Protein AF-A0AAW1R6T2-F1 (afdb_monomer_lite)

Structure (mmCIF, N/CA/C/O backbone):
data_AF-A0AAW1R6T2-F1
#
_entry.id   AF-A0AAW1R6T2-F1
#
loop_
_atom_site.group_PDB
_atom_site.id
_atom_site.type_symbol
_atom_site.label_atom_id
_atom_site.label_alt_id
_atom_site.label_comp_id
_atom_site.label_asym_id
_atom_site.label_entity_id
_atom_site.label_seq_id
_atom_site.pdbx_PDB_ins_code
_atom_site.Cartn_x
_atom_site.Cartn_y
_atom_site.Cartn_z
_atom_site.occupancy
_atom_site.B_iso_or_equiv
_atom_site.auth_seq_id
_atom_site.auth_comp_id
_atom_site.auth_asym_id
_atom_site.auth_atom_id
_atom_site.pdbx_PDB_model_num
ATOM 1 N N . MET A 1 1 ? -51.375 -33.526 69.564 1.00 37.16 1 MET A N 1
ATOM 2 C CA . MET A 1 1 ? -50.031 -33.000 69.878 1.00 37.16 1 MET A CA 1
ATOM 3 C C . MET A 1 1 ? -49.880 -31.680 69.123 1.00 37.16 1 MET A C 1
ATOM 5 O O . MET A 1 1 ? -50.010 -31.717 67.910 1.00 37.16 1 MET A O 1
ATOM 9 N N . SER A 1 2 ? -49.767 -30.570 69.881 1.00 35.22 2 SER A N 1
ATOM 10 C CA . SER A 1 2 ? -49.459 -29.150 69.531 1.00 35.22 2 SER A CA 1
ATOM 11 C C . SER A 1 2 ? -50.187 -28.513 68.318 1.00 35.22 2 SER A C 1
ATOM 13 O O . SER A 1 2 ? -49.888 -28.912 67.202 1.00 35.22 2 SER A O 1
ATOM 15 N N . SER A 1 3 ? -51.143 -27.557 68.358 1.00 33.91 3 SER A N 1
ATOM 16 C CA . SER A 1 3 ? -51.391 -26.316 69.157 1.00 33.91 3 SER A CA 1
ATOM 17 C C . SER A 1 3 ? -50.189 -25.355 69.128 1.00 33.91 3 SER A C 1
ATOM 19 O O . SER A 1 3 ? -49.105 -25.826 69.442 1.00 33.91 3 SER A O 1
ATOM 21 N N . PHE A 1 4 ? -50.196 -24.063 68.771 1.00 32.19 4 PHE A N 1
ATOM 22 C CA . PHE A 1 4 ? -51.042 -22.855 68.953 1.00 32.19 4 PHE A CA 1
ATOM 23 C C . PHE A 1 4 ? -50.556 -21.850 67.853 1.00 32.19 4 PHE A C 1
ATOM 25 O O . PHE A 1 4 ? -49.397 -21.944 67.467 1.00 32.19 4 PHE A O 1
ATOM 32 N N . ALA A 1 5 ? -51.310 -20.976 67.173 1.00 32.22 5 ALA A N 1
ATOM 33 C CA . ALA A 1 5 ? -52.194 -19.855 67.538 1.00 32.22 5 ALA A CA 1
ATOM 34 C C . ALA A 1 5 ? -51.654 -18.504 67.007 1.00 32.22 5 ALA A C 1
ATOM 36 O O . ALA A 1 5 ? -50.451 -18.274 66.918 1.00 32.22 5 ALA A O 1
ATOM 37 N N . SER A 1 6 ? -52.612 -17.648 66.646 1.00 34.19 6 SER A N 1
ATOM 38 C CA . SER A 1 6 ? -52.533 -16.258 66.192 1.00 34.19 6 SER A CA 1
ATOM 39 C C . SER A 1 6 ? -51.621 -15.332 67.000 1.00 34.19 6 SER A C 1
ATOM 41 O O . SER A 1 6 ? -51.530 -15.474 68.214 1.00 34.19 6 SER A O 1
ATOM 43 N N . SER A 1 7 ? -51.158 -14.246 66.364 1.00 28.98 7 SER A N 1
ATOM 44 C CA . SER A 1 7 ? -51.433 -12.908 66.913 1.00 28.98 7 SER A CA 1
ATOM 45 C C . SER A 1 7 ? -51.280 -11.781 65.885 1.00 28.98 7 SER A C 1
ATOM 47 O O . SER A 1 7 ? -50.205 -11.526 65.349 1.00 28.98 7 SER A O 1
ATOM 49 N N . THR A 1 8 ? -52.391 -11.093 65.645 1.00 32.88 8 THR A N 1
ATOM 50 C CA . THR A 1 8 ? -52.500 -9.683 65.253 1.00 32.88 8 THR A CA 1
ATOM 51 C C . THR A 1 8 ? -52.192 -8.797 66.458 1.00 32.88 8 THR A C 1
ATOM 53 O O . THR A 1 8 ? -52.799 -9.003 67.504 1.00 32.88 8 THR A O 1
ATOM 56 N N . VAL A 1 9 ? -51.370 -7.755 66.293 1.00 30.81 9 VAL A N 1
ATOM 57 C CA . VAL A 1 9 ? -51.390 -6.567 67.167 1.00 30.81 9 VAL A CA 1
ATOM 58 C C . VAL A 1 9 ? -51.159 -5.313 66.325 1.00 30.81 9 VAL A C 1
ATOM 60 O O . VAL A 1 9 ? -50.155 -5.190 65.627 1.00 30.81 9 VAL A O 1
ATOM 63 N N . ALA A 1 10 ? -52.113 -4.391 66.422 1.00 32.41 10 ALA A N 1
ATOM 64 C CA . ALA A 1 10 ? -51.977 -2.977 66.111 1.00 32.41 10 ALA A CA 1
ATOM 65 C C . ALA A 1 10 ? -51.727 -2.204 67.419 1.00 32.41 10 ALA A C 1
ATOM 67 O O . ALA A 1 10 ? -52.307 -2.563 68.440 1.00 32.41 10 ALA A O 1
ATOM 68 N N . MET A 1 11 ? -50.900 -1.158 67.369 1.00 26.48 11 MET A N 1
ATOM 69 C CA . MET A 1 11 ? -50.875 0.015 68.267 1.00 26.48 11 MET A CA 1
ATOM 70 C C . MET A 1 11 ? -49.841 0.988 67.671 1.00 26.48 11 MET A C 1
ATOM 72 O O . MET A 1 11 ? -48.691 0.616 67.465 1.00 26.48 11 MET A O 1
ATOM 76 N N . GLU A 1 12 ? -50.243 2.090 67.042 1.00 28.17 12 GLU A N 1
ATOM 77 C CA . GLU A 1 12 ? -50.565 3.399 67.637 1.00 28.17 12 GLU A CA 1
ATOM 78 C C . GLU A 1 12 ? -49.485 3.999 68.558 1.00 28.17 12 GLU A C 1
ATOM 80 O O . GLU A 1 12 ? -49.232 3.526 69.658 1.00 28.17 12 GLU A O 1
ATOM 85 N N . THR A 1 13 ? -48.941 5.121 68.060 1.00 30.44 13 THR A N 1
ATOM 86 C CA . THR A 1 13 ? -48.463 6.330 68.758 1.00 30.44 13 THR A CA 1
ATOM 87 C C . THR A 1 13 ? -47.363 6.203 69.813 1.00 30.44 13 THR A C 1
ATOM 89 O O . THR A 1 13 ? -47.582 5.643 70.872 1.00 30.44 13 THR A O 1
ATOM 92 N N . PHE A 1 14 ? -46.234 6.885 69.585 1.00 27.84 14 PHE A N 1
ATOM 93 C CA . PHE A 1 14 ? -45.749 7.964 70.463 1.00 27.84 14 PHE A CA 1
ATOM 94 C C . PHE A 1 14 ? -44.608 8.730 69.765 1.00 27.84 14 PHE A C 1
ATOM 96 O O . PHE A 1 14 ? -43.572 8.168 69.416 1.00 27.84 14 PHE A O 1
ATOM 103 N N . LEU A 1 15 ? -44.817 10.032 69.547 1.00 31.17 15 LEU A N 1
ATOM 104 C CA . LEU A 1 15 ? -43.749 11.011 69.315 1.00 31.17 15 LEU A CA 1
ATOM 105 C C . LEU A 1 15 ? -42.914 11.149 70.601 1.00 31.17 15 LEU A C 1
ATOM 107 O O . LEU A 1 15 ? -43.456 11.002 71.697 1.00 31.17 15 LEU A O 1
ATOM 111 N N . PRO A 1 16 ? -41.638 11.549 70.496 1.00 32.31 16 PRO A N 1
ATOM 112 C CA . PRO A 1 16 ? -41.346 12.895 70.981 1.00 32.31 16 PRO A CA 1
ATOM 113 C C . PRO A 1 16 ? -40.576 13.739 69.967 1.00 32.31 16 PRO A C 1
ATOM 115 O O . PRO A 1 16 ? -39.445 13.468 69.575 1.00 32.31 16 PRO A O 1
ATOM 118 N N . SER A 1 17 ? -41.219 14.851 69.646 1.00 30.66 17 SER A N 1
ATOM 119 C CA . SER A 1 17 ? -40.651 16.129 69.250 1.00 30.66 17 SER A CA 1
ATOM 120 C C . SER A 1 17 ? -39.642 16.665 70.275 1.00 30.66 17 SER A C 1
ATOM 122 O O . SER A 1 17 ? -40.003 16.896 71.426 1.00 30.66 17 SER A O 1
ATOM 124 N N . HIS A 1 18 ? -38.402 16.870 69.837 1.00 31.98 18 HIS A N 1
ATOM 125 C CA . HIS A 1 18 ? -37.423 17.909 70.213 1.00 31.98 18 HIS A CA 1
ATOM 126 C C . HIS A 1 18 ? -36.137 17.484 69.479 1.00 31.98 18 HIS A C 1
ATOM 128 O O . HIS A 1 18 ? -35.641 16.392 69.699 1.00 31.98 18 HIS A O 1
ATOM 134 N N . TRP A 1 19 ? -35.721 18.123 68.390 1.00 30.75 19 TRP A N 1
ATOM 135 C CA . TRP A 1 19 ? -34.925 19.345 68.368 1.00 30.75 19 TRP A CA 1
ATOM 136 C C . TRP A 1 19 ? -35.186 20.110 67.051 1.00 30.75 19 TRP A C 1
ATOM 138 O O . TRP A 1 19 ? -34.824 19.665 65.965 1.00 30.75 19 TRP A O 1
ATOM 148 N N . LEU A 1 20 ? -35.798 21.293 67.172 1.00 32.47 20 LEU A N 1
ATOM 149 C CA . LEU A 1 20 ? -35.432 22.483 66.386 1.00 32.47 20 LEU A CA 1
ATOM 150 C C . LEU A 1 20 ? -33.949 22.799 66.722 1.00 32.47 20 LEU A C 1
ATOM 152 O O . LEU A 1 20 ? -33.541 22.542 67.847 1.00 32.47 20 LEU A O 1
ATOM 156 N N . ARG A 1 21 ? -33.065 23.368 65.894 1.00 31.47 21 ARG A N 1
ATOM 157 C CA . ARG A 1 21 ? -33.190 24.565 65.050 1.00 31.47 21 ARG A CA 1
ATOM 158 C C . ARG A 1 21 ? -31.822 24.808 64.373 1.00 31.47 21 ARG A C 1
ATOM 160 O O . ARG A 1 21 ? -30.821 24.781 65.078 1.00 31.47 21 ARG A O 1
ATOM 167 N N . ALA A 1 22 ? -31.812 25.086 63.067 1.00 30.72 22 ALA A N 1
ATOM 168 C CA . ALA A 1 22 ? -30.852 25.895 62.279 1.00 30.72 22 ALA A CA 1
ATOM 169 C C . ALA A 1 22 ? -31.043 25.460 60.810 1.00 30.72 22 ALA A C 1
ATOM 171 O O . ALA A 1 22 ? -30.686 24.345 60.455 1.00 30.72 22 ALA A O 1
ATOM 172 N N . GLY A 1 23 ? -31.855 26.144 59.997 1.00 28.33 23 GLY A N 1
ATOM 173 C CA . GLY A 1 23 ? -31.477 27.369 59.273 1.00 28.33 23 GLY A CA 1
ATOM 174 C C . GLY A 1 23 ? -30.669 26.978 58.022 1.00 28.33 23 GLY A C 1
ATOM 175 O O . GLY A 1 23 ? -29.644 26.334 58.159 1.00 28.33 23 GLY A O 1
ATOM 176 N N . GLY A 1 24 ? -31.039 27.258 56.775 1.00 28.97 24 GLY A N 1
ATOM 177 C CA . GLY A 1 24 ? -32.119 28.045 56.196 1.00 28.97 24 GLY A CA 1
ATOM 178 C C . GLY A 1 24 ? -32.033 27.951 54.659 1.00 28.97 24 GLY A C 1
ATOM 179 O O . GLY A 1 24 ? -30.989 27.627 54.101 1.00 28.97 24 GLY A O 1
ATOM 180 N N . GLU A 1 25 ? -33.176 28.171 54.010 1.00 38.28 25 GLU A N 1
ATOM 181 C CA . GLU A 1 25 ? -33.349 28.878 52.729 1.00 38.28 25 GLU A CA 1
ATOM 182 C C . GLU A 1 25 ? -32.350 28.616 51.581 1.00 38.28 25 GLU A C 1
ATOM 184 O O . GLU A 1 25 ? -31.379 29.351 51.422 1.00 38.28 25 GLU A O 1
ATOM 189 N N . ARG A 1 26 ? -32.659 27.641 50.700 1.00 35.81 26 ARG A N 1
ATOM 190 C CA . ARG A 1 26 ? -32.323 27.692 49.248 1.00 35.81 26 ARG A CA 1
ATOM 191 C C . ARG A 1 26 ? -32.938 26.586 48.365 1.00 35.81 26 ARG A C 1
ATOM 193 O O . ARG A 1 26 ? -32.349 26.204 47.361 1.00 35.81 26 ARG A O 1
ATOM 200 N N . ALA A 1 27 ? -34.119 26.058 48.700 1.00 34.09 27 ALA A N 1
ATOM 201 C CA . ALA A 1 27 ? -34.673 24.888 47.995 1.00 34.09 27 ALA A CA 1
ATOM 202 C C . ALA A 1 27 ? -36.086 25.052 47.400 1.00 34.09 27 ALA A C 1
ATOM 204 O O . ALA A 1 27 ? -36.684 24.055 47.013 1.00 34.09 27 ALA A O 1
ATOM 205 N N . VAL A 1 28 ? -36.632 26.271 47.291 1.00 35.62 28 VAL A N 1
ATOM 206 C CA . VAL A 1 28 ? -38.028 26.467 46.825 1.00 35.62 28 VAL A CA 1
ATOM 207 C C . VAL A 1 28 ? -38.144 27.099 45.426 1.00 35.62 28 VAL A C 1
ATOM 209 O O . VAL A 1 28 ? -39.228 27.136 44.860 1.00 35.62 28 VAL A O 1
ATOM 212 N N . GLU A 1 29 ? -37.047 27.485 44.768 1.00 32.09 29 GLU A N 1
ATOM 213 C CA . GLU A 1 29 ? -37.135 28.221 43.489 1.00 32.09 29 GLU A CA 1
ATOM 214 C C . GLU A 1 29 ? -36.939 27.386 42.205 1.00 32.09 29 GLU A C 1
ATOM 216 O O . GLU A 1 29 ? -36.944 27.934 41.108 1.00 32.09 29 GLU A O 1
ATOM 221 N N . LEU A 1 30 ? -36.824 26.054 42.293 1.00 33.50 30 LEU A N 1
ATOM 222 C CA . LEU A 1 30 ? -36.574 25.196 41.115 1.00 33.50 30 LEU A CA 1
ATOM 223 C C . LEU A 1 30 ? -37.673 24.175 40.780 1.00 33.50 30 LEU A C 1
ATOM 225 O O . LEU A 1 30 ? -37.530 23.437 39.809 1.00 33.50 30 LEU A O 1
ATOM 229 N N . GLN A 1 31 ? -38.802 24.166 41.497 1.00 32.16 31 GLN A N 1
ATOM 230 C CA . GLN A 1 31 ? -39.957 23.312 41.155 1.00 32.16 31 GLN A CA 1
ATOM 231 C C . GLN A 1 31 ? -41.109 24.040 40.434 1.00 32.16 31 GLN A C 1
ATOM 233 O O . GLN A 1 31 ? -42.008 23.378 39.924 1.00 32.16 31 GLN A O 1
ATOM 238 N N . SER A 1 32 ? -41.057 25.370 40.274 1.00 32.22 32 SER A N 1
ATOM 239 C CA . SER A 1 32 ? -42.121 26.145 39.598 1.00 32.22 32 SER A CA 1
ATOM 240 C C . SER A 1 32 ? -41.961 26.322 38.078 1.00 32.22 32 SER A C 1
ATOM 242 O O . SER A 1 32 ? -42.848 26.883 37.442 1.00 32.22 32 SER A O 1
ATOM 244 N N . ALA A 1 33 ? -40.881 25.838 37.451 1.00 30.64 33 ALA A N 1
ATOM 245 C CA . ALA A 1 33 ? -40.644 26.044 36.010 1.00 30.64 33 ALA A CA 1
ATOM 246 C C . ALA A 1 33 ? -41.120 24.894 35.095 1.00 30.64 33 ALA A C 1
ATOM 248 O O . ALA A 1 33 ? -40.993 24.988 33.875 1.00 30.64 33 ALA A O 1
ATOM 249 N N . MET A 1 34 ? -41.681 23.811 35.643 1.00 31.67 34 MET A N 1
ATOM 250 C CA . MET A 1 34 ? -42.158 22.666 34.852 1.00 31.67 34 MET A CA 1
ATOM 251 C C . MET A 1 34 ? -43.575 22.255 35.251 1.00 31.67 34 MET A C 1
ATOM 253 O O . MET A 1 34 ? -43.820 21.147 35.715 1.00 31.67 34 MET A O 1
ATOM 257 N N . ALA A 1 35 ? -44.530 23.154 35.033 1.00 32.84 35 ALA A N 1
ATOM 258 C CA . ALA A 1 35 ? -45.945 22.810 35.010 1.00 32.84 35 ALA A CA 1
ATOM 259 C C . ALA A 1 35 ? -46.649 23.613 33.908 1.00 32.84 35 ALA A C 1
ATOM 261 O O . ALA A 1 35 ? -47.186 24.690 34.148 1.00 32.84 35 ALA A O 1
ATOM 262 N N . ILE A 1 36 ? -46.647 23.088 32.677 1.00 32.75 36 ILE A N 1
ATOM 263 C CA . ILE A 1 36 ? -47.590 23.520 31.638 1.00 32.75 36 ILE A CA 1
ATOM 264 C C . ILE A 1 36 ? -48.447 22.317 31.236 1.00 32.75 36 ILE A C 1
ATOM 266 O O . ILE A 1 36 ? -47.957 21.252 30.870 1.00 32.75 36 ILE A O 1
ATOM 270 N N . SER A 1 37 ? -49.750 22.540 31.377 1.00 29.66 37 SER A N 1
ATOM 271 C CA . SER A 1 37 ? -50.884 21.622 31.279 1.00 29.66 37 SER A CA 1
ATOM 272 C C . SER A 1 37 ? -51.057 20.937 29.904 1.00 29.66 37 SER A C 1
ATOM 274 O O . SER A 1 37 ? -50.966 21.607 28.872 1.00 29.66 37 SER A O 1
ATOM 276 N N . PRO A 1 38 ? -51.420 19.637 29.848 1.00 31.62 38 PRO A N 1
ATOM 277 C CA . PRO A 1 38 ? -51.595 18.876 28.605 1.00 31.62 38 PRO A CA 1
ATOM 278 C C . PRO A 1 38 ? -52.990 19.014 27.948 1.00 31.62 38 PRO A C 1
ATOM 280 O O . PRO A 1 38 ? -53.469 18.073 27.316 1.00 31.62 38 PRO A O 1
ATOM 283 N N . ARG A 1 39 ? -53.679 20.162 28.063 1.00 33.03 39 ARG A N 1
ATOM 284 C CA . ARG A 1 39 ? -55.073 20.319 27.569 1.00 33.03 39 ARG A CA 1
ATOM 285 C C . ARG A 1 39 ? -55.343 21.411 26.523 1.00 33.03 39 ARG A C 1
ATOM 287 O O . ARG A 1 39 ? -56.497 21.588 26.152 1.00 33.03 39 ARG A O 1
ATOM 294 N N . ALA A 1 40 ? -54.328 22.080 25.972 1.00 33.84 40 ALA A N 1
ATOM 295 C CA . ALA A 1 40 ? -54.535 23.249 25.099 1.00 33.84 40 ALA A CA 1
ATOM 296 C C . ALA A 1 40 ? -54.176 23.081 23.602 1.00 33.84 40 ALA A C 1
ATOM 298 O O . ALA A 1 40 ? -53.987 24.080 22.917 1.00 33.84 40 ALA A O 1
ATOM 299 N N . LYS A 1 41 ? -54.095 21.860 23.049 1.00 33.09 41 LYS A N 1
ATOM 300 C CA . LYS A 1 41 ? -53.900 21.663 21.590 1.00 33.09 41 LYS A CA 1
ATOM 301 C C . LYS A 1 41 ? -54.719 20.507 21.011 1.00 33.09 41 LYS A C 1
ATOM 303 O O . LYS A 1 41 ? -54.175 19.582 20.419 1.00 33.09 41 LYS A O 1
ATOM 308 N N . LYS A 1 42 ? -56.044 20.551 21.183 1.00 30.23 42 LYS A N 1
ATOM 309 C CA . LYS A 1 42 ? -56.971 19.591 20.548 1.00 30.23 42 LYS A CA 1
ATOM 310 C C . LYS A 1 42 ? -58.125 20.258 19.782 1.00 30.23 42 LYS A C 1
ATOM 312 O O . LYS A 1 42 ? -59.180 19.656 19.645 1.00 30.23 42 LYS A O 1
ATOM 317 N N . ALA A 1 43 ? -57.932 21.483 19.284 1.00 32.91 43 ALA A N 1
ATOM 318 C CA . ALA A 1 43 ? -58.981 22.230 18.577 1.00 32.91 43 ALA A CA 1
ATOM 319 C C . ALA A 1 43 ? -58.518 22.962 17.299 1.00 32.91 43 ALA A C 1
ATOM 321 O O . ALA A 1 43 ? -59.212 23.852 16.833 1.00 32.91 43 ALA A O 1
ATOM 322 N N . GLU A 1 44 ? -57.385 22.585 16.699 1.00 31.81 44 GLU A N 1
ATOM 323 C CA . GLU A 1 44 ? -56.902 23.229 15.460 1.00 31.81 44 GLU A CA 1
ATOM 324 C C . GLU A 1 44 ? -56.427 22.208 14.412 1.00 31.81 44 GLU A C 1
ATOM 326 O O . GLU A 1 44 ? -55.475 22.430 13.675 1.00 31.81 44 GLU A O 1
ATOM 331 N N . ILE A 1 45 ? -57.069 21.035 14.378 1.00 33.69 45 ILE A N 1
ATOM 332 C CA . ILE A 1 45 ? -56.916 20.045 13.298 1.00 33.69 45 ILE A CA 1
ATOM 333 C C . ILE A 1 45 ? -58.287 19.411 13.029 1.00 33.69 45 ILE A C 1
ATOM 335 O O . ILE A 1 45 ? -58.464 18.208 13.163 1.00 33.69 45 ILE A O 1
ATOM 339 N N . VAL A 1 46 ? -59.292 20.230 12.715 1.00 34.94 46 VAL A N 1
ATOM 340 C CA . VAL A 1 46 ? -60.507 19.796 12.007 1.00 34.94 46 VAL A CA 1
ATOM 341 C C . VAL A 1 46 ? -60.995 20.985 11.185 1.00 34.94 46 VAL A C 1
ATOM 343 O O . VAL A 1 46 ? -61.530 21.940 11.735 1.00 34.94 46 VAL A O 1
ATOM 346 N N . GLY A 1 47 ? -60.793 20.927 9.871 1.00 30.25 47 GLY A N 1
ATOM 347 C CA . GLY A 1 47 ? -61.361 21.893 8.933 1.00 30.25 47 GLY A CA 1
ATOM 348 C C . GLY A 1 47 ? -60.400 22.258 7.814 1.00 30.25 47 GLY A C 1
ATOM 349 O O . GLY A 1 47 ? -59.652 23.213 7.959 1.00 30.25 47 GLY A O 1
ATOM 350 N N . LEU A 1 48 ? -60.437 21.475 6.729 1.00 28.00 48 LEU A N 1
ATOM 351 C CA . LEU A 1 48 ? -60.303 21.881 5.316 1.00 28.00 48 LEU A CA 1
ATOM 352 C C . LEU A 1 48 ? -59.835 20.685 4.471 1.00 28.00 48 LEU A C 1
ATOM 354 O O . LEU A 1 48 ? -58.690 20.583 4.045 1.00 28.00 48 LEU A O 1
ATOM 358 N N . VAL A 1 49 ? -60.773 19.773 4.215 1.00 31.44 49 VAL A N 1
ATOM 359 C CA . VAL A 1 49 ? -60.777 18.953 3.001 1.00 31.44 49 VAL A CA 1
ATOM 360 C C . VAL A 1 49 ? -62.006 19.399 2.228 1.00 31.44 49 VAL A C 1
ATOM 362 O O . VAL A 1 49 ? -63.118 19.149 2.683 1.00 31.44 49 VAL A O 1
ATOM 365 N N . SER A 1 50 ? -61.814 20.104 1.114 1.00 30.81 50 SER A N 1
ATOM 366 C CA . SER A 1 50 ? -62.783 20.246 0.016 1.00 30.81 50 SER A CA 1
ATOM 367 C C . SER A 1 50 ? -62.132 20.956 -1.175 1.00 30.81 50 SER A C 1
ATOM 369 O O . SER A 1 50 ? -61.383 21.909 -0.999 1.00 30.81 50 SER A O 1
ATOM 371 N N . SER A 1 51 ? -62.487 20.479 -2.369 1.00 28.92 51 SER A N 1
ATOM 372 C CA . SER A 1 51 ? -62.181 20.951 -3.729 1.00 28.92 51 SER A CA 1
ATOM 373 C C . SER A 1 51 ? -60.771 20.693 -4.265 1.00 28.9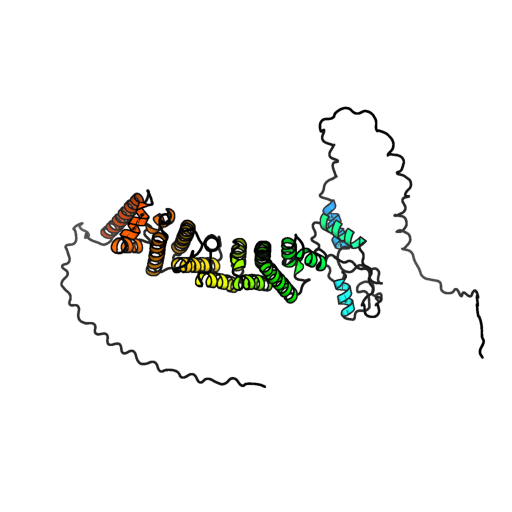2 51 SER A C 1
ATOM 375 O O . SER A 1 51 ? -59.820 21.431 -4.025 1.00 28.92 51 SER A O 1
ATOM 377 N N . GLY A 1 52 ? -60.682 19.620 -5.052 1.00 38.56 52 GLY A N 1
ATOM 378 C CA . GLY A 1 52 ? -59.567 19.338 -5.933 1.00 38.56 52 GLY A CA 1
ATOM 379 C C . GLY A 1 52 ? -59.613 20.199 -7.188 1.00 38.56 52 GLY A C 1
ATOM 380 O O . GLY A 1 52 ? -60.663 20.353 -7.796 1.00 38.56 52 GLY A O 1
ATOM 381 N N . THR A 1 53 ? -58.438 20.670 -7.589 1.00 31.80 53 THR A N 1
ATOM 382 C CA . THR A 1 53 ? -58.034 20.873 -8.983 1.00 31.80 53 THR A CA 1
ATOM 383 C C . THR A 1 53 ? -56.508 20.963 -9.015 1.00 31.80 53 THR A C 1
ATOM 385 O O . THR A 1 53 ? -55.916 21.745 -8.280 1.00 31.80 53 THR A O 1
ATOM 388 N N . SER A 1 54 ? -55.910 20.103 -9.842 1.00 44.97 54 SER A N 1
ATOM 389 C CA . SER A 1 54 ? -54.588 20.167 -10.488 1.00 44.97 54 SER A CA 1
ATOM 390 C C . SER A 1 54 ? -53.601 21.258 -10.027 1.00 44.97 54 SER A C 1
ATOM 392 O O . SER A 1 54 ? -53.823 22.442 -10.277 1.00 44.97 54 SER A O 1
ATOM 394 N N . LEU A 1 55 ? -52.447 20.862 -9.465 1.00 31.05 55 LEU A N 1
ATOM 395 C CA . LEU A 1 55 ? -51.322 21.770 -9.209 1.00 31.05 55 LEU A CA 1
ATOM 396 C C . LEU A 1 55 ? -49.968 21.175 -9.624 1.00 31.05 55 LEU A C 1
ATOM 398 O O . LEU A 1 55 ? -49.526 20.136 -9.138 1.00 31.05 55 LEU A O 1
ATOM 402 N N . LYS A 1 56 ? -49.299 21.924 -10.509 1.00 35.88 56 LYS A N 1
ATOM 403 C CA . LYS A 1 56 ? -47.856 21.898 -10.765 1.00 35.88 56 LYS A CA 1
ATOM 404 C C . LYS A 1 56 ? -47.094 22.159 -9.462 1.00 35.88 56 LYS A C 1
ATOM 406 O O . LYS A 1 56 ? -47.529 22.955 -8.635 1.00 35.88 56 LYS A O 1
ATOM 411 N N . ALA A 1 57 ? -45.927 21.533 -9.331 1.00 33.75 57 ALA A N 1
ATOM 412 C CA . ALA A 1 57 ? -45.017 21.677 -8.202 1.00 33.75 57 ALA A CA 1
ATOM 413 C C . ALA A 1 57 ? -44.584 23.140 -7.975 1.00 33.75 57 ALA A C 1
ATOM 415 O O . ALA A 1 57 ? -43.654 23.640 -8.610 1.00 33.75 57 ALA A O 1
ATOM 416 N N . THR A 1 58 ? -45.232 23.821 -7.033 1.00 33.69 58 THR A N 1
ATOM 417 C CA . THR A 1 58 ? -44.750 25.064 -6.430 1.00 33.69 58 THR A CA 1
ATOM 418 C C . THR A 1 58 ? -43.977 24.746 -5.154 1.00 33.69 58 THR A C 1
ATOM 420 O O . THR A 1 58 ? -44.439 24.065 -4.241 1.00 33.69 58 THR A O 1
ATOM 423 N N . ARG A 1 59 ? -42.738 25.238 -5.125 1.00 34.25 59 ARG A N 1
ATOM 424 C CA . ARG A 1 59 ? -41.785 25.162 -4.014 1.00 34.25 59 ARG A CA 1
ATOM 425 C C . ARG A 1 59 ? -42.413 25.728 -2.733 1.00 34.25 59 ARG A C 1
ATOM 427 O O . ARG A 1 59 ? -42.809 26.891 -2.708 1.00 34.25 59 ARG A O 1
ATOM 434 N N . ALA A 1 60 ? -42.435 24.932 -1.666 1.00 32.25 60 ALA A N 1
ATOM 435 C CA . ALA A 1 60 ? -42.822 25.387 -0.333 1.00 32.25 60 ALA A CA 1
ATOM 436 C C . ALA A 1 60 ? -41.905 26.533 0.159 1.00 32.25 60 ALA A C 1
ATOM 438 O O . ALA A 1 60 ? -40.696 26.511 -0.112 1.00 32.25 60 ALA A O 1
ATOM 439 N N . PRO A 1 61 ? -42.434 27.524 0.902 1.00 30.47 61 PRO A N 1
ATOM 440 C CA . PRO A 1 61 ? -41.627 28.591 1.472 1.00 30.47 61 PRO A CA 1
ATOM 441 C C . PRO A 1 61 ? -40.676 28.009 2.521 1.00 30.47 61 PRO A C 1
ATOM 443 O O . PRO A 1 61 ? -41.070 27.407 3.518 1.00 30.47 61 PRO A O 1
ATOM 446 N N . ARG A 1 62 ? -39.380 28.191 2.270 1.00 35.56 62 ARG A N 1
ATOM 447 C CA . ARG A 1 62 ? -38.290 27.799 3.160 1.00 35.56 62 ARG A CA 1
ATOM 448 C C . ARG A 1 62 ? -38.398 28.628 4.445 1.00 35.56 62 ARG A C 1
ATOM 450 O O . ARG A 1 62 ? -38.050 29.808 4.440 1.00 35.56 62 ARG A O 1
ATOM 457 N N . LEU A 1 63 ? -38.863 28.014 5.537 1.00 30.28 63 LEU A N 1
ATOM 458 C CA . LEU A 1 63 ? -38.750 28.570 6.888 1.00 30.28 63 LEU A CA 1
ATOM 459 C C . LEU A 1 63 ? -37.275 28.916 7.139 1.00 30.28 63 LEU A C 1
ATOM 461 O O . LEU A 1 63 ? -36.415 28.036 7.234 1.00 30.28 63 LEU A O 1
ATOM 465 N N . LYS A 1 64 ? -36.965 30.215 7.178 1.00 32.53 64 LYS A N 1
ATOM 466 C CA . LYS A 1 64 ? -35.635 30.716 7.527 1.00 32.53 64 LYS A CA 1
ATOM 467 C C . LYS A 1 64 ? -35.401 30.426 9.009 1.00 32.53 64 LYS A C 1
ATOM 469 O O . LYS A 1 64 ? -35.854 31.175 9.867 1.00 32.53 64 LYS A O 1
ATOM 474 N N . LEU A 1 65 ? -34.689 29.338 9.303 1.00 37.84 65 LEU A N 1
ATOM 475 C CA . LEU A 1 65 ? -34.123 29.116 10.630 1.00 37.84 65 LEU A CA 1
ATOM 476 C C . LEU A 1 65 ? -33.094 30.228 10.917 1.00 37.84 65 LEU A C 1
ATOM 478 O O . LEU A 1 65 ? -32.219 30.465 10.074 1.00 37.84 65 LEU A O 1
ATOM 482 N N . PRO A 1 66 ? -33.177 30.924 12.064 1.00 35.88 66 PRO A N 1
ATOM 483 C CA . PRO A 1 66 ? -32.207 31.947 12.439 1.00 35.88 66 PRO A CA 1
ATOM 484 C C . PRO A 1 66 ? -30.789 31.354 12.560 1.00 35.88 66 PRO A C 1
ATOM 486 O O . PRO A 1 66 ? -30.603 30.180 12.872 1.00 35.88 66 PRO A O 1
ATOM 489 N N . GLY A 1 67 ? -29.780 32.169 12.241 1.00 41.56 67 GLY A N 1
ATOM 490 C CA . GLY A 1 67 ? -28.406 31.774 11.896 1.00 41.56 67 GLY A CA 1
ATOM 491 C C . GLY A 1 67 ? -27.728 30.678 12.741 1.00 41.56 67 GLY A C 1
ATOM 492 O O . GLY A 1 67 ? -27.579 30.785 13.956 1.00 41.56 67 GLY A O 1
ATOM 493 N N . LYS A 1 68 ? -27.176 29.675 12.039 1.00 54.66 68 LYS A N 1
ATOM 494 C CA . LYS A 1 68 ? -26.487 28.467 12.547 1.00 54.66 68 LYS A CA 1
ATOM 495 C C . LYS A 1 68 ? -25.248 28.689 13.439 1.00 54.66 68 LYS A C 1
ATOM 497 O O . LYS A 1 68 ? -24.720 27.720 13.971 1.00 54.66 68 LYS A O 1
ATOM 502 N N . LYS A 1 69 ? -24.759 29.919 13.630 1.00 55.16 69 LYS A N 1
ATOM 503 C CA . LYS A 1 69 ? -23.503 30.164 14.371 1.00 55.16 69 LYS A CA 1
ATOM 504 C C . LYS A 1 69 ? -23.661 30.189 15.901 1.00 55.16 69 LYS A C 1
ATOM 506 O O . LYS A 1 69 ? -22.696 29.906 16.596 1.00 55.16 69 LYS A O 1
ATOM 511 N N . LYS A 1 70 ? -24.854 30.476 16.445 1.00 59.09 70 LYS A N 1
ATOM 512 C CA . LYS A 1 70 ? -25.053 30.578 17.911 1.00 59.09 70 LYS A CA 1
ATOM 513 C C . LYS A 1 70 ? -25.339 29.240 18.610 1.00 59.09 70 LYS A C 1
ATOM 515 O O . LYS A 1 70 ? -25.067 29.121 19.798 1.00 59.09 70 LYS A O 1
ATOM 520 N N . GLY A 1 71 ? -25.846 28.236 17.889 1.00 71.62 71 GLY A N 1
ATOM 521 C CA . GLY A 1 71 ? -26.200 26.932 18.471 1.00 71.62 71 GLY A CA 1
ATOM 522 C C . GLY A 1 71 ? -24.990 26.082 18.868 1.00 71.62 71 GLY A C 1
ATOM 523 O O . GLY A 1 71 ? -25.005 25.455 19.920 1.00 71.62 71 GLY A O 1
ATOM 524 N N . SER A 1 72 ? -23.919 26.120 18.070 1.00 78.06 72 SER A N 1
ATOM 525 C CA . SER A 1 72 ? -22.725 25.292 18.292 1.00 78.06 72 SER A CA 1
ATOM 526 C C . SER A 1 72 ? -21.956 25.677 19.562 1.00 78.06 72 SER A C 1
ATOM 528 O O . SER A 1 72 ? -21.516 24.794 20.291 1.00 78.06 72 SER A O 1
ATOM 530 N N . LYS A 1 73 ? -21.866 26.977 19.889 1.00 83.06 73 LYS A N 1
ATOM 531 C CA . LYS A 1 73 ? -21.170 27.441 21.101 1.00 83.06 73 LYS A CA 1
ATOM 532 C C . LYS A 1 73 ? -21.864 26.956 22.379 1.00 83.06 73 LYS A C 1
ATOM 534 O O . LYS A 1 73 ? -21.216 26.368 23.232 1.00 83.06 73 LYS A O 1
ATOM 539 N N . ARG A 1 74 ? -23.188 27.125 22.463 1.00 85.12 74 ARG A N 1
ATOM 540 C CA . ARG A 1 74 ? -23.978 26.682 23.622 1.00 85.12 74 ARG A CA 1
ATOM 541 C C . ARG A 1 74 ? -23.993 25.159 23.768 1.00 85.12 74 ARG A C 1
ATOM 543 O O . ARG A 1 74 ? -23.945 24.657 24.882 1.00 85.12 74 ARG A O 1
ATOM 550 N N . ALA A 1 75 ? -24.054 24.423 22.657 1.00 82.19 75 ALA A N 1
ATOM 551 C CA . ALA A 1 75 ? -23.962 22.964 22.686 1.00 82.19 75 ALA A CA 1
ATOM 552 C C . ALA A 1 75 ? -22.603 22.496 23.221 1.00 82.19 75 ALA A C 1
ATOM 554 O O . ALA A 1 75 ? -22.551 21.611 24.070 1.00 82.19 75 ALA A O 1
ATOM 555 N N . ARG A 1 76 ? -21.515 23.141 22.783 1.00 84.50 76 ARG A N 1
ATOM 556 C CA . ARG A 1 76 ? -20.164 22.864 23.279 1.00 84.50 76 ARG A CA 1
ATOM 557 C C . ARG A 1 76 ? -20.048 23.134 24.778 1.00 84.50 76 ARG A C 1
ATOM 559 O O . ARG A 1 76 ? -19.597 22.251 25.491 1.00 84.50 76 ARG A O 1
ATOM 566 N N . GLU A 1 77 ? -20.543 24.276 25.252 1.00 87.81 77 GLU A N 1
ATOM 567 C CA . GLU A 1 77 ? -20.577 24.617 26.684 1.00 87.81 77 GLU A CA 1
ATOM 568 C C . GLU A 1 77 ? -21.365 23.582 27.509 1.00 87.81 77 GLU A C 1
ATOM 570 O O . GLU A 1 77 ? -20.938 23.206 28.595 1.00 87.81 77 GLU A O 1
ATOM 575 N N . LEU A 1 78 ? -22.484 23.060 26.990 1.00 84.06 78 LEU A N 1
ATOM 576 C CA . LEU A 1 78 ? -23.269 22.027 27.678 1.00 84.06 78 LEU A CA 1
ATOM 577 C C . LEU A 1 78 ? -22.543 20.677 27.757 1.00 84.06 78 LEU A C 1
ATOM 579 O O . LEU A 1 78 ? -22.591 20.023 28.801 1.00 84.06 78 LEU A O 1
ATOM 583 N N . VAL A 1 79 ? -21.877 20.256 26.676 1.00 85.56 79 VAL A N 1
ATOM 584 C CA . VAL A 1 79 ? -21.041 19.043 26.689 1.00 85.56 79 VAL A CA 1
ATOM 585 C C . VAL A 1 79 ? -19.871 19.233 27.650 1.00 85.56 79 VAL A C 1
ATOM 587 O O . VAL A 1 79 ? -19.586 18.347 28.445 1.00 85.56 79 VAL A O 1
ATOM 590 N N . GLU A 1 80 ? -19.236 20.400 27.638 1.00 86.56 80 GLU A N 1
ATOM 591 C CA . GLU A 1 80 ? -18.120 20.739 28.522 1.00 86.56 80 GLU A CA 1
ATOM 592 C C . GLU A 1 80 ? -18.534 20.722 29.999 1.00 86.56 80 GLU A C 1
ATOM 594 O O . GLU A 1 80 ? -17.879 20.078 30.812 1.00 86.56 80 GLU A O 1
ATOM 599 N N . GLN A 1 81 ? -19.684 21.312 30.328 1.00 87.44 81 GLN A N 1
ATOM 600 C CA . GLN A 1 81 ? -20.146 21.446 31.707 1.00 87.44 81 GLN A CA 1
ATOM 601 C C . GLN A 1 81 ? -20.749 20.162 32.299 1.00 87.44 81 GLN A C 1
ATOM 603 O O . GLN A 1 81 ? -20.555 19.885 33.481 1.00 87.44 81 GLN A O 1
ATOM 608 N N . TYR A 1 82 ? -21.505 19.394 31.512 1.00 88.25 82 TYR A N 1
ATOM 609 C CA . TYR A 1 82 ? -22.299 18.264 32.026 1.00 88.25 82 TYR A CA 1
ATOM 610 C C . TYR A 1 82 ? -22.038 16.947 31.306 1.00 88.25 82 TYR A C 1
ATOM 612 O O . TYR A 1 82 ? -22.487 15.892 31.751 1.00 88.25 82 TYR A O 1
ATOM 620 N N . GLY A 1 83 ? -21.348 17.001 30.171 1.00 90.44 83 GLY A N 1
ATOM 621 C CA . GLY A 1 83 ? -21.060 15.834 29.361 1.00 90.44 83 GLY A CA 1
ATOM 622 C C . GLY A 1 83 ? -19.830 15.067 29.812 1.00 90.44 83 GLY A C 1
ATOM 623 O O . GLY A 1 83 ? -19.692 13.937 29.375 1.00 90.44 83 GLY A O 1
ATOM 624 N N . HIS A 1 84 ? -18.965 15.613 30.671 1.00 94.44 84 HIS A N 1
ATOM 625 C CA . HIS A 1 84 ? -17.704 14.967 31.044 1.00 94.44 84 HIS A CA 1
ATOM 626 C C . HIS A 1 84 ? -17.811 14.148 32.331 1.00 94.44 84 HIS A C 1
ATOM 628 O O . HIS A 1 84 ? -18.471 14.536 33.295 1.00 94.44 84 HIS A O 1
ATOM 634 N N . CYS A 1 85 ? -17.139 12.999 32.350 1.00 95.75 85 CYS A N 1
ATOM 635 C CA . CYS A 1 85 ? -17.032 12.163 33.530 1.00 95.75 85 CYS A CA 1
ATOM 636 C C . CYS A 1 85 ? -16.135 12.861 34.556 1.00 95.75 85 CYS A C 1
ATOM 638 O O . CYS A 1 85 ? -14.980 13.128 34.245 1.00 95.75 85 CYS A O 1
ATOM 640 N N . PRO A 1 86 ? -16.578 13.048 35.805 1.00 95.69 86 PRO A N 1
ATOM 641 C CA . PRO A 1 86 ? -15.765 13.735 36.812 1.00 95.69 86 PRO A CA 1
ATOM 642 C C . PRO A 1 86 ? -14.484 13.002 37.241 1.00 95.69 86 PRO A C 1
ATOM 644 O O . PRO A 1 86 ? -13.667 13.574 37.950 1.00 95.69 86 PRO A O 1
ATOM 647 N N . ILE A 1 87 ? -14.325 11.726 36.868 1.00 93.62 87 ILE A N 1
ATOM 648 C CA . ILE A 1 87 ? -13.127 10.928 37.173 1.00 93.62 87 ILE A CA 1
ATOM 649 C C . ILE A 1 87 ? -12.091 11.048 36.049 1.00 93.62 87 ILE A C 1
ATOM 651 O O . ILE A 1 87 ? -10.922 11.272 36.336 1.00 93.62 87 ILE A O 1
ATOM 655 N N . SER A 1 88 ? -12.495 10.885 34.783 1.00 90.12 88 SER A N 1
ATOM 656 C CA . SER A 1 88 ? -11.563 10.928 33.642 1.00 90.12 88 SER A CA 1
ATOM 657 C C . SER A 1 88 ? -11.466 12.289 32.969 1.00 90.12 88 SER A C 1
ATOM 659 O O . SER A 1 88 ? -10.570 12.495 32.165 1.00 90.12 88 SER A O 1
ATOM 661 N N . MET A 1 89 ? -12.404 13.195 33.250 1.00 92.50 89 MET A N 1
ATOM 662 C CA . MET A 1 89 ? -12.588 14.457 32.531 1.00 92.50 89 MET A CA 1
ATOM 663 C C . MET A 1 89 ? -12.821 14.278 31.021 1.00 92.50 89 MET A C 1
ATOM 665 O O . MET A 1 89 ? -12.628 15.215 30.258 1.00 92.50 89 MET A O 1
ATOM 669 N N . GLU A 1 90 ? -13.280 13.098 30.586 1.00 87.44 90 GLU A N 1
ATOM 670 C CA . GLU A 1 90 ? -13.638 12.789 29.191 1.00 87.44 90 GLU A CA 1
ATOM 671 C C . GLU A 1 90 ? -15.162 12.763 28.991 1.00 87.44 90 GLU A C 1
ATOM 673 O O . GLU A 1 90 ? -15.883 12.436 29.941 1.00 87.44 90 GLU A O 1
ATOM 678 N N . PRO A 1 91 ? -15.685 13.034 27.777 1.00 88.62 91 PRO A N 1
ATOM 679 C CA . PRO A 1 91 ? -17.110 12.912 27.483 1.00 88.62 91 PRO A CA 1
ATOM 680 C C . PRO A 1 91 ? -17.676 11.527 27.836 1.00 88.62 91 PRO A C 1
ATOM 682 O O . PRO A 1 91 ? -17.168 10.488 27.405 1.00 88.62 91 PRO A O 1
ATOM 685 N N . MET A 1 92 ? -18.769 11.513 28.597 1.00 91.81 92 MET A N 1
ATOM 686 C CA . MET A 1 92 ? -19.479 10.314 29.015 1.00 91.81 92 MET A CA 1
ATOM 687 C C . MET A 1 92 ? -20.225 9.688 27.841 1.00 91.81 92 MET A C 1
ATOM 689 O O . MET A 1 92 ? -21.049 10.300 27.162 1.00 91.81 92 MET A O 1
ATOM 693 N N . ARG A 1 93 ? -19.978 8.402 27.664 1.00 87.38 93 ARG A N 1
ATOM 694 C CA . ARG A 1 93 ? -20.608 7.493 26.720 1.00 87.38 93 ARG A CA 1
ATOM 695 C C . ARG A 1 93 ? -21.683 6.668 27.411 1.00 87.38 93 ARG A C 1
ATOM 697 O O . ARG A 1 93 ? -22.810 6.611 26.913 1.00 87.38 93 ARG A O 1
ATOM 704 N N . ARG A 1 94 ? -21.369 6.046 28.556 1.00 88.12 94 ARG A N 1
ATOM 705 C CA . ARG A 1 94 ? -22.325 5.349 29.440 1.00 88.12 94 ARG A CA 1
ATOM 706 C C . ARG A 1 94 ? -22.465 6.129 30.741 1.00 88.12 94 ARG A C 1
ATOM 708 O O . ARG A 1 94 ? -21.950 5.675 31.763 1.00 88.12 94 ARG A O 1
ATOM 715 N N . PRO A 1 95 ? -23.166 7.276 30.740 1.00 94.81 95 PRO A N 1
ATOM 716 C CA . PRO A 1 95 ? -23.492 7.924 31.995 1.00 94.81 95 PRO A CA 1
ATOM 717 C C . PRO A 1 95 ? -24.336 6.974 32.854 1.00 94.81 95 PRO A C 1
ATOM 719 O O . PRO A 1 95 ? -25.367 6.444 32.425 1.00 94.81 95 PRO A O 1
ATOM 722 N N . VAL A 1 96 ? -23.866 6.743 34.072 1.00 96.69 96 VAL A N 1
ATOM 723 C CA . VAL A 1 96 ? -24.543 5.965 35.106 1.00 96.69 96 VAL A CA 1
ATOM 724 C C . VAL A 1 96 ? -24.654 6.793 36.377 1.00 96.69 96 VAL A C 1
ATOM 726 O O . VAL A 1 96 ? -23.777 7.594 36.698 1.00 96.69 96 VAL A O 1
ATOM 729 N N . LEU A 1 97 ? -25.728 6.556 37.120 1.00 97.50 97 LEU A N 1
ATOM 730 C CA . LEU A 1 97 ? -26.014 7.177 38.403 1.00 97.50 97 LEU A CA 1
ATOM 731 C C . LEU A 1 97 ? -25.847 6.126 39.507 1.00 97.50 97 LEU A C 1
ATOM 733 O O . LEU A 1 97 ? -26.691 5.233 39.641 1.00 97.50 97 LEU A O 1
ATOM 737 N N . PRO A 1 98 ? -24.766 6.173 40.299 1.00 96.88 98 PRO A N 1
ATOM 738 C CA . PRO A 1 98 ? -24.674 5.408 41.526 1.00 96.88 98 PRO A CA 1
ATOM 739 C C . PRO A 1 98 ? -25.532 6.067 42.619 1.00 96.88 98 PRO A C 1
ATOM 741 O O . PRO A 1 98 ? -26.192 7.084 42.401 1.00 96.88 98 PRO A O 1
ATOM 744 N N . SER A 1 99 ? -25.522 5.516 43.835 1.00 96.75 99 SER A N 1
ATOM 745 C CA . SER A 1 99 ? -26.359 6.020 44.938 1.00 96.75 99 SER A CA 1
ATOM 746 C C . SER A 1 99 ? -26.071 7.462 45.376 1.00 96.75 99 SER A C 1
ATOM 748 O O . SER A 1 99 ? -26.842 8.005 46.160 1.00 96.75 99 SER A O 1
ATOM 750 N N . SER A 1 100 ? -24.983 8.076 44.904 1.00 96.50 100 SER A N 1
ATOM 751 C CA . SER A 1 100 ? -24.703 9.499 45.117 1.00 96.50 100 SER A CA 1
ATOM 752 C C . SER A 1 100 ? -25.553 10.429 44.245 1.00 96.50 100 SER A C 1
ATOM 754 O O . SER A 1 100 ? -25.581 11.625 44.514 1.00 96.50 100 SER A O 1
ATOM 756 N N . GLY A 1 101 ? -26.209 9.908 43.200 1.00 95.94 101 GLY A N 1
ATOM 757 C CA . GLY A 1 101 ? -27.000 10.696 42.250 1.00 95.94 101 GLY A CA 1
ATOM 758 C C . GLY A 1 101 ? -26.178 11.523 41.255 1.00 95.94 101 GLY A C 1
ATOM 759 O O . GLY A 1 101 ? -26.756 12.278 40.483 1.00 95.94 101 GLY A O 1
ATOM 760 N N . GLN A 1 102 ? -24.848 11.398 41.255 1.00 96.56 102 GLN A N 1
ATOM 761 C CA . GLN A 1 102 ? -23.968 12.091 40.309 1.00 96.56 102 GLN A CA 1
ATOM 762 C C . GLN A 1 102 ? -23.645 11.201 39.113 1.00 96.56 102 GLN A C 1
ATOM 764 O O . GLN A 1 102 ? -23.389 10.012 39.280 1.00 96.56 102 GLN A O 1
ATOM 769 N N . ALA A 1 103 ? -23.642 11.774 37.912 1.00 97.31 103 ALA A N 1
ATOM 770 C CA . ALA A 1 103 ? -23.335 11.029 36.702 1.00 97.31 103 ALA A CA 1
ATOM 771 C C . ALA A 1 103 ? -21.833 10.753 36.585 1.00 97.31 103 ALA A C 1
ATOM 773 O O . ALA A 1 103 ? -21.002 11.649 36.734 1.00 97.31 103 ALA A O 1
ATOM 774 N N . PHE A 1 104 ? -21.500 9.505 36.280 1.00 96.75 104 PHE A N 1
ATOM 775 C CA . PHE A 1 104 ? -20.149 9.079 35.938 1.00 96.75 104 PHE A CA 1
ATOM 776 C C . PHE A 1 104 ? -20.180 8.248 34.666 1.00 96.75 104 PHE A C 1
ATOM 778 O O . PHE A 1 104 ? -21.187 7.616 34.362 1.00 96.75 104 PHE A O 1
ATOM 785 N N . GLU A 1 105 ? -19.052 8.171 33.970 1.00 94.88 105 GLU A N 1
ATOM 786 C CA . GLU A 1 105 ? -18.847 7.109 32.997 1.00 94.88 105 GLU A CA 1
ATOM 787 C C . GLU A 1 105 ? -18.802 5.758 33.721 1.00 94.88 105 GLU A C 1
ATOM 789 O O . GLU A 1 105 ? -18.089 5.604 34.720 1.00 94.88 105 GLU A O 1
ATOM 794 N N . GLU A 1 106 ? -19.534 4.773 33.197 1.00 93.00 106 GLU A N 1
ATOM 795 C CA . GLU A 1 106 ? -19.663 3.449 33.804 1.00 93.00 106 GLU A CA 1
ATOM 796 C C . GLU A 1 106 ? -18.310 2.810 34.130 1.00 93.00 106 GLU A C 1
ATOM 798 O O . GLU A 1 106 ? -18.095 2.364 35.260 1.00 93.00 106 GLU A O 1
ATOM 803 N N . ILE A 1 107 ? -17.384 2.782 33.167 1.00 88.06 107 ILE A N 1
ATOM 804 C CA . ILE A 1 107 ? -16.092 2.114 33.360 1.00 88.06 107 ILE A CA 1
ATOM 805 C C . ILE A 1 107 ? -15.262 2.791 34.455 1.00 88.06 107 ILE A C 1
ATOM 807 O O . ILE A 1 107 ? -14.619 2.113 35.259 1.00 88.06 107 ILE A O 1
ATOM 811 N N . ASN A 1 108 ? -15.331 4.118 34.542 1.00 91.44 108 ASN A N 1
ATOM 812 C CA . ASN A 1 108 ? -14.524 4.895 35.474 1.00 91.44 108 ASN A CA 1
ATOM 813 C C . ASN A 1 108 ? -15.019 4.740 36.907 1.00 91.44 108 ASN A C 1
ATOM 815 O O . ASN A 1 108 ? -14.209 4.505 37.802 1.00 91.44 108 ASN A O 1
ATOM 819 N N . ILE A 1 109 ? -16.337 4.791 37.137 1.00 96.19 109 ILE A N 1
ATOM 820 C CA . ILE A 1 109 ? -16.871 4.586 38.489 1.00 96.19 109 ILE A CA 1
ATOM 821 C C . ILE A 1 109 ? -16.668 3.145 38.967 1.00 96.19 109 ILE A C 1
ATOM 823 O O . ILE A 1 109 ? -16.395 2.922 40.147 1.00 96.19 109 ILE A O 1
ATOM 827 N N . VAL A 1 110 ? -16.736 2.163 38.062 1.00 90.69 110 VAL A N 1
ATOM 828 C CA . VAL A 1 110 ? -16.451 0.759 38.387 1.00 90.69 110 VAL A CA 1
ATOM 829 C C . VAL A 1 110 ? -14.987 0.576 38.778 1.00 90.69 110 VAL A C 1
ATOM 831 O O . VAL A 1 110 ? -14.727 0.013 39.840 1.00 90.69 110 VAL A O 1
ATOM 834 N N . ARG A 1 111 ? -14.040 1.089 37.980 1.00 88.25 111 ARG A N 1
ATOM 835 C CA . ARG A 1 111 ? -12.598 1.031 38.288 1.00 88.25 111 ARG A CA 1
ATOM 836 C C . ARG A 1 111 ? -12.268 1.739 39.598 1.00 88.25 111 ARG A C 1
ATOM 838 O O . ARG A 1 111 ? -11.581 1.174 40.444 1.00 88.25 111 ARG A O 1
ATOM 845 N N . TYR A 1 112 ? -12.820 2.933 39.795 1.00 94.94 112 TYR A N 1
ATOM 846 C CA . TYR A 1 112 ? -12.649 3.700 41.024 1.00 94.94 112 TYR A CA 1
ATOM 847 C C . TYR A 1 112 ? -13.095 2.905 42.260 1.00 94.94 112 TYR A C 1
ATOM 849 O O . TYR A 1 112 ? -12.370 2.852 43.253 1.00 94.94 112 TYR A O 1
ATOM 857 N N . CYS A 1 113 ? -14.245 2.228 42.185 1.00 93.44 113 CYS A N 1
ATOM 858 C CA . CYS A 1 113 ? -14.735 1.376 43.269 1.00 93.44 113 CYS A CA 1
ATOM 859 C C . CYS A 1 113 ? -13.918 0.083 43.438 1.00 93.44 113 CYS A C 1
ATOM 861 O O . CYS A 1 113 ? -13.737 -0.383 44.562 1.00 93.44 113 CYS A O 1
ATOM 863 N N . ALA A 1 114 ? -13.423 -0.500 42.341 1.00 86.69 114 ALA A N 1
ATOM 864 C CA . ALA A 1 114 ? -12.579 -1.696 42.364 1.00 86.69 114 ALA A CA 1
ATOM 865 C C . ALA A 1 114 ? -11.227 -1.445 43.054 1.00 86.69 114 ALA A C 1
ATOM 867 O O . ALA A 1 114 ? -10.713 -2.339 43.716 1.00 86.69 114 ALA A O 1
ATOM 868 N N . ALA A 1 115 ? -10.713 -0.212 42.999 1.00 90.44 115 ALA A N 1
ATOM 869 C CA . ALA A 1 115 ? -9.532 0.225 43.748 1.00 90.44 115 ALA A CA 1
ATOM 870 C C . ALA A 1 115 ? -9.765 0.360 45.274 1.00 90.44 115 ALA A C 1
ATOM 872 O O . ALA A 1 115 ? -8.924 0.893 45.989 1.00 90.44 115 ALA A O 1
ATOM 873 N N . GLY A 1 116 ? -10.916 -0.086 45.789 1.00 95.06 116 GLY A N 1
ATOM 874 C CA . GLY A 1 116 ? -11.244 -0.071 47.217 1.00 95.06 116 GLY A CA 1
ATOM 875 C C . GLY A 1 116 ? -11.963 1.193 47.693 1.00 95.06 116 GLY A C 1
ATOM 876 O O . GLY A 1 116 ? -12.371 1.262 48.855 1.00 95.06 116 GLY A O 1
ATOM 877 N N . ASN A 1 117 ? -12.191 2.174 46.815 1.00 97.25 117 ASN A N 1
ATOM 878 C CA . ASN A 1 117 ? -12.902 3.393 47.183 1.00 97.25 117 ASN A CA 1
ATOM 879 C C . ASN A 1 117 ? -14.401 3.122 47.368 1.00 97.25 117 ASN A C 1
ATOM 881 O O . ASN A 1 117 ? -15.097 2.677 46.458 1.00 97.25 117 ASN A O 1
ATOM 885 N N . LYS A 1 118 ? -14.923 3.427 48.561 1.00 97.50 118 LYS A N 1
ATOM 886 C CA . LYS A 1 118 ? -16.340 3.205 48.913 1.00 97.50 118 LYS A CA 1
ATOM 887 C C . LYS A 1 118 ? -17.173 4.483 48.971 1.00 97.50 118 LYS A C 1
ATOM 889 O O . LYS A 1 118 ? -18.367 4.415 49.252 1.00 97.50 118 LYS A O 1
ATOM 894 N N . ARG A 1 119 ? -16.565 5.647 48.745 1.00 98.00 119 ARG A N 1
ATOM 895 C CA . ARG A 1 119 ? -17.219 6.960 48.803 1.00 98.00 119 ARG A CA 1
ATOM 896 C C . ARG A 1 119 ? -17.199 7.609 47.434 1.00 98.00 119 ARG A C 1
ATOM 898 O O . ARG A 1 119 ? -16.259 7.412 46.684 1.00 98.00 119 ARG A O 1
ATOM 905 N N . CYS A 1 120 ? -18.233 8.367 47.111 1.00 97.31 120 CYS A N 1
ATOM 906 C CA . CYS A 1 120 ? -18.307 9.114 45.868 1.00 97.31 120 CYS A CA 1
ATOM 907 C C . CYS A 1 120 ? -17.141 10.118 45.780 1.00 97.31 120 CYS A C 1
ATOM 909 O O . CYS A 1 120 ? -16.958 10.865 46.745 1.00 97.31 120 CYS A O 1
ATOM 911 N N . PRO A 1 121 ? -16.401 10.199 44.657 1.00 96.00 121 PRO A N 1
ATOM 912 C CA . PRO A 1 121 ? -15.233 11.078 44.549 1.00 96.00 121 PRO A CA 1
ATOM 913 C C . PRO A 1 121 ? -15.575 12.572 44.618 1.00 96.00 121 PRO A C 1
ATOM 915 O O . PRO A 1 121 ? -14.711 13.367 44.962 1.00 96.00 121 PRO A O 1
ATOM 918 N N . ILE A 1 122 ? -16.821 12.963 44.321 1.00 96.62 122 ILE A N 1
ATOM 919 C CA . ILE A 1 122 ? -17.240 14.373 44.378 1.00 96.62 122 ILE A CA 1
ATOM 920 C C . ILE A 1 122 ? -18.021 14.668 45.659 1.00 96.62 122 ILE A C 1
ATOM 922 O O . ILE A 1 122 ? -17.711 15.619 46.364 1.00 96.62 122 ILE A O 1
ATOM 926 N N . SER A 1 123 ? -19.061 13.886 45.972 1.00 96.44 123 SER A N 1
ATOM 927 C CA . SER A 1 123 ? -19.937 14.188 47.116 1.00 96.44 123 SER A CA 1
ATOM 928 C C . SER A 1 123 ? -19.473 13.603 48.450 1.00 96.44 123 SER A C 1
ATOM 930 O O . SER A 1 123 ? -20.055 13.917 49.484 1.00 96.44 123 SER A O 1
ATOM 932 N N . GLY A 1 124 ? -18.498 12.689 48.452 1.00 96.81 124 GLY A N 1
ATOM 933 C CA . GLY A 1 124 ? -18.059 11.969 49.652 1.00 96.81 124 GLY A CA 1
ATOM 934 C C . GLY A 1 124 ? -19.084 10.975 50.221 1.00 96.81 124 GLY A C 1
ATOM 935 O O . GLY A 1 124 ? -18.776 10.258 51.173 1.00 96.81 124 GLY A O 1
ATOM 936 N N . VAL A 1 125 ? -20.287 10.888 49.640 1.00 97.19 125 VAL A N 1
ATOM 937 C CA . VAL A 1 125 ? -21.361 9.982 50.077 1.00 97.19 125 VAL A CA 1
ATOM 938 C C . VAL A 1 125 ? -20.943 8.528 49.866 1.00 97.19 125 VAL A C 1
ATOM 940 O O . VAL A 1 125 ? -20.440 8.171 48.802 1.00 97.19 125 VAL A O 1
ATOM 943 N N . THR A 1 126 ? -21.183 7.668 50.857 1.00 97.56 126 THR A N 1
ATOM 944 C CA . THR A 1 126 ? -20.919 6.227 50.741 1.00 97.56 126 THR A CA 1
ATOM 945 C C . THR A 1 126 ? -21.744 5.619 49.603 1.00 97.56 126 THR A C 1
ATOM 947 O O . THR A 1 126 ? -22.972 5.729 49.570 1.00 97.56 126 THR A O 1
ATOM 950 N N . LEU A 1 127 ? -21.066 4.966 48.664 1.00 97.38 127 LEU A N 1
ATOM 951 C CA . LEU A 1 127 ? -21.684 4.293 47.530 1.00 97.38 127 LEU A CA 1
ATOM 952 C C . LEU A 1 127 ? -22.294 2.962 47.984 1.00 97.38 127 LEU A C 1
ATOM 954 O O . LEU A 1 127 ? -21.703 2.229 48.778 1.00 97.38 127 LEU A O 1
ATOM 958 N N . LYS A 1 128 ? -23.490 2.637 47.488 1.00 96.50 128 LYS A N 1
ATOM 959 C CA . LYS A 1 128 ? -24.132 1.342 47.744 1.00 96.50 128 LYS A CA 1
ATOM 960 C C . LYS A 1 128 ? -23.489 0.271 46.868 1.00 96.50 128 LYS A C 1
ATOM 962 O O . LYS A 1 128 ? -23.352 0.457 45.663 1.00 96.50 128 LYS A O 1
ATOM 967 N N . PHE A 1 129 ? -23.162 -0.869 47.466 1.00 95.12 129 PHE A N 1
ATOM 968 C CA . PHE A 1 129 ? -22.631 -2.037 46.768 1.00 95.12 129 PHE A CA 1
ATOM 969 C C . PHE A 1 129 ? -23.654 -3.169 46.797 1.00 95.12 129 PHE A C 1
ATOM 971 O O . PHE A 1 129 ? -24.299 -3.420 47.815 1.00 95.12 129 PHE A O 1
ATOM 978 N N . SER A 1 130 ? -23.790 -3.858 45.672 1.00 91.88 130 SER A N 1
ATOM 979 C CA . SER A 1 130 ? -24.577 -5.083 45.564 1.00 91.88 130 SER A CA 1
ATOM 980 C C . SER A 1 130 ? -23.697 -6.282 45.911 1.00 91.88 130 SER A C 1
ATOM 982 O O . SER A 1 130 ? -22.521 -6.322 45.540 1.00 91.88 130 SER A O 1
ATOM 984 N N . LYS A 1 131 ? -24.252 -7.269 46.628 1.00 88.81 131 LYS A N 1
ATOM 985 C CA . LYS A 1 131 ? -23.521 -8.496 46.985 1.00 88.81 131 LYS A CA 1
ATOM 986 C C . LYS A 1 131 ? -22.998 -9.168 45.707 1.00 88.81 131 LYS A C 1
ATOM 988 O O . LYS A 1 131 ? -23.787 -9.639 44.894 1.00 88.81 131 LYS A O 1
ATOM 993 N N . GLY A 1 132 ? -21.677 -9.157 45.522 1.00 81.44 132 GLY A N 1
ATOM 994 C CA . GLY A 1 132 ? -20.982 -9.813 44.408 1.00 81.44 132 GLY A CA 1
ATOM 995 C C . GLY A 1 132 ? -21.059 -9.130 43.034 1.00 81.44 132 GLY A C 1
ATOM 996 O O . GLY A 1 132 ? -20.469 -9.650 42.097 1.00 81.44 132 GLY A O 1
ATOM 997 N N . LYS A 1 133 ? -21.743 -7.987 42.876 1.00 76.44 133 LYS A N 1
ATOM 998 C CA . LYS A 1 133 ? -21.908 -7.312 41.563 1.00 76.44 133 LYS A CA 1
ATOM 999 C C . LYS A 1 133 ? -21.328 -5.888 41.506 1.00 76.44 133 LYS A C 1
ATOM 1001 O O . LYS A 1 133 ? -21.544 -5.157 40.540 1.00 76.44 133 LYS A O 1
ATOM 1006 N N . GLY A 1 134 ? -20.556 -5.496 42.522 1.00 90.94 134 GLY A N 1
ATOM 1007 C CA . GLY A 1 134 ? -19.904 -4.186 42.593 1.00 90.94 134 GLY A CA 1
ATOM 1008 C C . GLY A 1 134 ? -20.862 -3.048 42.965 1.00 90.94 134 GLY A C 1
ATOM 1009 O O . GLY A 1 134 ? -21.898 -3.267 43.601 1.00 90.94 134 GLY A O 1
ATOM 1010 N N . VAL A 1 135 ? -20.494 -1.814 42.608 1.00 94.69 135 VAL A N 1
ATOM 1011 C CA . VAL A 1 135 ? -21.282 -0.609 42.912 1.00 94.69 135 VAL A CA 1
ATOM 1012 C C . VAL A 1 135 ? -22.655 -0.651 42.230 1.00 94.69 135 VAL A C 1
ATOM 1014 O O . VAL A 1 135 ? -22.757 -0.876 41.020 1.00 94.69 135 VAL A O 1
ATOM 1017 N N . CYS A 1 136 ? -23.715 -0.429 43.012 1.00 94.00 136 CYS A N 1
ATOM 1018 C CA . CYS A 1 136 ? -25.075 -0.269 42.510 1.00 94.00 136 CYS A CA 1
ATOM 1019 C C . CYS A 1 136 ? -25.154 1.015 41.689 1.00 94.00 136 CYS A C 1
ATOM 1021 O O . CYS A 1 136 ? -24.890 2.104 42.205 1.00 94.00 136 CYS A O 1
ATOM 1023 N N . ARG A 1 137 ? -25.550 0.881 40.427 1.00 94.88 137 ARG A N 1
ATOM 1024 C CA . ARG A 1 137 ? -25.638 1.977 39.468 1.00 94.88 137 ARG A CA 1
ATOM 1025 C C . ARG A 1 137 ? -26.853 1.791 38.570 1.00 94.88 137 ARG A C 1
ATOM 1027 O O . ARG A 1 137 ? -27.207 0.662 38.240 1.00 94.88 137 ARG A O 1
ATOM 1034 N N . VAL A 1 138 ? -27.482 2.896 38.197 1.00 94.81 138 VAL A N 1
ATOM 1035 C CA . VAL A 1 138 ? -28.610 2.942 37.264 1.00 94.81 138 VAL A CA 1
ATOM 1036 C C . VAL A 1 138 ? -28.126 3.614 35.987 1.00 94.81 138 VAL A C 1
ATOM 1038 O O . VAL A 1 138 ? -27.487 4.660 36.052 1.00 94.81 138 VAL A O 1
ATOM 1041 N N . ALA A 1 139 ? -28.390 3.016 34.829 1.00 92.06 139 ALA A N 1
ATOM 1042 C CA . ALA A 1 139 ? -28.029 3.629 33.555 1.00 92.06 139 ALA A CA 1
ATOM 1043 C C . ALA A 1 139 ? -28.875 4.885 33.302 1.00 92.06 139 ALA A C 1
ATOM 1045 O O . ALA A 1 139 ? -30.103 4.825 33.373 1.00 92.06 139 ALA A O 1
ATOM 1046 N N . ASP A 1 140 ? -28.232 6.006 32.964 1.00 94.19 140 ASP A N 1
ATOM 1047 C CA . ASP A 1 140 ? -28.926 7.249 32.626 1.00 94.19 140 ASP A CA 1
ATOM 1048 C C . ASP A 1 140 ? -29.037 7.405 31.107 1.00 94.19 140 ASP A C 1
ATOM 1050 O O . ASP A 1 140 ? -28.248 8.066 30.426 1.00 94.19 140 ASP A O 1
ATOM 1054 N N . HIS A 1 141 ? -30.043 6.740 30.542 1.00 85.00 141 HIS A N 1
ATOM 1055 C CA . HIS A 1 141 ? -30.303 6.801 29.106 1.00 85.00 141 HIS A CA 1
ATOM 1056 C C . HIS A 1 141 ? -30.701 8.203 28.629 1.00 85.00 141 HIS A C 1
ATOM 1058 O O . HIS A 1 141 ? -30.428 8.541 27.475 1.00 85.00 141 HIS A O 1
ATOM 1064 N N . ALA A 1 142 ? -31.318 9.015 29.493 1.00 86.31 142 ALA A N 1
ATOM 1065 C CA . ALA A 1 142 ? -31.728 10.369 29.150 1.00 86.31 142 ALA A CA 1
ATOM 1066 C C . ALA A 1 142 ? -30.502 11.273 28.991 1.00 86.31 142 ALA A C 1
ATOM 1068 O O . ALA A 1 142 ? -30.330 11.883 27.932 1.00 86.31 142 ALA A O 1
ATOM 1069 N N . LEU A 1 143 ? -29.605 11.279 29.982 1.00 89.25 143 LEU A N 1
ATOM 1070 C CA . LEU A 1 143 ? -28.359 12.040 29.924 1.00 89.25 143 LEU A CA 1
ATOM 1071 C C . LEU A 1 143 ? -27.489 11.599 28.747 1.00 89.25 143 LEU A C 1
ATOM 1073 O O . LEU A 1 143 ? -26.971 12.438 28.016 1.00 89.25 143 LEU A O 1
ATOM 1077 N N . ARG A 1 144 ? -27.409 10.292 28.478 1.00 88.31 144 ARG A N 1
ATOM 1078 C CA . ARG A 1 144 ? -26.697 9.766 27.304 1.00 88.31 144 ARG A CA 1
ATOM 1079 C C . ARG A 1 144 ? -27.210 10.357 25.989 1.00 88.31 144 ARG A C 1
ATOM 1081 O O . ARG A 1 144 ? -26.414 10.740 25.132 1.00 88.31 144 ARG A O 1
ATOM 1088 N N . ASN A 1 145 ? -28.529 10.409 25.811 1.00 81.25 145 ASN A N 1
ATOM 1089 C CA . ASN A 1 145 ? -29.134 10.944 24.592 1.00 81.25 145 ASN A CA 1
ATOM 1090 C C . ASN A 1 145 ? -28.884 12.452 24.461 1.00 81.25 145 ASN A C 1
ATOM 1092 O O . ASN A 1 145 ? -28.612 12.927 23.360 1.00 81.25 145 ASN A O 1
ATOM 1096 N N . VAL A 1 146 ? -28.922 13.188 25.578 1.00 87.19 146 VAL A N 1
ATOM 1097 C CA . VAL A 1 146 ? -28.590 14.619 25.610 1.00 87.19 146 VAL A CA 1
ATOM 1098 C C . VAL A 1 146 ? -27.133 14.843 25.219 1.00 87.19 146 VAL A C 1
ATOM 1100 O O . VAL A 1 146 ? -26.873 15.642 24.325 1.00 87.19 146 VAL A O 1
ATOM 1103 N N . ILE A 1 147 ? -26.197 14.116 25.832 1.00 87.88 147 ILE A N 1
ATOM 1104 C CA . ILE A 1 147 ? -24.763 14.248 25.557 1.00 87.88 147 ILE A CA 1
ATOM 1105 C C . ILE A 1 147 ? -24.472 14.005 24.074 1.00 87.88 147 ILE A C 1
ATOM 1107 O O . ILE A 1 147 ? -23.813 14.828 23.448 1.00 87.88 147 ILE A O 1
ATOM 1111 N N . ARG A 1 148 ? -25.032 12.941 23.485 1.00 84.31 148 ARG A N 1
ATOM 1112 C CA . ARG A 1 148 ? -24.878 12.643 22.052 1.00 84.31 148 ARG A CA 1
ATOM 1113 C C . ARG A 1 148 ? -25.451 13.738 21.159 1.00 84.31 148 ARG A C 1
ATOM 1115 O O . ARG A 1 148 ? -24.750 14.247 20.296 1.00 84.31 148 ARG A O 1
ATOM 1122 N N . ALA A 1 149 ? -26.692 14.152 21.412 1.00 82.88 149 ALA A N 1
ATOM 1123 C CA . ALA A 1 149 ? -27.329 15.197 20.618 1.00 82.88 149 ALA A CA 1
ATOM 1124 C C . ALA A 1 149 ? -26.552 16.525 20.679 1.00 82.88 149 ALA A C 1
ATOM 1126 O O . ALA A 1 149 ? -26.437 17.221 19.671 1.00 82.88 149 ALA A O 1
ATOM 1127 N N . GLN A 1 150 ? -26.003 16.886 21.844 1.00 87.56 150 GLN A N 1
ATOM 1128 C CA . GLN A 1 150 ? -25.191 18.098 21.976 1.00 87.56 150 GLN A CA 1
ATOM 1129 C C . GLN A 1 150 ? -23.802 17.939 21.355 1.00 87.56 150 GLN A C 1
ATOM 1131 O O . GLN A 1 150 ? -23.306 18.886 20.749 1.00 87.56 150 GLN A O 1
ATOM 1136 N N . ALA A 1 151 ? -23.196 16.757 21.445 1.00 82.94 151 ALA A N 1
ATOM 1137 C CA . ALA A 1 151 ? -21.914 16.465 20.822 1.00 82.94 151 ALA A CA 1
ATOM 1138 C C . ALA A 1 151 ? -21.987 16.554 19.294 1.00 82.94 151 ALA A C 1
ATOM 1140 O O . ALA A 1 151 ? -21.148 17.221 18.690 1.00 82.94 151 ALA A O 1
ATOM 1141 N N . ASP A 1 152 ? -23.056 16.031 18.688 1.00 80.06 152 ASP A N 1
ATOM 1142 C CA . ASP A 1 152 ? -23.312 16.152 17.248 1.00 80.06 152 ASP A CA 1
ATOM 1143 C C . ASP A 1 152 ? -23.415 17.626 16.817 1.00 80.06 152 ASP A C 1
ATOM 1145 O O . ASP A 1 152 ? -22.810 18.054 15.830 1.00 80.06 152 ASP A O 1
ATOM 1149 N N . VAL A 1 153 ? -24.137 18.449 17.589 1.00 85.12 153 VAL A N 1
ATOM 1150 C CA . VAL A 1 153 ? -24.276 19.895 17.328 1.00 85.12 153 VAL A CA 1
ATOM 1151 C C . VAL A 1 153 ? -22.955 20.644 17.548 1.00 85.12 153 VAL A C 1
ATOM 1153 O O . VAL A 1 153 ? -22.642 21.591 16.815 1.00 85.12 153 VAL A O 1
ATOM 1156 N N . ALA A 1 154 ? -22.174 20.235 18.546 1.00 80.75 154 ALA A N 1
ATOM 1157 C CA . ALA A 1 154 ? -20.869 20.802 18.866 1.00 80.75 154 ALA A CA 1
ATOM 1158 C C . ALA A 1 154 ? -19.752 20.294 17.938 1.00 80.75 154 ALA A C 1
ATOM 1160 O O . ALA A 1 154 ? -18.652 20.844 17.974 1.00 80.75 154 ALA A O 1
ATOM 1161 N N . LYS A 1 155 ? -20.036 19.283 17.101 1.00 81.06 155 LYS A N 1
ATOM 1162 C CA . LYS A 1 155 ? -19.041 18.511 16.343 1.00 81.06 155 LYS A CA 1
ATOM 1163 C C . LYS A 1 155 ? -17.934 17.947 17.242 1.00 81.06 155 LYS A C 1
ATOM 1165 O O . LYS A 1 155 ? -16.776 17.878 16.839 1.00 81.06 155 LYS A O 1
ATOM 1170 N N . VAL A 1 156 ? -18.295 17.590 18.472 1.00 76.81 156 VAL A N 1
ATOM 1171 C CA . VAL A 1 156 ? -17.420 16.886 19.408 1.00 76.81 156 VAL A CA 1
ATOM 1172 C C . VAL A 1 156 ? -17.622 15.403 19.158 1.00 76.81 156 VAL A C 1
ATOM 1174 O O . VAL A 1 156 ? -18.742 14.904 19.220 1.00 76.81 156 VAL A O 1
ATOM 1177 N N . TYR A 1 157 ? -16.544 14.701 18.844 1.00 74.38 157 TYR A N 1
ATOM 1178 C CA . TYR A 1 157 ? -16.604 13.267 18.631 1.00 74.38 157 TYR A CA 1
ATOM 1179 C C . TYR A 1 157 ? -16.783 12.546 19.970 1.00 74.38 157 TYR A C 1
ATOM 1181 O O . TYR A 1 157 ? -15.995 12.732 20.896 1.00 74.38 157 TYR A O 1
ATOM 1189 N N . ILE A 1 158 ? -17.829 11.727 20.069 1.00 70.12 158 ILE A N 1
ATOM 1190 C CA . ILE A 1 158 ? -18.032 10.802 21.182 1.00 70.12 158 ILE A CA 1
ATOM 1191 C C . ILE A 1 158 ? -17.934 9.394 20.607 1.00 70.12 158 ILE A C 1
ATOM 1193 O O . ILE A 1 158 ? -18.808 9.025 19.817 1.00 70.12 158 ILE A O 1
ATOM 1197 N N . PRO A 1 159 ? -16.928 8.596 21.008 1.00 59.34 159 PRO A N 1
ATOM 1198 C CA . PRO A 1 159 ? -16.781 7.250 20.484 1.00 59.34 159 PRO A CA 1
ATOM 1199 C C . PRO A 1 159 ? -18.074 6.439 20.707 1.00 59.34 159 PRO A C 1
ATOM 1201 O O . PRO A 1 159 ? -18.624 6.447 21.821 1.00 59.34 159 PRO A O 1
ATOM 1204 N N . PRO A 1 160 ? -18.611 5.762 19.677 1.00 60.41 160 PRO A N 1
ATOM 1205 C CA . PRO A 1 160 ? -19.772 4.906 19.800 1.00 60.41 160 PRO A CA 1
ATOM 1206 C C . PRO A 1 160 ? -19.558 3.838 20.869 1.00 60.41 160 PRO A C 1
ATOM 1208 O O . PRO A 1 160 ? -18.460 3.400 21.196 1.00 60.41 160 PRO A O 1
ATOM 1211 N N . LEU A 1 161 ? -20.675 3.464 21.474 1.00 57.97 161 LEU A N 1
ATOM 1212 C CA . LEU A 1 161 ? -20.731 2.803 22.772 1.00 57.97 161 LEU A CA 1
ATOM 1213 C C . LEU A 1 161 ? -20.403 1.319 22.765 1.00 57.97 161 LEU A C 1
ATOM 1215 O O . LEU A 1 161 ? -20.513 0.655 23.797 1.00 57.97 161 LEU A O 1
ATOM 1219 N N . GLU A 1 162 ? -20.144 0.765 21.600 1.00 60.28 162 GLU A N 1
ATOM 1220 C CA . GLU A 1 162 ? -20.614 -0.569 21.321 1.00 60.28 162 GLU A CA 1
ATOM 1221 C C . GLU A 1 162 ? -19.474 -1.430 20.822 1.00 60.28 162 GLU A C 1
ATOM 1223 O O . GLU A 1 162 ? -19.444 -1.794 19.660 1.00 60.28 162 GLU A O 1
ATOM 1228 N N . LYS A 1 163 ? -18.585 -1.838 21.731 1.00 57.69 163 LYS A N 1
ATOM 1229 C CA . LYS A 1 163 ? -17.770 -3.037 21.508 1.00 57.69 163 LYS A CA 1
ATOM 1230 C C . LYS A 1 163 ? -18.668 -4.202 21.067 1.00 57.69 163 LYS A C 1
ATOM 1232 O O . LYS A 1 163 ? -18.393 -4.824 20.060 1.00 57.69 163 LYS A O 1
ATOM 1237 N N . ASP A 1 164 ? -19.808 -4.416 21.728 1.00 56.59 164 ASP A N 1
ATOM 1238 C CA . ASP A 1 164 ? -20.725 -5.522 21.400 1.00 56.59 164 ASP A CA 1
ATOM 1239 C C . ASP A 1 164 ? -21.504 -5.332 20.090 1.00 56.59 164 ASP A C 1
ATOM 1241 O O . ASP A 1 164 ? -21.899 -6.316 19.474 1.00 56.59 164 ASP A O 1
ATOM 1245 N N . ARG A 1 165 ? -21.757 -4.090 19.651 1.00 64.69 165 ARG A N 1
ATOM 1246 C CA . ARG A 1 165 ? -22.394 -3.849 18.345 1.00 64.69 165 ARG A CA 1
ATOM 1247 C C . ARG A 1 165 ? -21.365 -3.829 17.233 1.00 64.69 165 ARG A C 1
ATOM 1249 O O . ARG A 1 165 ? -21.653 -4.426 16.223 1.00 64.69 165 ARG A O 1
ATOM 1256 N N . LEU A 1 166 ? -20.163 -3.290 17.450 1.00 65.56 166 LEU A N 1
ATOM 1257 C CA . LEU A 1 166 ? -19.029 -3.466 16.541 1.00 65.56 166 LEU A CA 1
ATOM 1258 C C . LEU A 1 166 ? -18.740 -4.956 16.345 1.00 65.56 166 LEU A C 1
ATOM 1260 O O . LEU A 1 166 ? -18.697 -5.408 15.213 1.00 65.56 166 LEU A O 1
ATOM 1264 N N . LEU A 1 167 ? -18.657 -5.744 17.422 1.00 65.88 167 LEU A N 1
ATOM 1265 C CA . LEU A 1 167 ? -18.483 -7.198 17.340 1.00 65.88 167 LEU A CA 1
ATOM 1266 C C . LEU A 1 167 ? -19.653 -7.893 16.617 1.00 65.88 167 LEU A C 1
ATOM 1268 O O . LEU A 1 167 ? -19.411 -8.812 15.845 1.00 65.88 167 LEU A O 1
ATOM 1272 N N . LYS A 1 168 ? -20.904 -7.444 16.798 1.00 70.62 168 LYS A N 1
ATOM 1273 C CA . LYS A 1 168 ? -22.051 -7.937 16.005 1.00 70.62 168 LYS A CA 1
ATOM 1274 C C . LYS A 1 168 ? -22.016 -7.480 14.544 1.00 70.62 168 LYS A C 1
ATOM 1276 O O . LYS A 1 168 ? -22.417 -8.230 13.664 1.00 70.62 168 LYS A O 1
ATOM 1281 N N . ASP A 1 169 ? -21.540 -6.273 14.273 1.00 74.69 169 ASP A N 1
ATOM 1282 C CA . ASP A 1 169 ? -21.442 -5.694 12.934 1.00 74.69 169 ASP A CA 1
ATOM 1283 C C . ASP A 1 169 ? -20.289 -6.345 12.149 1.00 74.69 169 ASP A C 1
ATOM 1285 O O . ASP A 1 169 ? -20.391 -6.482 10.931 1.00 74.69 169 ASP A O 1
ATOM 1289 N N . LEU A 1 170 ? -19.256 -6.854 12.842 1.00 69.69 170 LEU A N 1
ATOM 1290 C CA . LEU A 1 170 ? -18.234 -7.753 12.286 1.00 69.69 170 LEU A CA 1
ATOM 1291 C C . LEU A 1 170 ? -18.818 -9.097 11.821 1.00 69.69 170 LEU A C 1
ATOM 1293 O O . LEU A 1 170 ? -18.243 -9.744 10.951 1.00 69.69 170 LEU A O 1
ATOM 1297 N N . GLU A 1 171 ? -19.955 -9.528 12.367 1.00 75.12 171 GLU A N 1
ATOM 1298 C CA . GLU A 1 171 ? -20.687 -10.710 11.887 1.00 75.12 171 GLU A CA 1
ATOM 1299 C C . GLU A 1 171 ? -21.694 -10.363 10.775 1.00 75.12 171 GLU A C 1
ATOM 1301 O O . GLU A 1 171 ? -22.270 -11.258 10.151 1.00 75.12 171 GLU A O 1
ATOM 1306 N N . GLY A 1 172 ? -21.904 -9.069 10.519 1.00 75.56 172 GLY A N 1
ATOM 1307 C CA . GLY A 1 172 ? -22.913 -8.538 9.614 1.00 75.56 172 GLY A CA 1
ATOM 1308 C C . GLY A 1 172 ? -22.378 -8.068 8.252 1.00 75.56 172 GLY A C 1
ATOM 1309 O O . GLY A 1 172 ? -21.194 -8.188 7.936 1.00 75.56 172 GLY A O 1
ATOM 1310 N N . PRO A 1 173 ? -23.257 -7.486 7.416 1.00 72.88 173 PRO A N 1
ATOM 1311 C CA . PRO A 1 173 ? -22.898 -6.975 6.089 1.00 72.88 173 PRO A CA 1
ATOM 1312 C C . PRO A 1 173 ? -21.999 -5.725 6.128 1.00 72.88 173 PRO A C 1
ATOM 1314 O O . PRO A 1 173 ? -21.430 -5.357 5.106 1.00 72.88 173 PRO A O 1
ATOM 1317 N N . HIS A 1 174 ? -21.853 -5.084 7.294 1.00 78.62 174 HIS A N 1
ATOM 1318 C CA . HIS A 1 174 ? -21.055 -3.868 7.506 1.00 78.62 174 HIS A CA 1
ATOM 1319 C C . HIS A 1 174 ? -19.678 -4.150 8.121 1.00 78.62 174 HIS A C 1
ATOM 1321 O O . HIS A 1 174 ? -19.058 -3.263 8.702 1.00 78.62 174 HIS A O 1
ATOM 1327 N N . MET A 1 175 ? -19.181 -5.382 7.994 1.00 78.56 175 MET A N 1
ATOM 1328 C CA . MET A 1 175 ? -17.932 -5.801 8.625 1.00 78.56 175 MET A CA 1
ATOM 1329 C C . MET A 1 175 ? -16.739 -4.908 8.260 1.00 78.56 175 MET A C 1
ATOM 1331 O O . MET A 1 175 ? -15.915 -4.657 9.125 1.00 78.56 175 MET A O 1
ATOM 1335 N N . VAL A 1 176 ? -16.638 -4.387 7.032 1.00 76.19 176 VAL A N 1
ATOM 1336 C CA . VAL A 1 176 ? -15.522 -3.497 6.649 1.00 76.19 176 VAL A CA 1
ATOM 1337 C C . VAL A 1 176 ? -15.533 -2.197 7.459 1.00 76.19 176 VAL A C 1
ATOM 1339 O O . VAL A 1 176 ? -14.498 -1.800 7.990 1.00 76.19 176 VAL A O 1
ATOM 1342 N N . ASP A 1 177 ? -16.701 -1.572 7.613 1.00 78.38 177 ASP A N 1
ATOM 1343 C CA . ASP A 1 177 ? -16.856 -0.357 8.420 1.00 78.38 177 ASP A CA 1
ATOM 1344 C C . ASP A 1 177 ? -16.590 -0.645 9.904 1.00 78.38 177 ASP A C 1
ATOM 1346 O O . ASP A 1 177 ? -15.972 0.161 10.599 1.00 78.38 177 ASP A O 1
ATOM 1350 N N . ALA A 1 178 ? -17.011 -1.821 10.379 1.00 77.75 178 ALA A N 1
ATOM 1351 C CA . ALA A 1 178 ? -16.771 -2.267 11.745 1.00 77.75 178 ALA A CA 1
ATOM 1352 C C . ALA A 1 178 ? -15.289 -2.564 12.012 1.00 77.75 178 ALA A C 1
ATOM 1354 O O . ALA A 1 178 ? -14.786 -2.185 13.065 1.00 77.75 178 ALA A O 1
ATOM 1355 N N . VAL A 1 179 ? -14.573 -3.182 11.064 1.00 79.00 179 VAL A N 1
ATOM 1356 C CA . VAL A 1 179 ? -13.119 -3.376 11.146 1.00 79.00 179 VAL A CA 1
ATOM 1357 C C . VAL A 1 179 ? -12.443 -2.020 11.177 1.00 79.00 179 VAL A C 1
ATOM 1359 O O . VAL A 1 179 ? -11.708 -1.755 12.114 1.00 79.00 179 VAL A O 1
ATOM 1362 N N . LYS A 1 180 ? -12.753 -1.121 10.239 1.00 81.38 180 LYS A N 1
ATOM 1363 C CA . LYS A 1 180 ? -12.186 0.230 10.225 1.00 81.38 180 LYS A CA 1
ATOM 1364 C C . LYS A 1 180 ? -12.378 0.956 11.558 1.00 81.38 180 LYS A C 1
ATOM 1366 O O . LYS A 1 180 ? -11.428 1.516 12.089 1.00 81.38 180 LYS A O 1
ATOM 1371 N N . ALA A 1 181 ? -13.580 0.902 12.127 1.00 77.44 181 ALA A N 1
ATOM 1372 C CA . ALA A 1 181 ? -13.856 1.476 13.441 1.00 77.44 181 ALA A CA 1
ATOM 1373 C C . ALA A 1 181 ? -13.132 0.744 14.586 1.00 77.44 181 ALA A C 1
ATOM 1375 O O . ALA A 1 181 ? -12.824 1.358 15.597 1.00 77.44 181 ALA A O 1
ATOM 1376 N N . LEU A 1 182 ? -12.859 -0.554 14.452 1.00 75.44 182 LEU A N 1
ATOM 1377 C CA . LEU A 1 182 ? -12.107 -1.330 15.435 1.00 75.44 182 LEU A CA 1
ATOM 1378 C C . LEU A 1 182 ? -10.610 -0.988 15.418 1.00 75.44 182 LEU A C 1
ATOM 1380 O O . LEU A 1 182 ? -9.987 -0.974 16.477 1.00 75.44 182 LEU A O 1
ATOM 1384 N N . VAL A 1 183 ? -10.049 -0.749 14.227 1.00 74.81 183 VAL A N 1
ATOM 1385 C CA . VAL A 1 183 ? -8.618 -0.473 14.033 1.00 74.81 183 VAL A CA 1
ATOM 1386 C C . VAL A 1 183 ? -8.276 1.016 14.153 1.00 74.81 183 VAL A C 1
ATOM 1388 O O . VAL A 1 183 ? -7.114 1.366 14.294 1.00 74.81 183 VAL A O 1
ATOM 1391 N N . ASP A 1 184 ? -9.266 1.904 14.101 1.00 75.69 184 ASP A N 1
ATOM 1392 C CA . ASP A 1 184 ? -9.067 3.335 14.319 1.00 75.69 184 ASP A CA 1
ATOM 1393 C C . ASP A 1 184 ? -8.478 3.576 15.724 1.00 75.69 184 ASP A C 1
ATOM 1395 O O . ASP A 1 184 ? -9.033 3.133 16.735 1.00 75.69 184 ASP A O 1
ATOM 1399 N N . ASP A 1 185 ? -7.345 4.287 15.777 1.00 56.84 185 ASP A N 1
ATOM 1400 C CA . ASP A 1 185 ? -6.572 4.584 16.990 1.00 56.84 185 ASP A CA 1
ATOM 1401 C C . ASP A 1 185 ? -7.427 5.163 18.125 1.00 56.84 185 ASP A C 1
ATOM 1403 O O . ASP A 1 185 ? -7.143 4.952 19.309 1.00 56.84 185 ASP A O 1
ATOM 1407 N N . THR A 1 186 ? -8.533 5.837 17.794 1.00 56.38 186 THR A N 1
ATOM 1408 C CA . THR A 1 186 ? -9.476 6.362 18.790 1.00 56.38 186 THR A CA 1
ATOM 1409 C C . THR A 1 186 ? -10.199 5.272 19.600 1.00 56.38 186 THR A C 1
ATOM 1411 O O . THR A 1 186 ? -10.749 5.563 20.670 1.00 56.38 186 THR A O 1
ATOM 1414 N N . TYR A 1 187 ? -10.171 4.015 19.147 1.00 55.28 187 TYR A N 1
ATOM 1415 C CA . TYR A 1 187 ? -10.828 2.864 19.773 1.00 55.28 187 TYR A CA 1
ATOM 1416 C C . TYR A 1 187 ? -9.870 1.842 20.396 1.00 55.28 187 TYR A C 1
ATOM 1418 O O . TYR A 1 187 ? -10.325 0.962 21.139 1.00 55.28 187 TYR A O 1
ATOM 1426 N N . LEU A 1 188 ? -8.556 1.975 20.195 1.00 54.28 188 LEU A N 1
ATOM 1427 C CA . LEU A 1 188 ? -7.580 1.013 20.724 1.00 54.28 188 LEU A CA 1
ATOM 1428 C C . LEU A 1 188 ? -7.520 0.951 22.253 1.00 54.28 188 LEU A C 1
ATOM 1430 O O . LEU A 1 188 ? -7.091 -0.047 22.821 1.00 54.28 188 LEU A O 1
ATOM 1434 N N . GLY A 1 189 ? -8.047 1.963 22.946 1.00 53.50 189 GLY A N 1
ATOM 1435 C CA . GLY A 1 189 ? -8.190 1.938 24.403 1.00 53.50 189 GLY A CA 1
ATOM 1436 C C . GLY A 1 189 ? -9.224 0.936 24.955 1.00 53.50 189 GLY A C 1
ATOM 1437 O O . GLY A 1 189 ? -9.277 0.756 26.173 1.00 53.50 189 GLY A O 1
ATOM 1438 N N . TYR A 1 190 ? -10.067 0.303 24.118 1.00 56.00 190 TYR A N 1
ATOM 1439 C CA . TYR A 1 190 ? -11.199 -0.544 24.573 1.00 56.00 190 TYR A CA 1
ATOM 1440 C C . TYR A 1 190 ? -11.036 -2.044 24.329 1.00 56.00 190 TYR A C 1
ATOM 1442 O O . TYR A 1 190 ? -11.750 -2.853 24.937 1.00 56.00 190 TYR A O 1
ATOM 1450 N N . VAL A 1 191 ? -10.137 -2.427 23.432 1.00 63.25 191 VAL A N 1
ATOM 1451 C CA . VAL A 1 191 ? -9.835 -3.822 23.118 1.00 63.25 191 VAL A CA 1
ATOM 1452 C C . VAL A 1 191 ? -8.359 -4.001 23.403 1.00 63.25 191 VAL A C 1
ATOM 1454 O O . VAL A 1 191 ? -7.550 -3.217 22.919 1.00 63.25 191 VAL A O 1
ATOM 1457 N N . SER A 1 192 ? -8.009 -4.980 24.243 1.00 73.19 192 SER A N 1
ATOM 1458 C CA . SER A 1 192 ? -6.592 -5.247 24.461 1.00 73.19 192 SER A CA 1
ATOM 1459 C C . SER A 1 192 ? -5.965 -5.613 23.120 1.00 73.19 192 SER A C 1
ATOM 1461 O O . SER A 1 192 ? -6.610 -6.246 22.283 1.00 73.19 192 SER A O 1
ATOM 1463 N N . LEU A 1 193 ? -4.717 -5.212 22.902 1.00 70.81 193 LEU A N 1
ATOM 1464 C CA . LEU A 1 193 ? -4.025 -5.522 21.657 1.00 70.81 193 LEU A CA 1
ATOM 1465 C C . LEU A 1 193 ? -4.054 -7.033 21.362 1.00 70.81 193 LEU A C 1
ATOM 1467 O O . LEU A 1 193 ? -4.319 -7.424 20.232 1.00 70.81 193 LEU A O 1
ATOM 1471 N N . ALA A 1 194 ? -3.871 -7.873 22.384 1.00 76.06 194 ALA A N 1
ATOM 1472 C CA . ALA A 1 194 ? -3.943 -9.327 22.258 1.00 76.06 194 ALA A CA 1
ATOM 1473 C C . ALA A 1 194 ? -5.330 -9.812 21.799 1.00 76.06 194 ALA A C 1
ATOM 1475 O O . ALA A 1 194 ? -5.424 -10.643 20.896 1.00 76.06 194 ALA A O 1
ATOM 1476 N N . ASP A 1 195 ? -6.410 -9.259 22.365 1.00 76.31 195 ASP A N 1
ATOM 1477 C CA . ASP A 1 195 ? -7.768 -9.581 21.919 1.00 76.31 195 ASP A CA 1
ATOM 1478 C C . ASP A 1 195 ? -7.969 -9.147 20.468 1.00 76.31 195 ASP A C 1
ATOM 1480 O O . ASP A 1 195 ? -8.489 -9.915 19.668 1.00 76.31 195 ASP A O 1
ATOM 1484 N N . LEU A 1 196 ? -7.540 -7.933 20.112 1.00 75.94 196 LEU A N 1
ATOM 1485 C CA . LEU A 1 196 ? -7.674 -7.402 18.758 1.00 75.94 196 LEU A CA 1
ATOM 1486 C C . LEU A 1 196 ? -6.929 -8.276 17.743 1.00 75.94 196 LEU A C 1
ATOM 1488 O O . LEU A 1 196 ? -7.490 -8.627 16.709 1.00 75.94 196 LEU A O 1
ATOM 1492 N N . GLN A 1 197 ? -5.697 -8.669 18.060 1.00 77.94 197 GLN A N 1
ATOM 1493 C CA . GLN A 1 197 ? -4.892 -9.581 17.249 1.00 77.94 197 GLN A CA 1
ATOM 1494 C C . GLN A 1 197 ? -5.584 -10.934 17.067 1.00 77.94 197 GLN A C 1
ATOM 1496 O O . GLN A 1 197 ? -5.666 -11.426 15.941 1.00 77.94 197 GLN A O 1
ATOM 1501 N N . SER A 1 198 ? -6.131 -11.497 18.148 1.00 82.56 198 SER A N 1
ATOM 1502 C CA . SER A 1 198 ? -6.905 -12.740 18.114 1.00 82.56 198 SER A CA 1
ATOM 1503 C C . SER A 1 198 ? -8.150 -12.604 17.228 1.00 82.56 198 SER A C 1
ATOM 1505 O O . SER A 1 198 ? -8.342 -13.384 16.298 1.00 82.56 198 SER A O 1
ATOM 1507 N N . TYR A 1 199 ? -8.940 -11.539 17.418 1.00 79.88 199 TYR A N 1
ATOM 1508 C CA . TYR A 1 199 ? -10.143 -11.269 16.626 1.00 79.88 199 TYR A CA 1
ATOM 1509 C C . TYR A 1 199 ? -9.840 -11.082 15.141 1.00 79.88 199 TYR A C 1
ATOM 1511 O O . TYR A 1 199 ? -10.552 -11.634 14.301 1.00 79.88 199 TYR A O 1
ATOM 1519 N N . LEU A 1 200 ? -8.805 -10.309 14.806 1.00 78.31 200 LEU A N 1
ATOM 1520 C CA . LEU A 1 200 ? -8.382 -10.100 13.423 1.00 78.31 200 LEU A CA 1
ATOM 1521 C C . LEU A 1 200 ? -7.874 -11.411 12.813 1.00 78.31 200 LEU A C 1
ATOM 1523 O O . LEU A 1 200 ? -8.265 -11.735 11.695 1.00 78.31 200 LEU A O 1
ATOM 1527 N N . GLY A 1 201 ? -7.092 -12.200 13.557 1.00 79.56 201 GLY A N 1
ATOM 1528 C CA . GLY A 1 201 ? -6.652 -13.534 13.144 1.00 79.56 201 GLY A CA 1
ATOM 1529 C C . GLY A 1 201 ? -7.821 -14.475 12.841 1.00 79.56 201 GLY A C 1
ATOM 1530 O O . GLY A 1 201 ? -7.857 -15.093 11.775 1.00 79.56 201 GLY A O 1
ATOM 1531 N N . ASP A 1 202 ? -8.831 -14.510 13.711 1.00 83.44 202 ASP A N 1
ATOM 1532 C CA . ASP A 1 202 ? -10.054 -15.292 13.512 1.00 83.44 202 ASP A CA 1
ATOM 1533 C C . ASP A 1 202 ? -10.879 -14.793 12.318 1.00 83.44 202 ASP A C 1
ATOM 1535 O O . ASP A 1 202 ? -11.480 -15.586 11.587 1.00 83.44 202 ASP A O 1
ATOM 1539 N N . LEU A 1 203 ? -10.945 -13.475 12.101 1.00 79.06 203 LEU A N 1
ATOM 1540 C CA . LEU A 1 203 ? -11.643 -12.878 10.957 1.00 79.06 203 LEU A CA 1
ATOM 1541 C C . LEU A 1 203 ? -10.945 -13.251 9.639 1.00 79.06 203 LEU A C 1
ATOM 1543 O O . LEU A 1 203 ? -11.600 -13.629 8.664 1.00 79.06 203 LEU A O 1
ATOM 1547 N N . VAL A 1 204 ? -9.611 -13.205 9.627 1.00 79.44 204 VAL A N 1
ATOM 1548 C CA . VAL A 1 204 ? -8.768 -13.646 8.509 1.00 79.44 204 VAL A CA 1
ATOM 1549 C C . VAL A 1 204 ? -8.975 -15.140 8.241 1.00 79.44 204 VAL A C 1
ATOM 1551 O O . VAL A 1 204 ? -9.288 -15.523 7.115 1.00 79.44 204 VAL A O 1
ATOM 1554 N N . GLY A 1 205 ? -8.906 -15.990 9.269 1.00 81.44 205 GLY A N 1
ATOM 1555 C CA . GLY A 1 205 ? -9.128 -17.432 9.125 1.00 81.44 205 GLY A CA 1
ATOM 1556 C C . GLY A 1 205 ? -10.517 -17.766 8.569 1.00 81.44 205 GLY A C 1
ATOM 1557 O O . GLY A 1 205 ? -10.647 -18.559 7.634 1.00 81.44 205 GLY A O 1
ATOM 1558 N N . ARG A 1 206 ? -11.564 -17.104 9.081 1.00 82.69 206 ARG A N 1
ATOM 1559 C CA . ARG A 1 206 ? -12.949 -17.291 8.613 1.00 82.69 206 ARG A CA 1
ATOM 1560 C C . ARG A 1 206 ? -13.169 -16.800 7.183 1.00 82.69 206 ARG A C 1
ATOM 1562 O O . ARG A 1 206 ? -13.861 -17.477 6.421 1.00 82.69 206 ARG A O 1
ATOM 1569 N N . SER A 1 207 ? -12.603 -15.650 6.820 1.00 79.75 207 SER A N 1
ATOM 1570 C CA . SER A 1 207 ? -12.743 -15.089 5.468 1.00 79.75 207 SER A CA 1
ATOM 1571 C C . SER A 1 207 ? -12.042 -15.949 4.417 1.00 79.75 207 SER A C 1
ATOM 1573 O O . SER A 1 207 ? -12.604 -16.166 3.344 1.00 79.75 207 SER A O 1
ATOM 1575 N N . LEU A 1 208 ? -10.887 -16.534 4.747 1.00 80.06 208 LEU A N 1
ATOM 1576 C CA . LEU A 1 208 ? -10.197 -17.487 3.874 1.00 80.06 208 LEU A CA 1
ATOM 1577 C C . LEU A 1 208 ? -10.969 -18.808 3.720 1.00 80.06 208 LEU A C 1
ATOM 1579 O O . LEU A 1 208 ? -11.051 -19.343 2.615 1.00 80.06 208 LEU A O 1
ATOM 1583 N N . ALA A 1 209 ? -11.590 -19.314 4.792 1.00 84.19 209 ALA A N 1
ATOM 1584 C CA . ALA A 1 209 ? -12.349 -20.568 4.758 1.00 84.19 209 ALA A CA 1
ATOM 1585 C C . ALA A 1 209 ? -13.632 -20.498 3.903 1.00 84.19 209 ALA A C 1
ATOM 1587 O O . ALA A 1 209 ? -14.101 -21.520 3.404 1.00 84.19 209 ALA A O 1
ATOM 1588 N N . ARG A 1 210 ? -14.215 -19.304 3.724 1.00 81.06 210 ARG A N 1
ATOM 1589 C CA . ARG A 1 210 ? -15.493 -19.098 3.011 1.00 81.06 210 ARG A CA 1
ATOM 1590 C C . ARG A 1 210 ? -15.348 -18.861 1.500 1.00 81.06 210 ARG A C 1
ATOM 1592 O O . ARG A 1 210 ? -16.347 -18.623 0.823 1.00 81.06 210 ARG A O 1
ATOM 1599 N N . GLY A 1 211 ? -14.135 -18.973 0.955 1.00 80.50 211 GLY A N 1
ATOM 1600 C CA . GLY A 1 211 ? -13.871 -18.906 -0.484 1.00 80.50 211 GLY A CA 1
ATOM 1601 C C . GLY A 1 211 ? -13.932 -17.493 -1.083 1.00 80.50 211 GLY A C 1
ATOM 1602 O O . GLY A 1 211 ? -13.882 -16.481 -0.383 1.00 80.50 211 GLY A O 1
ATOM 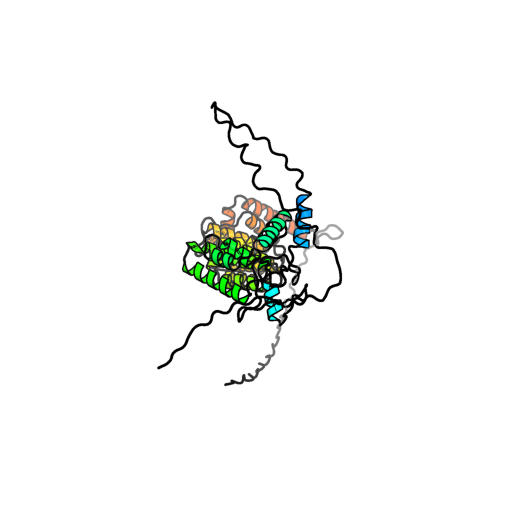1603 N N . SER A 1 212 ? -14.028 -17.419 -2.416 1.00 73.19 212 SER A N 1
ATOM 1604 C CA . SER A 1 212 ? -13.833 -16.182 -3.195 1.00 73.19 212 SER A CA 1
ATOM 1605 C C . SER A 1 212 ? -14.784 -15.037 -2.831 1.00 73.19 212 SER A C 1
ATOM 1607 O O . SER A 1 212 ? -14.404 -13.872 -2.941 1.00 73.19 212 SER A O 1
ATOM 1609 N N . GLN A 1 213 ? -15.993 -15.335 -2.344 1.00 71.94 213 GLN A N 1
ATOM 1610 C CA . GLN A 1 213 ? -16.969 -14.304 -1.985 1.00 71.94 213 GLN A CA 1
ATOM 1611 C C . GLN A 1 213 ? -16.542 -13.452 -0.785 1.00 71.94 213 GLN A C 1
ATOM 1613 O O . GLN A 1 213 ? -17.008 -12.323 -0.683 1.00 71.94 213 GLN A O 1
ATOM 1618 N N . GLN A 1 214 ? -15.643 -13.922 0.089 1.00 78.69 214 GLN A N 1
ATOM 1619 C CA . GLN A 1 214 ? -15.160 -13.145 1.243 1.00 78.69 214 GLN A CA 1
ATOM 1620 C C . GLN A 1 214 ? -13.718 -12.641 1.110 1.00 78.69 214 GLN A C 1
ATOM 1622 O O . GLN A 1 214 ? -13.219 -11.971 2.013 1.00 78.69 214 GLN A O 1
ATOM 1627 N N . ALA A 1 215 ? -13.066 -12.865 -0.032 1.00 81.62 215 ALA A N 1
ATOM 1628 C CA . ALA A 1 215 ? -11.709 -12.372 -0.272 1.00 81.62 215 ALA A CA 1
ATOM 1629 C C . ALA A 1 215 ? -11.614 -10.837 -0.137 1.00 81.62 215 ALA A C 1
ATOM 1631 O O . ALA A 1 215 ? -10.676 -10.318 0.458 1.00 81.62 215 ALA A O 1
ATOM 1632 N N . HIS A 1 216 ? -12.641 -10.106 -0.586 1.00 83.81 216 HIS A N 1
ATOM 1633 C CA . HIS A 1 216 ? -12.700 -8.644 -0.472 1.00 83.81 216 HIS A CA 1
ATOM 1634 C C . HIS A 1 216 ? -12.673 -8.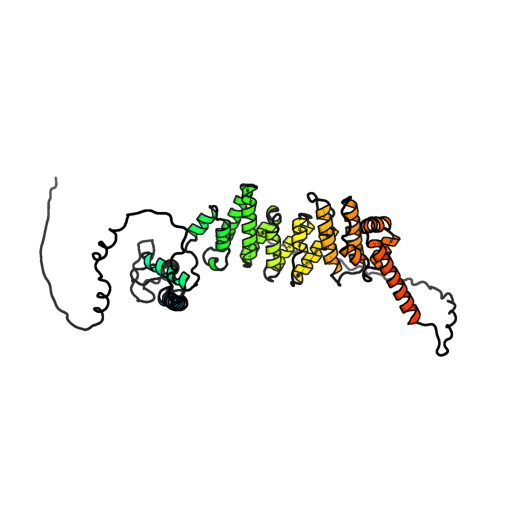141 0.982 1.00 83.81 216 HIS A C 1
ATOM 1636 O O . HIS A 1 216 ? -12.072 -7.107 1.265 1.00 83.81 216 HIS A O 1
ATOM 1642 N N . ILE A 1 217 ? -13.286 -8.887 1.906 1.00 83.75 217 ILE A N 1
ATOM 1643 C CA . ILE A 1 217 ? -13.261 -8.584 3.340 1.00 83.75 217 ILE A CA 1
ATOM 1644 C C . ILE A 1 217 ? -11.847 -8.773 3.868 1.00 83.75 217 ILE A C 1
ATOM 1646 O O . ILE A 1 217 ? -11.335 -7.891 4.547 1.00 83.75 217 ILE A O 1
ATOM 1650 N N . PHE A 1 218 ? -11.209 -9.894 3.530 1.00 88.12 218 PHE A N 1
ATOM 1651 C CA . PHE A 1 218 ? -9.838 -10.163 3.943 1.00 88.12 218 PHE A CA 1
ATOM 1652 C C . PHE A 1 218 ? -8.894 -9.024 3.533 1.00 88.12 218 PHE A C 1
ATOM 1654 O O . PHE A 1 218 ? -8.157 -8.498 4.365 1.00 88.12 218 PHE A O 1
ATOM 1661 N N . PHE A 1 219 ? -8.981 -8.573 2.281 1.00 90.69 219 PHE A N 1
ATOM 1662 C CA . PHE A 1 219 ? -8.162 -7.466 1.780 1.00 90.69 219 PHE A CA 1
ATOM 1663 C C . PHE A 1 219 ? -8.448 -6.155 2.501 1.00 90.69 219 PHE A C 1
ATOM 1665 O O . PHE A 1 219 ? -7.518 -5.409 2.800 1.00 90.69 219 PHE A O 1
ATOM 1672 N N . ALA A 1 220 ? -9.721 -5.881 2.794 1.00 89.19 220 ALA A N 1
ATOM 1673 C CA . ALA A 1 220 ? -10.105 -4.703 3.552 1.00 89.19 220 ALA A CA 1
ATOM 1674 C C . ALA A 1 220 ? -9.506 -4.738 4.961 1.00 89.19 220 ALA A C 1
ATOM 1676 O O . ALA A 1 220 ? -8.899 -3.755 5.361 1.00 89.19 220 ALA A O 1
ATOM 1677 N N . ILE A 1 221 ? -9.580 -5.871 5.669 1.00 88.75 221 ILE A N 1
ATOM 1678 C CA . ILE A 1 221 ? -8.977 -6.009 7.003 1.00 88.75 221 ILE A CA 1
ATOM 1679 C C . ILE A 1 221 ? -7.486 -5.698 6.957 1.00 88.75 221 ILE A C 1
ATOM 1681 O O . ILE A 1 221 ? -7.011 -4.865 7.721 1.00 88.75 221 ILE A O 1
ATOM 1685 N N . VAL A 1 222 ? -6.749 -6.353 6.056 1.00 92.44 222 VAL A N 1
ATOM 1686 C CA . VAL A 1 222 ? -5.297 -6.165 5.960 1.00 92.44 222 VAL A CA 1
ATOM 1687 C C . VAL A 1 222 ? -4.966 -4.711 5.618 1.00 92.44 222 VAL A C 1
ATOM 1689 O O . VAL A 1 222 ? -4.075 -4.137 6.236 1.00 92.44 222 VAL A O 1
ATOM 1692 N N . ALA A 1 223 ? -5.710 -4.094 4.696 1.00 93.31 223 ALA A N 1
ATOM 1693 C CA . ALA A 1 223 ? -5.529 -2.691 4.338 1.00 93.31 223 ALA A CA 1
ATOM 1694 C C . ALA A 1 223 ? -5.799 -1.741 5.519 1.00 93.31 223 ALA A C 1
ATOM 1696 O O . ALA A 1 223 ? -5.002 -0.837 5.741 1.00 93.31 223 ALA A O 1
ATOM 1697 N N . GLU A 1 224 ? -6.866 -1.947 6.300 1.00 91.50 224 GLU A N 1
ATOM 1698 C CA . GLU A 1 224 ? -7.152 -1.109 7.476 1.00 91.50 224 GLU A CA 1
ATOM 1699 C C . GLU A 1 224 ? -6.119 -1.326 8.601 1.00 91.50 224 GLU A C 1
ATOM 1701 O O . GLU A 1 224 ? -5.724 -0.364 9.257 1.00 91.50 224 GLU A O 1
ATOM 1706 N N . CYS A 1 225 ? -5.611 -2.554 8.789 1.00 90.44 225 CYS A N 1
ATOM 1707 C CA . CYS A 1 225 ? -4.509 -2.827 9.722 1.00 90.44 225 CYS A CA 1
ATOM 1708 C C . CYS A 1 225 ? -3.244 -2.039 9.375 1.00 90.44 225 CYS A C 1
ATOM 1710 O O . CYS A 1 225 ? -2.558 -1.545 10.265 1.00 90.44 225 CYS A O 1
ATOM 1712 N N . LEU A 1 226 ? -2.934 -1.922 8.084 1.00 93.25 226 LEU A N 1
ATOM 1713 C CA . LEU A 1 226 ? -1.813 -1.113 7.617 1.00 93.25 226 LEU A CA 1
ATOM 1714 C C . LEU A 1 226 ? -2.132 0.380 7.805 1.00 93.25 226 LEU A C 1
ATOM 1716 O O . LEU A 1 226 ? -1.373 1.092 8.457 1.00 93.25 226 LEU A O 1
ATOM 1720 N N . ALA A 1 227 ? -3.295 0.840 7.341 1.00 89.81 227 ALA A N 1
ATOM 1721 C CA . ALA A 1 227 ? -3.688 2.251 7.379 1.00 89.81 227 ALA A CA 1
ATOM 1722 C C . ALA A 1 227 ? -3.747 2.863 8.794 1.00 89.81 227 ALA A C 1
ATOM 1724 O O . ALA A 1 227 ? -3.603 4.077 8.934 1.00 89.81 227 ALA A O 1
ATOM 1725 N N . CYS A 1 228 ? -3.933 2.045 9.835 1.00 86.69 228 CYS A N 1
ATOM 1726 C CA . CYS A 1 228 ? -3.939 2.470 11.237 1.00 86.69 228 CYS A CA 1
ATOM 1727 C C . CYS A 1 228 ? -2.609 3.089 11.703 1.00 86.69 228 CYS A C 1
ATOM 1729 O O . CYS A 1 228 ? -2.624 3.926 12.597 1.00 86.69 228 CYS A O 1
ATOM 1731 N N . ARG A 1 229 ? -1.464 2.724 11.104 1.00 86.12 229 ARG A N 1
ATOM 1732 C CA . ARG A 1 229 ? -0.112 3.207 11.479 1.00 86.12 229 ARG A CA 1
ATOM 1733 C C . ARG A 1 229 ? 0.328 2.930 12.927 1.00 86.12 229 ARG A C 1
ATOM 1735 O O . ARG A 1 229 ? 1.447 3.280 13.291 1.00 86.12 229 ARG A O 1
ATOM 1742 N N . SER A 1 230 ? -0.470 2.231 13.734 1.00 87.31 230 SER A N 1
ATOM 1743 C CA . SER A 1 230 ? -0.024 1.675 15.015 1.00 87.31 230 SER A CA 1
ATOM 1744 C C . SER A 1 230 ? 0.910 0.475 14.780 1.00 87.31 230 SER A C 1
ATOM 1746 O O . SER A 1 230 ? 0.467 -0.512 14.178 1.00 87.31 230 SER A O 1
ATOM 1748 N N . PRO A 1 231 ? 2.175 0.488 15.257 1.00 89.38 231 PRO A N 1
ATOM 1749 C CA . PRO A 1 231 ? 3.154 -0.560 14.952 1.00 89.38 231 PRO A CA 1
ATOM 1750 C C . PRO A 1 231 ? 2.675 -1.978 15.272 1.00 89.38 231 PRO A C 1
ATOM 1752 O O . PRO A 1 231 ? 2.913 -2.914 14.507 1.00 89.38 231 PRO A O 1
ATOM 1755 N N . ASP A 1 232 ? 1.955 -2.152 16.377 1.00 86.94 232 ASP A N 1
ATOM 1756 C CA . ASP A 1 232 ? 1.487 -3.466 16.811 1.00 86.94 232 ASP A CA 1
ATOM 1757 C C . ASP A 1 232 ? 0.357 -4.035 15.943 1.00 86.94 232 ASP A C 1
ATOM 1759 O O . ASP A 1 232 ? 0.240 -5.255 15.795 1.00 86.94 232 ASP A O 1
ATOM 1763 N N . ILE A 1 233 ? -0.458 -3.167 15.344 1.00 88.00 233 ILE A N 1
ATOM 1764 C CA . ILE A 1 233 ? -1.517 -3.552 14.404 1.00 88.00 233 ILE A CA 1
ATOM 1765 C C . ILE A 1 233 ? -0.939 -3.749 13.013 1.00 88.00 233 ILE A C 1
ATOM 1767 O O . ILE A 1 233 ? -1.276 -4.723 12.335 1.00 88.00 233 ILE A O 1
ATOM 1771 N N . VAL A 1 234 ? -0.024 -2.871 12.601 1.00 91.69 234 VAL A N 1
ATOM 1772 C CA . VAL A 1 234 ? 0.708 -3.020 11.345 1.00 91.69 234 VAL A CA 1
ATOM 1773 C C . VAL A 1 234 ? 1.386 -4.387 11.307 1.00 91.69 234 VAL A C 1
ATOM 1775 O O . VAL A 1 234 ? 1.287 -5.074 10.294 1.00 91.69 234 VAL A O 1
ATOM 1778 N N . ARG A 1 235 ? 1.967 -4.862 12.420 1.00 91.62 235 ARG A N 1
ATOM 1779 C CA . ARG A 1 235 ? 2.504 -6.233 12.521 1.00 91.62 235 ARG A CA 1
ATOM 1780 C C . ARG A 1 235 ? 1.472 -7.310 12.177 1.00 91.62 235 ARG A C 1
ATOM 1782 O O . ARG A 1 235 ? 1.840 -8.279 11.523 1.00 91.62 235 ARG A O 1
ATOM 1789 N N . VAL A 1 236 ? 0.197 -7.152 12.543 1.00 89.81 236 VAL A N 1
ATOM 1790 C CA . VAL A 1 236 ? -0.886 -8.086 12.163 1.00 89.81 236 VAL A CA 1
ATOM 1791 C C . VAL A 1 236 ? -1.137 -8.055 10.661 1.00 89.81 236 VAL A C 1
ATOM 1793 O O . VAL A 1 236 ? -1.242 -9.111 10.029 1.00 89.81 236 VAL A O 1
ATOM 1796 N N . GLY A 1 237 ? -1.206 -6.853 10.081 1.00 93.31 237 GLY A N 1
ATOM 1797 C CA . GLY A 1 237 ? -1.355 -6.662 8.638 1.00 93.31 237 GLY A CA 1
ATOM 1798 C C . GLY A 1 237 ? -0.196 -7.294 7.868 1.00 93.31 237 GLY A C 1
ATOM 1799 O O . GLY A 1 237 ? -0.411 -8.123 6.986 1.00 93.31 237 GLY A O 1
ATOM 1800 N N . VAL A 1 238 ? 1.039 -6.997 8.273 1.00 95.06 238 VAL A N 1
ATOM 1801 C CA . VAL A 1 238 ? 2.270 -7.526 7.670 1.00 95.06 238 VAL A CA 1
ATOM 1802 C C . VAL A 1 238 ? 2.386 -9.042 7.843 1.00 95.06 238 VAL A C 1
ATOM 1804 O O . VAL A 1 238 ? 2.744 -9.742 6.899 1.00 95.06 238 VAL A O 1
ATOM 1807 N N . HIS A 1 239 ? 2.028 -9.577 9.010 1.00 93.19 239 HIS A N 1
ATOM 1808 C CA . HIS A 1 239 ? 1.981 -11.020 9.248 1.00 93.19 239 HIS A CA 1
ATOM 1809 C C . HIS A 1 239 ? 0.947 -11.719 8.355 1.00 93.19 239 HIS A C 1
ATOM 1811 O O . HIS A 1 239 ? 1.195 -12.802 7.825 1.00 93.19 239 HIS A O 1
ATOM 1817 N N . SER A 1 240 ? -0.204 -11.081 8.143 1.00 91.94 240 SER A N 1
ATOM 1818 C CA . SER A 1 240 ? -1.228 -11.582 7.224 1.00 91.94 240 SER A CA 1
ATOM 1819 C C . SER A 1 240 ? -0.739 -11.535 5.774 1.00 91.94 240 SER A C 1
ATOM 1821 O O . SER A 1 240 ? -0.964 -12.486 5.025 1.00 91.94 240 SER A O 1
ATOM 1823 N N . MET A 1 241 ? -0.015 -10.476 5.389 1.00 94.25 241 MET A N 1
ATOM 1824 C CA . MET A 1 241 ? 0.632 -10.371 4.079 1.00 94.25 241 MET A CA 1
ATOM 1825 C C . MET A 1 241 ? 1.700 -11.445 3.863 1.00 94.25 241 MET A C 1
ATOM 1827 O O . MET A 1 241 ? 1.772 -12.004 2.772 1.00 94.25 241 MET A O 1
ATOM 1831 N N . SER A 1 242 ? 2.527 -11.750 4.865 1.00 93.81 242 SER A N 1
ATOM 1832 C CA . SER A 1 242 ? 3.595 -12.745 4.718 1.00 93.81 242 SER A CA 1
ATOM 1833 C C . SER A 1 242 ? 3.056 -14.174 4.641 1.00 93.81 242 SER A C 1
ATOM 1835 O O . SER A 1 242 ? 3.548 -14.972 3.846 1.00 93.81 242 SER A O 1
ATOM 1837 N N . LYS A 1 243 ? 2.013 -14.496 5.417 1.00 91.19 243 LYS A N 1
ATOM 1838 C CA . LYS A 1 243 ? 1.422 -15.842 5.451 1.00 91.19 243 LYS A CA 1
ATOM 1839 C C . LYS A 1 243 ? 0.473 -16.140 4.295 1.00 91.19 243 LYS A C 1
ATOM 1841 O O . LYS A 1 243 ? 0.388 -17.288 3.860 1.00 91.19 243 LYS A O 1
ATOM 1846 N N . HIS A 1 244 ? -0.273 -15.149 3.810 1.00 90.00 244 HIS A N 1
ATOM 1847 C CA . HIS A 1 244 ? -1.375 -15.392 2.883 1.00 90.00 244 HIS A CA 1
ATOM 1848 C C . HIS A 1 244 ? -1.142 -14.723 1.532 1.00 90.00 244 HIS A C 1
ATOM 1850 O O . HIS A 1 244 ? -1.249 -13.507 1.384 1.00 90.00 244 HIS A O 1
ATOM 1856 N N . LYS A 1 245 ? -0.938 -15.546 0.495 1.00 89.56 245 LYS A N 1
ATOM 1857 C CA . LYS A 1 245 ? -0.788 -15.081 -0.894 1.00 89.56 245 LYS A CA 1
ATOM 1858 C C . LYS A 1 245 ? -1.935 -14.186 -1.362 1.00 89.56 245 LYS A C 1
ATOM 1860 O O . LYS A 1 245 ? -1.677 -13.227 -2.080 1.00 89.56 245 LYS A O 1
ATOM 1865 N N . ALA A 1 246 ? -3.155 -14.468 -0.912 1.00 88.12 246 ALA A N 1
ATOM 1866 C CA . ALA A 1 246 ? -4.332 -13.681 -1.249 1.00 88.12 246 ALA A CA 1
ATOM 1867 C C . ALA A 1 246 ? -4.166 -12.198 -0.870 1.00 88.12 246 ALA A C 1
ATOM 1869 O O . ALA A 1 246 ? -4.604 -11.336 -1.617 1.00 88.12 246 ALA A O 1
ATOM 1870 N N . ALA A 1 247 ? -3.473 -11.868 0.229 1.00 89.44 247 ALA A N 1
ATOM 1871 C CA . ALA A 1 247 ? -3.360 -10.486 0.712 1.00 89.44 247 ALA A CA 1
ATOM 1872 C C . ALA A 1 247 ? -2.696 -9.567 -0.321 1.00 89.44 247 ALA A C 1
ATOM 1874 O O . ALA A 1 247 ? -3.009 -8.385 -0.409 1.00 89.44 247 ALA A O 1
ATOM 1875 N N . TRP A 1 248 ? -1.813 -10.139 -1.135 1.00 89.94 248 TRP A N 1
ATOM 1876 C CA . TRP A 1 248 ? -1.107 -9.446 -2.202 1.00 89.94 248 TRP A CA 1
ATOM 1877 C C . TRP A 1 248 ? -1.972 -9.213 -3.432 1.00 89.94 248 TRP A C 1
ATOM 1879 O O . TRP A 1 248 ? -1.674 -8.326 -4.224 1.00 89.94 248 TRP A O 1
ATOM 1889 N N . GLU A 1 249 ? -3.012 -10.018 -3.655 1.00 88.56 249 GLU A N 1
ATOM 1890 C CA . GLU A 1 249 ? -3.824 -9.968 -4.879 1.00 88.56 249 GLU A CA 1
ATOM 1891 C C . GLU A 1 249 ? -4.537 -8.626 -5.049 1.00 88.56 249 GLU A C 1
ATOM 1893 O O . GLU A 1 249 ? -4.859 -8.245 -6.172 1.00 88.56 249 GLU A O 1
ATOM 1898 N N . HIS A 1 250 ? -4.727 -7.879 -3.959 1.00 91.44 250 HIS A N 1
ATOM 1899 C CA . HIS A 1 250 ? -5.408 -6.599 -3.985 1.00 91.44 250 HIS A CA 1
ATOM 1900 C C . HIS A 1 250 ? -4.423 -5.410 -3.984 1.00 91.44 250 HIS A C 1
ATOM 1902 O O . HIS A 1 250 ? -3.744 -5.187 -2.979 1.00 91.44 250 HIS A O 1
ATOM 1908 N N . PRO A 1 251 ? -4.404 -4.556 -5.033 1.00 89.94 251 PRO A N 1
ATOM 1909 C CA . PRO A 1 251 ? -3.467 -3.431 -5.145 1.00 89.94 251 PRO A CA 1
ATOM 1910 C C . PRO A 1 251 ? -3.493 -2.471 -3.952 1.00 89.94 251 PRO A C 1
ATOM 1912 O O . PRO A 1 251 ? -2.449 -1.990 -3.525 1.00 89.94 251 PRO A O 1
ATOM 1915 N N . ARG A 1 252 ? -4.676 -2.235 -3.362 1.00 92.38 252 ARG A N 1
ATOM 1916 C CA . ARG A 1 252 ? -4.815 -1.386 -2.164 1.00 92.38 252 ARG A CA 1
ATOM 1917 C C . ARG A 1 252 ? -3.915 -1.839 -1.011 1.00 92.38 252 ARG A C 1
ATOM 1919 O O . ARG A 1 252 ? -3.321 -0.989 -0.372 1.00 92.38 252 ARG A O 1
ATOM 1926 N N . VAL A 1 253 ? -3.788 -3.145 -0.759 1.00 95.50 253 VAL A N 1
ATOM 1927 C CA . VAL A 1 253 ? -2.967 -3.654 0.355 1.00 95.50 253 VAL A CA 1
ATOM 1928 C C . VAL A 1 253 ? -1.498 -3.274 0.157 1.00 95.50 253 VAL A C 1
ATOM 1930 O O . VAL A 1 253 ? -0.840 -2.854 1.101 1.00 95.50 253 VAL A O 1
ATOM 1933 N N . ILE A 1 254 ? -1.003 -3.351 -1.080 1.00 95.75 254 ILE A N 1
ATOM 1934 C CA . ILE A 1 254 ? 0.371 -2.968 -1.431 1.00 95.75 254 ILE A CA 1
ATOM 1935 C C . ILE A 1 254 ? 0.575 -1.462 -1.263 1.00 95.75 254 ILE A C 1
ATOM 1937 O O . ILE A 1 254 ? 1.586 -1.047 -0.706 1.00 95.75 254 ILE A O 1
ATOM 1941 N N . LEU A 1 255 ? -0.388 -0.648 -1.707 1.00 94.81 255 LEU A N 1
ATOM 1942 C CA . LEU A 1 255 ? -0.316 0.808 -1.563 1.00 94.81 255 LEU A CA 1
ATOM 1943 C C . LEU A 1 255 ? -0.306 1.234 -0.090 1.00 94.81 255 LEU A C 1
ATOM 1945 O O . LEU A 1 255 ? 0.513 2.065 0.293 1.00 94.81 255 LEU A O 1
ATOM 1949 N N . GLU A 1 256 ? -1.158 0.635 0.746 1.00 96.50 256 GLU A N 1
ATOM 1950 C CA . GLU A 1 256 ? -1.158 0.905 2.190 1.00 96.50 256 GLU A CA 1
ATOM 1951 C C . GLU A 1 256 ? 0.142 0.418 2.845 1.00 96.50 256 GLU A C 1
ATOM 1953 O O . GLU A 1 256 ? 0.719 1.129 3.662 1.00 96.50 256 GLU A O 1
ATOM 1958 N N . ALA A 1 257 ? 0.666 -0.746 2.442 1.00 96.88 257 ALA A N 1
ATOM 1959 C CA . ALA A 1 257 ? 1.954 -1.239 2.926 1.00 96.88 257 ALA A CA 1
ATOM 1960 C C . ALA A 1 257 ? 3.089 -0.256 2.593 1.00 96.88 257 ALA A C 1
ATOM 1962 O O . ALA A 1 257 ? 3.844 0.140 3.477 1.00 96.88 257 ALA A O 1
ATOM 1963 N N . LEU A 1 258 ? 3.185 0.205 1.345 1.00 96.88 258 LEU A N 1
ATOM 1964 C CA . LEU A 1 258 ? 4.201 1.179 0.931 1.00 96.88 258 LEU A CA 1
ATOM 1965 C C . LEU A 1 258 ? 4.018 2.542 1.609 1.00 96.88 258 LEU A C 1
ATOM 1967 O O . LEU A 1 258 ? 5.008 3.180 1.963 1.00 96.88 258 LEU A O 1
ATOM 1971 N N . SER A 1 259 ? 2.774 2.967 1.846 1.00 96.00 259 SER A N 1
ATOM 1972 C CA . SER A 1 259 ? 2.469 4.173 2.621 1.00 96.00 259 SER A CA 1
ATOM 1973 C C . SER A 1 259 ? 2.980 4.061 4.058 1.00 96.00 259 SER A C 1
ATOM 1975 O O . SER A 1 259 ? 3.649 4.970 4.544 1.00 96.00 259 SER A O 1
ATOM 1977 N N . VAL A 1 260 ? 2.713 2.941 4.732 1.00 94.88 260 VAL A N 1
ATOM 1978 C CA . VAL A 1 260 ? 3.176 2.679 6.106 1.00 94.88 260 VAL A CA 1
ATOM 1979 C C . VAL A 1 260 ? 4.686 2.475 6.169 1.00 94.88 260 VAL A C 1
ATOM 1981 O O . VAL A 1 260 ? 5.320 2.828 7.157 1.00 94.88 260 VAL A O 1
ATOM 1984 N N . ALA A 1 261 ? 5.306 1.959 5.107 1.00 95.88 261 ALA A N 1
ATOM 1985 C CA . ALA A 1 261 ? 6.756 1.806 5.041 1.00 95.88 261 ALA A CA 1
ATOM 1986 C C . ALA A 1 261 ? 7.517 3.148 5.042 1.00 95.88 261 ALA A C 1
ATOM 1988 O O . ALA A 1 261 ? 8.735 3.180 5.252 1.00 95.88 261 ALA A O 1
ATOM 1989 N N . GLN A 1 262 ? 6.821 4.268 4.826 1.00 94.38 262 GLN A N 1
ATOM 1990 C CA . GLN A 1 262 ? 7.402 5.594 5.016 1.00 94.38 262 GLN A CA 1
ATOM 1991 C C . GLN A 1 262 ? 7.681 5.873 6.500 1.00 94.38 262 GLN A C 1
ATOM 1993 O O . GLN A 1 262 ? 8.677 6.536 6.805 1.00 94.38 262 GLN A O 1
ATOM 1998 N N . ASP A 1 263 ? 6.896 5.289 7.411 1.00 93.12 263 ASP A N 1
ATOM 1999 C CA . ASP A 1 263 ? 7.036 5.461 8.856 1.00 93.12 263 ASP A CA 1
ATOM 2000 C C . ASP A 1 263 ? 8.241 4.660 9.391 1.00 93.12 263 ASP A C 1
ATOM 2002 O O . ASP A 1 263 ? 8.319 3.445 9.167 1.00 93.12 263 ASP A O 1
ATOM 2006 N N . PRO A 1 264 ? 9.195 5.295 10.106 1.00 93.19 264 PRO A N 1
ATOM 2007 C CA . PRO A 1 264 ? 10.422 4.638 10.568 1.00 93.19 264 PRO A CA 1
ATOM 2008 C C . PRO A 1 264 ? 10.187 3.367 11.395 1.00 93.19 264 PRO A C 1
ATOM 2010 O O . PRO A 1 264 ? 10.915 2.392 11.220 1.00 93.19 264 PRO A O 1
ATOM 2013 N N . ASP A 1 265 ? 9.145 3.357 12.229 1.00 92.50 265 ASP A N 1
ATOM 2014 C CA . ASP A 1 265 ? 8.852 2.263 13.165 1.00 92.50 265 ASP A CA 1
ATOM 2015 C C . ASP A 1 265 ? 8.349 0.986 12.475 1.00 92.50 265 ASP A C 1
ATOM 2017 O O . ASP A 1 265 ? 8.494 -0.116 13.004 1.00 92.50 265 ASP A O 1
ATOM 2021 N N . CYS A 1 266 ? 7.758 1.121 11.284 1.00 93.31 266 CYS A N 1
ATOM 2022 C CA . CYS A 1 266 ? 7.163 0.009 10.537 1.00 93.31 266 CYS A CA 1
ATOM 2023 C C . CYS A 1 266 ? 7.966 -0.373 9.284 1.00 93.31 266 CYS A C 1
ATOM 2025 O O . CYS A 1 266 ? 7.846 -1.494 8.778 1.00 93.31 266 CYS A O 1
ATOM 2027 N N . ARG A 1 267 ? 8.802 0.546 8.789 1.00 94.62 267 ARG A N 1
ATOM 2028 C CA . ARG A 1 267 ? 9.558 0.448 7.534 1.00 94.62 267 ARG A CA 1
ATOM 2029 C C . ARG A 1 267 ? 10.271 -0.882 7.340 1.00 94.62 267 ARG A C 1
ATOM 2031 O O . ARG A 1 267 ? 10.056 -1.543 6.327 1.00 94.62 267 ARG A O 1
ATOM 2038 N N . GLY A 1 268 ? 11.122 -1.271 8.291 1.00 94.38 268 GLY A N 1
ATOM 2039 C CA . GLY A 1 268 ? 11.993 -2.440 8.137 1.00 94.38 268 GLY A CA 1
ATOM 2040 C C . GLY A 1 268 ? 11.204 -3.728 7.903 1.00 94.38 268 GLY A C 1
ATOM 2041 O O . GLY A 1 268 ? 11.498 -4.484 6.978 1.00 94.38 268 GLY A O 1
ATOM 2042 N N . THR A 1 269 ? 10.152 -3.949 8.693 1.00 95.06 269 THR A N 1
ATOM 2043 C CA . THR A 1 269 ? 9.323 -5.153 8.582 1.00 95.06 269 THR A CA 1
ATOM 2044 C C . THR A 1 269 ? 8.522 -5.160 7.283 1.00 95.06 269 THR A C 1
ATOM 2046 O O . THR A 1 269 ? 8.485 -6.183 6.604 1.00 95.06 269 THR A O 1
ATOM 2049 N N . VAL A 1 270 ? 7.916 -4.031 6.900 1.00 96.44 270 VAL A N 1
ATOM 2050 C CA . VAL A 1 270 ? 7.080 -3.961 5.693 1.00 96.44 270 VAL A CA 1
ATOM 2051 C C . VAL A 1 270 ? 7.910 -4.153 4.421 1.00 96.44 270 VAL A C 1
ATOM 2053 O O . VAL A 1 270 ? 7.575 -5.003 3.593 1.00 96.44 270 VAL A O 1
ATOM 2056 N N . LEU A 1 271 ? 9.013 -3.409 4.279 1.00 97.00 271 LEU A N 1
ATOM 2057 C CA . LEU A 1 271 ? 9.868 -3.491 3.091 1.00 97.00 271 LEU A CA 1
ATOM 2058 C C . LEU A 1 271 ? 10.503 -4.878 2.948 1.00 97.00 271 LEU A C 1
ATOM 2060 O O . LEU A 1 271 ? 10.548 -5.407 1.842 1.00 97.00 271 LEU A O 1
ATOM 2064 N N . CYS A 1 272 ? 10.906 -5.512 4.054 1.00 96.44 272 CYS A N 1
ATOM 2065 C CA . CYS A 1 272 ? 11.442 -6.875 4.036 1.00 96.44 272 CYS A CA 1
ATOM 2066 C C . CYS A 1 272 ? 10.433 -7.890 3.471 1.00 96.44 272 CYS A C 1
ATOM 2068 O O . CYS A 1 272 ? 10.796 -8.737 2.653 1.00 96.44 272 CYS A O 1
ATOM 2070 N N . VAL A 1 273 ? 9.150 -7.794 3.845 1.00 96.56 273 VAL A N 1
ATOM 2071 C CA . VAL A 1 273 ? 8.118 -8.695 3.303 1.00 96.56 273 VAL A CA 1
ATOM 2072 C C . VAL A 1 273 ? 7.887 -8.436 1.809 1.00 96.56 273 VAL A C 1
ATOM 2074 O O . VAL A 1 273 ? 7.751 -9.401 1.055 1.00 96.56 273 VAL A O 1
ATOM 2077 N N . ILE A 1 274 ? 7.911 -7.174 1.361 1.00 96.50 274 ILE A N 1
ATOM 2078 C CA . ILE A 1 274 ? 7.851 -6.833 -0.071 1.00 96.50 274 ILE A CA 1
ATOM 2079 C C . ILE A 1 274 ? 9.044 -7.426 -0.820 1.00 96.50 274 ILE A C 1
ATOM 2081 O O . ILE A 1 274 ? 8.846 -8.207 -1.749 1.00 96.50 274 ILE A O 1
ATOM 2085 N N . GLU A 1 275 ? 10.272 -7.142 -0.392 1.00 95.62 275 GLU A N 1
ATOM 2086 C CA . GLU A 1 275 ? 11.484 -7.647 -1.044 1.00 95.62 275 GLU A CA 1
ATOM 2087 C C . GLU A 1 275 ? 11.501 -9.180 -1.123 1.00 95.62 275 GLU A C 1
ATOM 2089 O O . GLU A 1 275 ? 11.744 -9.738 -2.194 1.00 95.62 275 GLU A O 1
ATOM 2094 N N . ASN A 1 276 ? 11.173 -9.876 -0.027 1.00 95.12 276 ASN A N 1
ATOM 2095 C CA . ASN A 1 276 ? 11.125 -11.342 -0.000 1.00 95.12 276 ASN A CA 1
ATOM 2096 C C . ASN A 1 276 ? 10.098 -11.907 -0.987 1.00 95.12 276 ASN A C 1
ATOM 2098 O O . ASN A 1 276 ? 10.348 -12.927 -1.630 1.00 95.12 276 ASN A O 1
ATOM 2102 N N . ARG A 1 277 ? 8.959 -11.230 -1.160 1.00 93.38 277 ARG A N 1
ATOM 2103 C CA . ARG A 1 277 ? 7.927 -11.667 -2.101 1.00 93.38 277 ARG A CA 1
ATOM 2104 C C . ARG A 1 277 ? 8.394 -11.589 -3.550 1.00 93.38 277 ARG A C 1
ATOM 2106 O O . ARG A 1 277 ? 8.158 -12.518 -4.326 1.00 93.38 277 ARG A O 1
ATOM 2113 N N . PHE A 1 278 ? 9.075 -10.501 -3.905 1.00 93.94 278 PHE A N 1
ATOM 2114 C CA . PHE A 1 278 ? 9.661 -10.338 -5.235 1.00 93.94 278 PHE A CA 1
ATOM 2115 C C . PHE A 1 278 ? 10.834 -11.289 -5.462 1.00 93.94 278 PHE A C 1
ATOM 2117 O O . PHE A 1 278 ? 10.922 -11.881 -6.537 1.00 93.94 278 PHE A O 1
ATOM 2124 N N . ARG A 1 279 ? 11.660 -11.525 -4.435 1.00 94.25 279 ARG A N 1
ATOM 2125 C CA . ARG A 1 279 ? 12.763 -12.495 -4.479 1.00 94.25 279 ARG A CA 1
ATOM 2126 C C . ARG A 1 279 ? 12.268 -13.908 -4.785 1.00 94.25 279 ARG A C 1
ATOM 2128 O O . ARG A 1 279 ? 12.845 -14.589 -5.624 1.00 94.25 279 ARG A O 1
ATOM 2135 N N . ASN A 1 280 ? 11.151 -14.311 -4.185 1.00 91.75 280 ASN A N 1
ATOM 2136 C CA . ASN A 1 280 ? 10.543 -15.623 -4.420 1.00 91.75 280 ASN A CA 1
ATOM 2137 C C . ASN A 1 280 ? 9.745 -15.707 -5.738 1.00 91.75 280 ASN A C 1
ATOM 2139 O O . ASN A 1 280 ? 9.133 -16.736 -6.018 1.00 91.75 280 ASN A O 1
ATOM 2143 N N . CYS A 1 281 ? 9.724 -14.644 -6.554 1.00 86.31 281 CYS A N 1
ATOM 2144 C CA . CYS A 1 281 ? 8.924 -14.549 -7.781 1.00 86.31 281 CYS A CA 1
ATOM 2145 C C . CYS A 1 281 ? 7.413 -14.772 -7.555 1.00 86.31 281 CYS A C 1
ATOM 2147 O O . CYS A 1 281 ? 6.699 -15.251 -8.437 1.00 86.31 281 CYS A O 1
ATOM 2149 N N . GLU A 1 282 ? 6.894 -14.419 -6.377 1.00 87.94 282 GLU A N 1
ATOM 2150 C CA . GLU A 1 282 ? 5.503 -14.674 -5.993 1.00 87.94 282 GLU A CA 1
ATOM 2151 C C . GLU A 1 282 ? 4.596 -13.451 -6.202 1.00 87.94 282 GLU A C 1
ATOM 2153 O O . GLU A 1 282 ? 3.787 -13.110 -5.329 1.00 87.94 282 GLU A O 1
ATOM 2158 N N . TYR A 1 283 ? 4.719 -12.799 -7.361 1.00 90.50 283 TYR A N 1
ATOM 2159 C CA . TYR A 1 283 ? 3.977 -11.583 -7.693 1.00 90.50 283 TYR A CA 1
ATOM 2160 C C . TYR A 1 283 ? 3.230 -11.662 -9.035 1.00 90.50 283 TYR A C 1
ATOM 2162 O O . TYR A 1 283 ? 3.536 -12.481 -9.901 1.00 90.50 283 TYR A O 1
ATOM 2170 N N . THR A 1 284 ? 2.221 -10.807 -9.205 1.00 91.31 284 THR A N 1
ATOM 2171 C CA . THR A 1 284 ? 1.514 -10.566 -10.472 1.00 91.31 284 THR A CA 1
ATOM 2172 C C . THR A 1 284 ? 1.986 -9.260 -11.108 1.00 91.31 284 THR A C 1
ATOM 2174 O O . THR A 1 284 ? 2.559 -8.398 -10.436 1.00 91.31 284 THR A O 1
ATOM 2177 N N . ALA A 1 285 ? 1.706 -9.062 -12.400 1.00 91.12 285 ALA A N 1
ATOM 2178 C CA . ALA A 1 285 ? 2.082 -7.822 -13.078 1.00 91.12 285 ALA A CA 1
ATOM 2179 C C . ALA A 1 285 ? 1.423 -6.574 -12.455 1.00 91.12 285 ALA A C 1
ATOM 2181 O O . ALA A 1 285 ? 2.056 -5.528 -12.343 1.00 91.12 285 ALA A O 1
ATOM 2182 N N . GLN A 1 286 ? 0.179 -6.688 -11.979 1.00 92.06 286 GLN A N 1
ATOM 2183 C CA . GLN A 1 286 ? -0.511 -5.590 -11.292 1.00 92.06 286 GLN A CA 1
ATOM 2184 C C . GLN A 1 286 ? 0.157 -5.225 -9.961 1.00 92.06 286 GLN A C 1
ATOM 2186 O O . GLN A 1 286 ? 0.241 -4.048 -9.621 1.00 92.06 286 GLN A O 1
ATOM 2191 N N . GLN A 1 287 ? 0.662 -6.220 -9.229 1.00 93.19 287 GLN A N 1
ATOM 2192 C CA . GLN A 1 287 ? 1.368 -6.009 -7.964 1.00 93.19 287 GLN A CA 1
ATOM 2193 C C . GLN A 1 287 ? 2.719 -5.336 -8.193 1.00 93.19 287 GLN A C 1
ATOM 2195 O O . GLN A 1 287 ? 3.036 -4.360 -7.521 1.00 93.19 287 GLN A O 1
ATOM 2200 N N . ALA A 1 288 ? 3.477 -5.811 -9.185 1.00 94.31 288 ALA A N 1
ATOM 2201 C CA . ALA A 1 288 ? 4.715 -5.170 -9.613 1.00 94.31 288 ALA A CA 1
ATOM 2202 C C . ALA A 1 288 ? 4.471 -3.711 -10.009 1.00 94.31 288 ALA A C 1
ATOM 2204 O O . ALA A 1 288 ? 5.125 -2.817 -9.483 1.00 94.31 288 ALA A O 1
ATOM 2205 N N . LYS A 1 289 ? 3.458 -3.459 -10.845 1.00 94.38 289 LYS A N 1
ATOM 2206 C CA . LYS A 1 289 ? 3.075 -2.103 -11.245 1.00 94.38 289 LYS A CA 1
ATOM 2207 C C . LYS A 1 289 ? 2.738 -1.221 -10.043 1.00 94.38 289 LYS A C 1
ATOM 2209 O O . LYS A 1 289 ? 3.218 -0.100 -9.993 1.00 94.38 289 LYS A O 1
ATOM 2214 N N . ALA A 1 290 ? 1.968 -1.725 -9.075 1.00 94.94 290 ALA A N 1
ATOM 2215 C CA . ALA A 1 290 ? 1.607 -0.972 -7.874 1.00 94.94 290 ALA A CA 1
ATOM 2216 C C . ALA A 1 290 ? 2.830 -0.572 -7.031 1.00 94.94 290 ALA A C 1
ATOM 2218 O O . ALA A 1 290 ? 2.855 0.536 -6.505 1.00 94.94 290 ALA A O 1
ATOM 2219 N N . VAL A 1 291 ? 3.843 -1.443 -6.925 1.00 96.44 291 VAL A N 1
ATOM 2220 C CA . VAL A 1 291 ? 5.099 -1.116 -6.229 1.00 96.44 291 VAL A CA 1
ATOM 2221 C C . VAL A 1 291 ? 5.919 -0.100 -7.015 1.00 96.44 291 VAL A C 1
ATOM 2223 O O . VAL A 1 291 ? 6.344 0.910 -6.460 1.00 96.44 291 VAL A O 1
ATOM 2226 N N . LEU A 1 292 ? 6.119 -0.343 -8.310 1.00 95.94 292 LEU A N 1
ATOM 2227 C CA . LEU A 1 292 ? 6.950 0.504 -9.164 1.00 95.94 292 LEU A CA 1
ATOM 2228 C C . LEU A 1 292 ? 6.318 1.888 -9.413 1.00 95.94 292 LEU A C 1
ATOM 2230 O O . LEU A 1 292 ? 7.034 2.866 -9.566 1.00 95.94 292 LEU A O 1
ATOM 2234 N N . SER A 1 293 ? 4.987 2.013 -9.432 1.00 95.50 293 SER A N 1
ATOM 2235 C CA . SER A 1 293 ? 4.306 3.303 -9.644 1.00 95.50 293 SER A CA 1
ATOM 2236 C C . SER A 1 293 ? 4.058 4.089 -8.359 1.00 95.50 293 SER A C 1
ATOM 2238 O O . SER A 1 293 ? 3.335 5.081 -8.396 1.00 95.50 293 SER A O 1
ATOM 2240 N N . PHE A 1 294 ? 4.530 3.611 -7.207 1.00 96.62 294 PHE A N 1
ATOM 2241 C CA . PHE A 1 294 ? 4.261 4.276 -5.940 1.00 96.62 294 PHE A CA 1
ATOM 2242 C C . PHE A 1 294 ? 5.098 5.554 -5.816 1.00 96.62 294 PHE A C 1
ATOM 2244 O O . PHE A 1 294 ? 6.320 5.501 -5.695 1.00 96.62 294 PHE A O 1
ATOM 2251 N N . GLU A 1 295 ? 4.441 6.709 -5.850 1.00 95.69 295 GLU A N 1
ATOM 2252 C CA . GLU A 1 295 ? 5.103 8.003 -5.688 1.00 95.69 295 GLU A CA 1
ATOM 2253 C C . GLU A 1 295 ? 5.532 8.193 -4.230 1.00 95.69 295 GLU A C 1
ATOM 2255 O O . GLU A 1 295 ? 4.718 8.131 -3.305 1.00 95.69 295 GLU A O 1
ATOM 2260 N N . THR A 1 296 ? 6.829 8.401 -4.004 1.00 95.00 296 THR A N 1
ATOM 2261 C CA . THR A 1 296 ? 7.363 8.557 -2.651 1.00 95.00 296 THR A CA 1
ATOM 2262 C C . THR A 1 296 ? 8.627 9.405 -2.614 1.00 95.00 296 THR A C 1
ATOM 2264 O O . THR A 1 296 ? 9.506 9.294 -3.468 1.00 95.00 296 THR A O 1
ATOM 2267 N N . GLU A 1 297 ? 8.733 10.221 -1.568 1.00 94.00 297 GLU A N 1
ATOM 2268 C CA . GLU A 1 297 ? 9.944 10.973 -1.216 1.00 94.00 297 GLU A CA 1
ATOM 2269 C C . GLU A 1 297 ? 10.841 10.191 -0.234 1.00 94.00 297 GLU A C 1
ATOM 2271 O O . GLU A 1 297 ? 11.956 10.603 0.080 1.00 94.00 297 GLU A O 1
ATOM 2276 N N . SER A 1 298 ? 10.367 9.045 0.271 1.00 94.75 298 SER A N 1
ATOM 2277 C CA . SER A 1 298 ? 11.091 8.236 1.250 1.00 94.75 298 SER A CA 1
ATOM 2278 C C . SER A 1 298 ? 12.217 7.448 0.580 1.00 94.75 298 SER A C 1
ATOM 2280 O O . SER A 1 298 ? 11.962 6.469 -0.124 1.00 94.75 298 SER A O 1
ATOM 2282 N N . VAL A 1 299 ? 13.470 7.828 0.856 1.00 94.00 299 VAL A N 1
ATOM 2283 C CA . VAL A 1 299 ? 14.670 7.174 0.294 1.00 94.00 299 VAL A CA 1
ATOM 2284 C C . VAL A 1 299 ? 14.656 5.647 0.477 1.00 94.00 299 VAL A C 1
ATOM 2286 O O . VAL A 1 299 ? 14.921 4.941 -0.494 1.00 94.00 299 VAL A O 1
ATOM 2289 N N . PRO A 1 300 ? 14.296 5.073 1.642 1.00 95.19 300 PRO A N 1
ATOM 2290 C CA . PRO A 1 300 ? 14.251 3.614 1.779 1.00 95.19 300 PRO A CA 1
ATOM 2291 C C . PRO A 1 300 ? 13.161 2.933 0.949 1.00 95.19 300 PRO A C 1
ATOM 2293 O O . PRO A 1 300 ? 13.349 1.802 0.507 1.00 95.19 300 PRO A O 1
ATOM 2296 N N . VAL A 1 301 ? 12.027 3.602 0.716 1.00 95.56 301 VAL A N 1
ATOM 2297 C CA . VAL A 1 301 ? 10.981 3.061 -0.165 1.00 95.56 301 VAL A CA 1
ATOM 2298 C C . VAL A 1 301 ? 11.460 3.109 -1.614 1.00 95.56 301 VAL A C 1
ATOM 2300 O O . VAL A 1 301 ? 11.317 2.111 -2.314 1.00 95.56 301 VAL A O 1
ATOM 2303 N N . GLN A 1 302 ? 12.127 4.193 -2.028 1.00 95.12 302 GLN A N 1
ATOM 2304 C CA . GLN A 1 302 ? 12.784 4.270 -3.337 1.00 95.12 302 GLN A CA 1
ATOM 2305 C C . GLN A 1 302 ? 13.804 3.138 -3.498 1.00 95.12 302 GLN A C 1
ATOM 2307 O O . GLN A 1 302 ? 13.726 2.390 -4.463 1.00 95.12 302 GLN A O 1
ATOM 2312 N N . GLN A 1 303 ? 14.691 2.924 -2.517 1.00 94.25 303 GLN A N 1
ATOM 2313 C CA . GLN A 1 303 ? 15.647 1.804 -2.505 1.00 94.25 303 GLN A CA 1
ATOM 2314 C C . GLN A 1 303 ? 14.961 0.435 -2.620 1.00 94.25 303 GLN A C 1
ATOM 2316 O O . GLN A 1 303 ? 15.458 -0.447 -3.321 1.00 94.25 303 GLN A O 1
ATOM 2321 N N . CYS A 1 304 ? 13.809 0.247 -1.975 1.00 95.62 304 CYS A N 1
ATOM 2322 C CA . CYS A 1 304 ? 13.010 -0.964 -2.142 1.00 95.62 304 CYS A CA 1
ATOM 2323 C C . CYS A 1 304 ? 12.470 -1.091 -3.576 1.00 95.62 304 CYS A C 1
ATOM 2325 O O . CYS A 1 304 ? 12.582 -2.163 -4.165 1.00 95.62 304 CYS A O 1
ATOM 2327 N N . GLN A 1 305 ? 11.960 -0.008 -4.177 1.00 95.62 305 GLN A N 1
ATOM 2328 C CA . GLN A 1 305 ? 11.522 0.003 -5.580 1.00 95.62 305 GLN A CA 1
ATOM 2329 C C . GLN A 1 305 ? 12.663 -0.348 -6.536 1.00 95.62 305 GLN A C 1
ATOM 2331 O O . GLN A 1 305 ? 12.446 -1.122 -7.463 1.00 95.62 305 GLN A O 1
ATOM 2336 N N . VAL A 1 306 ? 13.879 0.143 -6.275 1.00 93.81 306 VAL A N 1
ATOM 2337 C CA . VAL A 1 306 ? 15.089 -0.224 -7.027 1.00 93.81 306 VAL A CA 1
ATOM 2338 C C . VAL A 1 306 ? 15.345 -1.722 -6.954 1.00 93.81 306 VAL A C 1
ATOM 2340 O O . VAL A 1 306 ? 15.459 -2.386 -7.981 1.00 93.81 306 VAL A O 1
ATOM 2343 N N . LYS A 1 307 ? 15.405 -2.277 -5.740 1.00 94.06 307 LYS A N 1
ATOM 2344 C CA . LYS A 1 307 ? 15.645 -3.710 -5.543 1.00 94.06 307 LYS A CA 1
ATOM 2345 C C . LYS A 1 307 ? 14.549 -4.550 -6.184 1.00 94.06 307 LYS A C 1
ATOM 2347 O O . LYS A 1 307 ? 14.840 -5.575 -6.785 1.00 94.06 307 LYS A O 1
ATOM 2352 N N . VAL A 1 308 ? 13.294 -4.122 -6.078 1.00 94.94 308 VAL A N 1
ATOM 2353 C CA . VAL A 1 308 ? 12.161 -4.786 -6.727 1.00 94.94 308 VAL A CA 1
ATOM 2354 C C . VAL A 1 308 ? 12.294 -4.718 -8.247 1.00 94.94 308 VAL A C 1
ATOM 2356 O O . VAL A 1 308 ? 12.115 -5.742 -8.896 1.00 94.94 308 VAL A O 1
ATOM 2359 N N . ALA A 1 309 ? 12.662 -3.570 -8.820 1.00 94.62 309 ALA A N 1
ATOM 2360 C CA . ALA A 1 309 ? 12.931 -3.432 -10.249 1.00 94.62 309 ALA A CA 1
ATOM 2361 C C . ALA A 1 309 ? 14.065 -4.367 -10.692 1.00 94.62 309 ALA A C 1
ATOM 2363 O O . ALA A 1 309 ? 13.902 -5.104 -11.663 1.00 94.62 309 ALA A O 1
ATOM 2364 N N . GLN A 1 310 ? 15.164 -4.421 -9.939 1.00 93.19 310 GLN A N 1
ATOM 2365 C CA . GLN A 1 310 ? 16.261 -5.353 -10.179 1.00 93.19 310 GLN A CA 1
ATOM 2366 C C . GLN A 1 310 ? 15.768 -6.806 -10.140 1.00 93.19 310 GLN A C 1
ATOM 2368 O O . GLN A 1 310 ? 15.879 -7.504 -11.141 1.00 93.19 310 GLN A O 1
ATOM 2373 N N . LEU A 1 311 ? 15.125 -7.247 -9.054 1.00 93.12 311 LEU A N 1
ATOM 2374 C CA . LEU A 1 311 ? 14.572 -8.604 -8.925 1.00 93.12 311 LEU A CA 1
ATOM 2375 C C . LEU A 1 311 ? 13.584 -8.941 -10.048 1.00 93.12 311 LEU A C 1
ATOM 2377 O O . LEU A 1 311 ? 13.561 -10.069 -10.543 1.00 93.12 311 LEU A O 1
ATOM 2381 N N . ILE A 1 312 ? 12.782 -7.961 -10.476 1.00 93.06 312 ILE A N 1
ATOM 2382 C CA . ILE A 1 312 ? 11.900 -8.106 -11.628 1.00 93.06 312 ILE A CA 1
ATOM 2383 C C . ILE A 1 312 ? 12.719 -8.399 -12.865 1.00 93.06 312 ILE A C 1
ATOM 2385 O O . ILE A 1 312 ? 12.336 -9.340 -13.538 1.00 93.06 312 ILE A O 1
ATOM 2389 N N . LEU A 1 313 ? 13.788 -7.655 -13.164 1.00 91.69 313 LEU A N 1
ATOM 2390 C CA . LEU A 1 313 ? 14.623 -7.827 -14.360 1.00 91.69 313 LEU A CA 1
ATOM 2391 C C . LEU A 1 313 ? 15.454 -9.120 -14.332 1.00 91.69 313 LEU A C 1
ATOM 2393 O O . LEU A 1 313 ? 15.595 -9.771 -15.369 1.00 91.69 313 LEU A O 1
ATOM 2397 N N . GLU A 1 314 ? 15.945 -9.514 -13.158 1.00 90.38 314 GLU A N 1
ATOM 2398 C CA . GLU A 1 314 ? 16.750 -10.722 -12.937 1.00 90.38 314 GLU A CA 1
ATOM 2399 C C . GLU A 1 314 ? 15.925 -12.011 -12.960 1.00 90.38 314 GLU A C 1
ATOM 2401 O O . GLU A 1 314 ? 16.402 -13.046 -13.424 1.00 90.38 314 GLU A O 1
ATOM 2406 N N . GLY A 1 315 ? 14.683 -11.957 -12.475 1.00 85.62 315 GLY A N 1
ATOM 2407 C CA . GLY A 1 315 ? 13.847 -13.137 -12.298 1.00 85.62 315 GLY A CA 1
ATOM 2408 C C . GLY A 1 315 ? 13.367 -13.751 -13.615 1.00 85.62 315 GLY A C 1
ATOM 2409 O O . GLY A 1 315 ? 12.792 -13.079 -14.468 1.00 85.62 315 GLY A O 1
ATOM 2410 N N . SER A 1 316 ? 13.494 -15.071 -13.748 1.00 68.25 316 SER A N 1
ATOM 2411 C CA . SER A 1 316 ? 13.070 -15.828 -14.937 1.00 68.25 316 SER A CA 1
ATOM 2412 C C . SER A 1 316 ? 11.544 -15.878 -15.132 1.00 68.25 316 SER A C 1
ATOM 2414 O O . SER A 1 316 ? 11.074 -16.102 -16.244 1.00 68.25 316 SER A O 1
ATOM 2416 N N . ASN A 1 317 ? 10.761 -15.661 -14.065 1.00 63.12 317 ASN A N 1
ATOM 2417 C CA . ASN A 1 317 ? 9.375 -16.146 -13.953 1.00 63.12 317 ASN A CA 1
ATOM 2418 C C . ASN A 1 317 ? 8.313 -15.081 -13.625 1.00 63.12 317 ASN A C 1
ATOM 2420 O O . ASN A 1 317 ? 7.257 -15.422 -13.096 1.00 63.12 317 ASN A O 1
ATOM 2424 N N . ALA A 1 318 ? 8.534 -13.806 -13.958 1.00 55.59 318 ALA A N 1
ATOM 2425 C CA . ALA A 1 318 ? 7.658 -12.691 -13.551 1.00 55.59 318 ALA A CA 1
ATOM 2426 C C . ALA A 1 318 ? 6.158 -12.793 -13.938 1.00 55.59 318 ALA A C 1
ATOM 2428 O O . ALA A 1 318 ? 5.374 -11.912 -13.591 1.00 55.59 318 ALA A O 1
ATOM 2429 N N . ALA A 1 319 ? 5.725 -13.809 -14.689 1.00 54.31 319 ALA A N 1
ATOM 2430 C CA . ALA A 1 319 ? 4.396 -13.815 -15.280 1.00 54.31 319 ALA A CA 1
ATOM 2431 C C . ALA A 1 319 ? 3.848 -15.196 -15.640 1.00 54.31 319 ALA A C 1
ATOM 2433 O O . ALA A 1 319 ? 3.185 -15.330 -16.663 1.00 54.31 319 ALA A O 1
ATOM 2434 N N . GLY A 1 320 ? 4.007 -16.216 -14.789 1.00 58.34 320 GLY A N 1
ATOM 2435 C CA . GLY A 1 320 ? 3.345 -17.514 -15.024 1.00 58.34 320 GLY A CA 1
ATOM 2436 C C . GLY A 1 320 ? 1.814 -17.432 -15.220 1.00 58.34 320 GLY A C 1
ATOM 2437 O O . GLY A 1 320 ? 1.188 -18.431 -15.561 1.00 58.34 320 GLY A O 1
ATOM 2438 N N . ARG A 1 321 ? 1.196 -16.259 -14.993 1.00 67.56 321 ARG A N 1
ATOM 2439 C CA . ARG A 1 321 ? -0.229 -15.980 -15.226 1.00 67.56 321 ARG A CA 1
ATOM 2440 C C . ARG A 1 321 ? -0.542 -14.623 -15.878 1.00 67.56 321 ARG A C 1
ATOM 2442 O O . ARG A 1 321 ? -1.721 -14.332 -16.043 1.00 67.56 321 ARG A O 1
ATOM 2449 N N . SER A 1 322 ? 0.448 -13.785 -16.200 1.00 80.81 322 SER A N 1
ATOM 2450 C CA . SER A 1 322 ? 0.176 -12.449 -16.769 1.00 80.81 322 SER A CA 1
ATOM 2451 C C . SER A 1 322 ? 0.235 -12.502 -18.293 1.00 80.81 322 SER A C 1
ATOM 2453 O O . SER A 1 322 ? 0.959 -13.320 -18.861 1.00 80.81 322 SER A O 1
ATOM 2455 N N . SER A 1 323 ? -0.506 -11.623 -18.966 1.00 88.69 323 SER A N 1
ATOM 2456 C CA . SER A 1 323 ? -0.370 -11.490 -20.418 1.00 88.69 323 SER A CA 1
ATOM 2457 C C . SER A 1 323 ? 1.019 -10.953 -20.780 1.00 88.69 323 SER A C 1
ATOM 2459 O O . SER A 1 323 ? 1.607 -10.177 -20.023 1.00 88.69 323 SER A O 1
ATOM 2461 N N . ALA A 1 324 ? 1.534 -11.315 -21.959 1.00 87.94 324 ALA A N 1
ATOM 2462 C CA . ALA A 1 324 ? 2.829 -10.823 -22.433 1.00 87.94 324 ALA A CA 1
ATOM 2463 C C . ALA A 1 324 ? 2.890 -9.280 -22.411 1.00 87.94 324 ALA A C 1
ATOM 2465 O O . ALA A 1 324 ? 3.874 -8.698 -21.958 1.00 87.94 324 ALA A O 1
ATOM 2466 N N . ALA A 1 325 ? 1.799 -8.609 -22.799 1.00 90.00 325 ALA A N 1
ATOM 2467 C CA . ALA A 1 325 ? 1.687 -7.151 -22.768 1.00 90.00 325 ALA A CA 1
ATOM 2468 C C . ALA A 1 325 ? 1.868 -6.564 -21.355 1.00 90.00 325 ALA A C 1
ATOM 2470 O O . ALA A 1 325 ? 2.598 -5.588 -21.182 1.00 90.00 325 ALA A O 1
ATOM 2471 N N . GLU A 1 326 ? 1.256 -7.168 -20.333 1.00 90.44 326 GLU A N 1
ATOM 2472 C CA . GLU A 1 326 ? 1.416 -6.729 -18.941 1.00 90.44 326 GLU A CA 1
ATOM 2473 C C . GLU A 1 326 ? 2.839 -6.960 -18.430 1.00 90.44 326 GLU A C 1
ATOM 2475 O O . GLU A 1 326 ? 3.396 -6.100 -17.749 1.00 90.44 326 GLU A O 1
ATOM 2480 N N . SER A 1 327 ? 3.453 -8.094 -18.784 1.00 89.94 327 SER A N 1
ATOM 2481 C CA . SER A 1 327 ? 4.861 -8.356 -18.469 1.00 89.94 327 SER A CA 1
ATOM 2482 C C . SER A 1 327 ? 5.781 -7.326 -19.114 1.00 89.94 327 SER A C 1
ATOM 2484 O O . SER A 1 327 ? 6.674 -6.804 -18.450 1.00 89.94 327 SER A O 1
ATOM 2486 N N . GLY A 1 328 ? 5.527 -6.986 -20.380 1.00 91.62 328 GLY A N 1
ATOM 2487 C CA . GLY A 1 328 ? 6.270 -5.957 -21.096 1.00 91.62 328 GLY A CA 1
ATOM 2488 C C . GLY A 1 328 ? 6.147 -4.584 -20.438 1.00 91.62 328 GLY A C 1
ATOM 2489 O O . GLY A 1 328 ? 7.153 -3.898 -20.275 1.00 91.62 328 GLY A O 1
ATOM 2490 N N . ALA A 1 329 ? 4.948 -4.203 -19.991 1.00 92.62 329 ALA A N 1
ATOM 2491 C CA . ALA A 1 329 ? 4.736 -2.945 -19.274 1.00 92.62 329 ALA A CA 1
ATOM 2492 C C . ALA A 1 329 ? 5.510 -2.892 -17.945 1.00 92.62 329 ALA A C 1
ATOM 2494 O O . ALA A 1 329 ? 6.142 -1.885 -17.640 1.00 92.62 329 ALA A O 1
ATOM 2495 N N . VAL A 1 330 ? 5.513 -3.987 -17.178 1.00 93.81 330 VAL A N 1
ATOM 2496 C CA . VAL A 1 330 ? 6.254 -4.077 -15.908 1.00 93.81 330 VAL A CA 1
ATOM 2497 C C . VAL A 1 330 ? 7.767 -4.015 -16.125 1.00 93.81 330 VAL A C 1
ATOM 2499 O O . VAL A 1 330 ? 8.453 -3.324 -15.378 1.00 93.81 330 VAL A O 1
ATOM 2502 N N . ILE A 1 331 ? 8.293 -4.691 -17.154 1.00 94.12 331 ILE A N 1
ATOM 2503 C CA . ILE A 1 331 ? 9.726 -4.629 -17.491 1.00 94.12 331 ILE A CA 1
ATOM 2504 C C . ILE A 1 331 ? 10.125 -3.204 -17.886 1.00 94.12 331 ILE A C 1
ATOM 2506 O O . ILE A 1 331 ? 11.148 -2.706 -17.421 1.00 94.12 331 ILE A O 1
ATOM 2510 N N . ASN A 1 332 ? 9.310 -2.533 -18.701 1.00 94.31 332 ASN A N 1
ATOM 2511 C CA . ASN A 1 332 ? 9.557 -1.146 -19.083 1.00 94.31 332 ASN A CA 1
ATOM 2512 C C . ASN A 1 332 ? 9.563 -0.209 -17.865 1.00 94.31 332 ASN A C 1
ATOM 2514 O O . ASN A 1 332 ? 10.456 0.622 -17.722 1.00 94.31 332 ASN A O 1
ATOM 2518 N N . GLN A 1 333 ? 8.627 -0.386 -16.939 1.00 95.12 333 GLN A N 1
ATOM 2519 C CA . GLN A 1 333 ? 8.593 0.422 -15.726 1.00 95.12 333 GLN A CA 1
ATOM 2520 C C . GLN A 1 333 ? 9.779 0.135 -14.786 1.00 95.12 333 GLN A C 1
ATOM 2522 O O . GLN A 1 333 ? 10.318 1.044 -14.158 1.00 95.12 333 GLN A O 1
ATOM 2527 N N . ALA A 1 334 ? 10.230 -1.120 -14.707 1.00 94.81 334 ALA A N 1
ATOM 2528 C CA . ALA A 1 334 ? 11.427 -1.477 -13.949 1.00 94.81 334 ALA A CA 1
ATOM 2529 C C . ALA A 1 334 ? 12.691 -0.829 -14.547 1.00 94.81 334 ALA A C 1
ATOM 2531 O O . ALA A 1 334 ? 13.535 -0.329 -13.805 1.00 94.81 334 ALA A O 1
ATOM 2532 N N . LEU A 1 335 ? 12.807 -0.790 -15.881 1.00 93.50 335 LEU A N 1
ATOM 2533 C CA . LEU A 1 335 ? 13.903 -0.102 -16.573 1.00 93.50 335 LEU A CA 1
ATOM 2534 C C . LEU A 1 335 ? 13.909 1.406 -16.313 1.00 93.50 335 LEU A C 1
ATOM 2536 O O . LEU A 1 335 ? 14.981 1.974 -16.113 1.00 93.50 335 LEU A O 1
ATOM 2540 N N . GLU A 1 336 ? 12.737 2.039 -16.290 1.00 93.75 336 GLU A N 1
ATOM 2541 C CA . GLU A 1 336 ? 12.596 3.461 -15.972 1.00 93.75 336 GLU A CA 1
ATOM 2542 C C . GLU A 1 336 ? 13.203 3.777 -14.598 1.00 93.75 336 GLU A C 1
ATOM 2544 O O . GLU A 1 336 ? 14.143 4.571 -14.521 1.00 93.75 336 GLU A O 1
ATOM 2549 N N . ILE A 1 337 ? 12.783 3.055 -13.554 1.00 92.94 337 ILE A N 1
ATOM 2550 C CA . ILE A 1 337 ? 13.299 3.228 -12.184 1.00 92.94 337 ILE A CA 1
ATOM 2551 C C . ILE A 1 337 ? 14.807 2.978 -12.112 1.00 92.94 337 ILE A C 1
ATOM 2553 O O . ILE A 1 337 ? 15.538 3.758 -11.504 1.00 92.94 337 ILE A O 1
ATOM 2557 N N . MET A 1 338 ? 15.300 1.920 -12.763 1.00 90.50 338 MET A N 1
ATOM 2558 C CA . MET A 1 338 ? 16.735 1.610 -12.782 1.00 90.50 338 MET A CA 1
ATOM 2559 C C . MET A 1 338 ? 17.564 2.686 -13.496 1.00 90.50 338 MET A C 1
ATOM 2561 O O . MET A 1 338 ? 18.734 2.889 -13.171 1.00 90.50 338 MET A O 1
ATOM 2565 N N . SER A 1 339 ? 16.983 3.377 -14.480 1.00 85.25 339 SER A N 1
ATOM 2566 C CA . SER A 1 339 ? 17.690 4.372 -15.290 1.00 85.25 339 SER A CA 1
ATOM 2567 C C . SER A 1 339 ? 17.898 5.716 -14.587 1.00 85.25 339 SER A C 1
ATOM 2569 O O . SER A 1 339 ? 18.840 6.444 -14.935 1.00 85.25 339 SER A O 1
ATOM 2571 N N . ASP A 1 340 ? 17.043 6.033 -13.615 1.00 83.75 340 ASP A N 1
ATOM 2572 C CA . ASP A 1 340 ? 17.056 7.303 -12.884 1.00 83.75 340 ASP A CA 1
ATOM 2573 C C . ASP A 1 340 ? 18.063 7.305 -11.726 1.00 83.75 340 ASP A C 1
ATOM 2575 O O . ASP A 1 340 ? 18.456 8.359 -11.227 1.00 83.75 340 ASP A O 1
ATOM 2579 N N . LEU A 1 341 ? 18.571 6.135 -11.347 1.00 71.06 341 LEU A N 1
ATOM 2580 C CA . LEU A 1 341 ? 19.515 6.001 -10.248 1.00 71.06 341 LEU A CA 1
ATOM 2581 C C . LEU A 1 341 ? 20.943 6.196 -10.753 1.00 71.06 341 LEU A C 1
ATOM 2583 O O . LEU A 1 341 ? 21.530 5.353 -11.437 1.00 71.06 341 LEU A O 1
ATOM 2587 N N . SER A 1 342 ? 21.532 7.321 -10.364 1.00 59.28 342 SER A N 1
ATOM 2588 C CA . SER A 1 342 ? 22.911 7.699 -10.682 1.00 59.28 342 SER A CA 1
ATOM 2589 C C . SER A 1 342 ? 23.977 6.811 -10.019 1.00 59.28 342 SER A C 1
ATOM 2591 O O . SER A 1 342 ? 25.144 6.925 -10.380 1.00 59.28 342 SER A O 1
ATOM 2593 N N . GLY A 1 343 ? 23.596 5.919 -9.096 1.00 67.12 343 GLY A N 1
ATOM 2594 C CA . GLY A 1 343 ? 24.525 5.177 -8.234 1.00 67.12 343 GLY A CA 1
ATOM 2595 C C . GLY A 1 343 ? 25.035 3.824 -8.742 1.00 67.12 343 GLY A C 1
ATOM 2596 O O . GLY A 1 343 ? 25.935 3.274 -8.119 1.00 67.12 343 GLY A O 1
ATOM 2597 N N . TYR A 1 344 ? 24.494 3.265 -9.830 1.00 68.19 344 TYR A N 1
ATOM 2598 C CA . TYR A 1 344 ? 24.979 1.976 -10.345 1.00 68.19 344 TYR A CA 1
ATOM 2599 C C . TYR A 1 344 ? 26.235 2.129 -11.203 1.00 68.19 344 TYR A C 1
ATOM 2601 O O . TYR A 1 344 ? 26.347 3.061 -12.012 1.00 68.19 344 TYR A O 1
ATOM 2609 N N . ASP A 1 345 ? 27.139 1.157 -11.070 1.00 81.94 345 ASP A N 1
ATOM 2610 C CA . ASP A 1 345 ? 28.260 0.992 -11.980 1.00 81.94 345 ASP A CA 1
ATOM 2611 C C . ASP A 1 345 ? 27.760 0.732 -13.415 1.00 81.94 345 ASP A C 1
ATOM 2613 O O . ASP A 1 345 ? 26.615 0.344 -13.683 1.00 81.94 345 ASP A O 1
ATOM 2617 N N . VAL A 1 346 ? 28.613 1.029 -14.393 1.00 81.75 346 VAL A N 1
ATOM 2618 C CA . VAL A 1 346 ? 28.254 0.887 -15.813 1.00 81.75 346 VAL A CA 1
ATOM 2619 C C . VAL A 1 346 ? 27.902 -0.569 -16.142 1.00 81.75 346 VAL A C 1
ATOM 2621 O O . VAL A 1 346 ? 27.003 -0.817 -16.949 1.00 81.75 346 VAL A O 1
ATOM 2624 N N . TYR A 1 347 ? 28.569 -1.517 -15.483 1.00 86.19 347 TYR A N 1
ATOM 2625 C CA . TYR A 1 347 ? 28.425 -2.945 -15.724 1.00 86.19 347 TYR A CA 1
ATOM 2626 C C . TYR A 1 347 ? 27.089 -3.509 -15.218 1.00 86.19 347 TYR A C 1
ATOM 2628 O O . TYR A 1 347 ? 26.384 -4.184 -15.972 1.00 86.19 347 TYR A O 1
ATOM 2636 N N . GLY A 1 348 ? 26.665 -3.170 -13.998 1.00 86.38 348 GLY A N 1
ATOM 2637 C CA . GLY A 1 348 ? 25.366 -3.571 -13.457 1.00 86.38 348 GLY A CA 1
ATOM 2638 C C . GLY A 1 348 ? 24.200 -3.035 -14.289 1.00 86.38 348 GLY A C 1
ATOM 2639 O O . GLY A 1 348 ? 23.251 -3.770 -14.585 1.00 86.38 348 GLY A O 1
ATOM 2640 N N . ARG A 1 349 ? 24.299 -1.786 -14.774 1.00 84.88 349 ARG A N 1
ATOM 2641 C CA . ARG A 1 349 ? 23.310 -1.232 -15.718 1.00 84.88 349 ARG A CA 1
ATOM 2642 C C . ARG A 1 349 ? 23.268 -2.020 -17.023 1.00 84.88 349 ARG A C 1
ATOM 2644 O O . ARG A 1 349 ? 22.176 -2.362 -17.476 1.00 84.88 349 ARG A O 1
ATOM 2651 N N . LEU A 1 350 ? 24.425 -2.330 -17.612 1.00 88.19 350 LEU A N 1
ATOM 2652 C CA . LEU A 1 350 ? 24.513 -3.135 -18.833 1.00 88.19 350 LEU A CA 1
ATOM 2653 C C . LEU A 1 350 ? 23.805 -4.487 -18.663 1.00 88.19 350 LEU A C 1
ATOM 2655 O O . LEU A 1 350 ? 22.953 -4.833 -19.482 1.00 88.19 350 LEU A O 1
ATOM 2659 N N . GLN A 1 351 ? 24.090 -5.212 -17.577 1.00 89.81 351 GLN A N 1
ATOM 2660 C CA . GLN A 1 351 ? 23.452 -6.503 -17.315 1.00 89.81 351 GLN A CA 1
ATOM 2661 C C . GLN A 1 351 ? 21.927 -6.388 -17.187 1.00 89.81 351 GLN A C 1
ATOM 2663 O O . GLN A 1 351 ? 21.199 -7.207 -17.755 1.00 89.81 351 GLN A O 1
ATOM 2668 N N . CYS A 1 352 ? 21.430 -5.363 -16.489 1.00 88.75 352 CYS A N 1
ATOM 2669 C CA . CYS A 1 352 ? 19.992 -5.127 -16.344 1.00 88.75 352 CYS A CA 1
ATOM 2670 C C . CYS A 1 352 ? 19.318 -4.874 -17.699 1.00 88.75 352 CYS A C 1
ATOM 2672 O O . CYS A 1 352 ? 18.294 -5.491 -17.999 1.00 88.75 352 CYS A O 1
ATOM 2674 N N . TRP A 1 353 ? 19.917 -4.026 -18.543 1.00 90.31 353 TRP A N 1
ATOM 2675 C CA . TRP A 1 353 ? 19.419 -3.759 -19.895 1.00 90.31 353 TRP A CA 1
ATOM 2676 C C . TRP A 1 353 ? 19.405 -5.017 -20.763 1.00 90.31 353 TRP A C 1
ATOM 2678 O O . TRP A 1 353 ? 18.389 -5.313 -21.389 1.00 90.31 353 TRP A O 1
ATOM 2688 N N . MET A 1 354 ? 20.488 -5.796 -20.767 1.00 90.62 354 MET A N 1
ATOM 2689 C CA . MET A 1 354 ? 20.564 -7.032 -21.551 1.00 90.62 354 MET A CA 1
ATOM 2690 C C . MET A 1 354 ? 19.486 -8.040 -21.142 1.00 90.62 354 MET A C 1
ATOM 2692 O O . MET A 1 354 ? 18.788 -8.579 -22.002 1.00 90.62 354 MET A O 1
ATOM 2696 N N . ARG A 1 355 ? 19.308 -8.259 -19.831 1.00 90.38 355 ARG A N 1
ATOM 2697 C CA . ARG A 1 355 ? 18.274 -9.163 -19.301 1.00 90.38 355 ARG A CA 1
ATOM 2698 C C . ARG A 1 355 ? 16.872 -8.675 -19.661 1.00 90.38 355 ARG A C 1
ATOM 2700 O O . ARG A 1 355 ? 16.036 -9.481 -20.067 1.00 90.38 355 ARG A O 1
ATOM 2707 N N . ALA A 1 356 ? 16.617 -7.371 -19.559 1.00 90.25 356 ALA A N 1
ATOM 2708 C CA . ALA A 1 356 ? 15.327 -6.784 -19.906 1.00 90.25 356 ALA A CA 1
ATOM 2709 C C . ALA A 1 356 ? 14.982 -6.982 -21.391 1.00 90.25 356 ALA A C 1
ATOM 2711 O O . ALA A 1 356 ? 13.896 -7.467 -21.711 1.00 90.25 356 ALA A O 1
ATOM 2712 N N . LEU A 1 357 ? 15.917 -6.652 -22.287 1.00 90.75 357 LEU A N 1
ATOM 2713 C CA . LEU A 1 357 ? 15.744 -6.769 -23.737 1.00 90.75 357 LEU A CA 1
ATOM 2714 C C . LEU A 1 357 ? 15.510 -8.222 -24.159 1.00 90.75 357 LEU A C 1
ATOM 2716 O O . LEU A 1 357 ? 14.540 -8.523 -24.856 1.00 90.75 357 LEU A O 1
ATOM 2720 N N . ASP A 1 358 ? 16.352 -9.148 -23.694 1.00 89.75 358 ASP A N 1
ATOM 2721 C CA . ASP A 1 358 ? 16.208 -10.564 -24.039 1.00 89.75 358 ASP A CA 1
ATOM 2722 C C . ASP A 1 358 ? 14.861 -11.130 -23.558 1.00 89.75 358 ASP A C 1
ATOM 2724 O O . ASP A 1 358 ? 14.208 -11.894 -24.274 1.00 89.75 358 ASP A O 1
ATOM 2728 N N . ARG A 1 359 ? 14.384 -10.702 -22.385 1.00 88.31 359 ARG A N 1
ATOM 2729 C CA . ARG A 1 359 ? 13.080 -11.125 -21.856 1.00 88.31 359 ARG A CA 1
ATOM 2730 C C . ARG A 1 359 ? 11.900 -10.529 -22.598 1.00 88.31 359 ARG A C 1
ATOM 2732 O O . ARG A 1 359 ? 10.929 -11.245 -22.841 1.00 88.31 359 ARG A O 1
ATOM 2739 N N . LEU A 1 360 ? 11.979 -9.260 -22.983 1.00 88.88 360 LEU A N 1
ATOM 2740 C CA . LEU A 1 360 ? 10.983 -8.631 -23.847 1.00 88.88 360 LEU A CA 1
ATOM 2741 C C . LEU A 1 360 ? 10.878 -9.383 -25.182 1.00 88.88 360 LEU A C 1
ATOM 2743 O O . LEU A 1 360 ? 9.781 -9.789 -25.564 1.00 88.88 360 LEU A O 1
ATOM 2747 N N . ARG A 1 361 ? 12.019 -9.707 -25.809 1.00 89.81 361 ARG A N 1
ATOM 2748 C CA . ARG A 1 361 ? 12.074 -10.531 -27.028 1.00 89.81 361 ARG A CA 1
ATOM 2749 C C . ARG A 1 361 ? 11.457 -11.920 -26.824 1.00 89.81 361 ARG A C 1
ATOM 2751 O O . ARG A 1 361 ? 10.624 -12.344 -27.625 1.00 89.81 361 ARG A O 1
ATOM 2758 N N . LYS A 1 362 ? 11.842 -12.631 -25.757 1.00 88.38 362 LYS A N 1
ATOM 2759 C CA . LYS A 1 362 ? 11.348 -13.988 -25.441 1.00 88.38 362 LYS A CA 1
ATOM 2760 C C . LYS A 1 362 ? 9.857 -14.033 -25.105 1.00 88.38 362 LYS A C 1
ATOM 2762 O O . LYS A 1 362 ? 9.223 -15.057 -25.337 1.00 88.38 362 LYS A O 1
ATOM 2767 N N . SER A 1 363 ? 9.291 -12.939 -24.595 1.00 84.31 363 SER A N 1
ATOM 2768 C CA . SER A 1 363 ? 7.859 -12.846 -24.270 1.00 84.31 363 SER A CA 1
ATOM 2769 C C . SER A 1 363 ? 6.960 -12.844 -25.516 1.00 84.31 363 SER A C 1
ATOM 2771 O O . SER A 1 363 ? 5.749 -13.024 -25.395 1.00 84.31 363 SER A O 1
ATOM 2773 N N . GLY A 1 364 ? 7.537 -12.698 -26.715 1.00 78.69 364 GLY A N 1
ATOM 2774 C CA . GLY A 1 364 ? 6.841 -12.854 -27.987 1.00 78.69 364 GLY A CA 1
ATOM 2775 C C . GLY A 1 364 ? 6.419 -11.538 -28.644 1.00 78.69 364 GLY A C 1
ATOM 2776 O O . GLY A 1 364 ? 6.882 -10.443 -28.322 1.00 78.69 364 GLY A O 1
ATOM 2777 N N . ILE A 1 365 ? 5.561 -11.663 -29.658 1.00 57.41 365 ILE A N 1
ATOM 2778 C CA . ILE A 1 365 ? 5.198 -10.571 -30.567 1.00 57.41 365 ILE A CA 1
ATOM 2779 C C . ILE A 1 365 ? 4.321 -9.549 -29.828 1.00 57.41 365 ILE A C 1
ATOM 2781 O O . ILE A 1 365 ? 3.161 -9.821 -29.537 1.00 57.41 365 ILE A O 1
ATOM 2785 N N . GLY A 1 366 ? 4.877 -8.364 -29.559 1.00 67.31 366 GLY A N 1
ATOM 2786 C CA . GLY A 1 366 ? 4.158 -7.220 -28.973 1.00 67.31 366 GLY A CA 1
ATOM 2787 C C . GLY A 1 366 ? 4.826 -6.603 -27.743 1.00 67.31 366 GLY A C 1
ATOM 2788 O O . GLY A 1 366 ? 4.416 -5.533 -27.306 1.00 67.31 366 GLY A O 1
ATOM 2789 N N . CYS A 1 367 ? 5.872 -7.234 -27.209 1.00 80.31 367 CYS A N 1
ATOM 2790 C CA . CYS A 1 367 ? 6.595 -6.759 -26.032 1.00 80.31 367 CYS A CA 1
ATOM 2791 C C . CYS A 1 367 ? 7.945 -6.176 -26.450 1.00 80.31 367 CYS A C 1
ATOM 2793 O O . CYS A 1 367 ? 8.966 -6.841 -26.341 1.00 80.31 367 CYS A O 1
ATOM 2795 N N . SER A 1 368 ? 7.964 -4.955 -26.983 1.00 90.62 368 SER A N 1
ATOM 2796 C CA . SER A 1 368 ? 9.210 -4.201 -27.162 1.00 90.62 368 SER A CA 1
ATOM 2797 C C . SER A 1 368 ? 9.441 -3.249 -25.988 1.00 90.62 368 SER A C 1
ATOM 2799 O O . SER A 1 368 ? 8.606 -3.133 -25.086 1.00 90.62 368 SER A O 1
ATOM 2801 N N . LEU A 1 369 ? 10.596 -2.577 -25.985 1.00 91.75 369 LEU A N 1
ATOM 2802 C CA . LEU A 1 369 ? 10.751 -1.367 -25.190 1.00 91.75 369 LEU A CA 1
ATOM 2803 C C . LEU A 1 369 ? 9.622 -0.406 -25.557 1.00 91.75 369 LEU A C 1
ATOM 2805 O O . LEU A 1 369 ? 9.178 -0.397 -26.701 1.00 91.75 369 LEU A O 1
ATOM 2809 N N . ASP A 1 370 ? 9.142 0.386 -24.615 1.00 92.81 370 ASP A N 1
ATOM 2810 C CA . ASP A 1 370 ? 8.343 1.544 -24.981 1.00 92.81 370 ASP A CA 1
ATOM 2811 C C . ASP A 1 370 ? 9.235 2.639 -25.586 1.00 92.81 370 ASP A C 1
ATOM 2813 O O . ASP A 1 370 ? 10.468 2.562 -25.598 1.00 92.81 370 ASP A O 1
ATOM 2817 N N . GLU A 1 371 ? 8.595 3.660 -26.150 1.00 91.81 371 GLU A N 1
ATOM 2818 C CA . GLU A 1 371 ? 9.309 4.761 -26.790 1.00 91.81 371 GLU A CA 1
ATOM 2819 C C . GLU A 1 371 ? 10.238 5.493 -25.809 1.00 91.81 371 GLU A C 1
ATOM 2821 O O . GLU A 1 371 ? 11.367 5.814 -26.172 1.00 91.81 371 GLU A O 1
ATOM 2826 N N . ALA A 1 372 ? 9.807 5.685 -24.558 1.00 92.50 372 ALA A N 1
ATOM 2827 C CA . ALA A 1 372 ? 10.573 6.400 -23.542 1.00 92.50 372 ALA A CA 1
ATOM 2828 C C . ALA A 1 372 ? 11.846 5.641 -23.139 1.00 92.50 372 ALA A C 1
ATOM 2830 O O . ALA A 1 372 ? 12.924 6.226 -23.047 1.00 92.50 372 ALA A O 1
ATOM 2831 N N . ASN A 1 373 ? 11.763 4.326 -22.941 1.00 92.75 373 ASN A N 1
ATOM 2832 C CA . ASN A 1 373 ? 12.922 3.497 -22.633 1.00 92.75 373 ASN A CA 1
ATOM 2833 C C . ASN A 1 373 ? 13.839 3.313 -23.834 1.00 92.75 373 ASN A C 1
ATOM 2835 O O . ASN A 1 373 ? 15.057 3.259 -23.658 1.00 92.75 373 ASN A O 1
ATOM 2839 N N . LEU A 1 374 ? 13.291 3.279 -25.050 1.00 92.94 374 LEU A N 1
ATOM 2840 C CA . LEU A 1 374 ? 14.122 3.313 -26.245 1.00 92.94 374 LEU A CA 1
ATOM 2841 C C . LEU A 1 374 ? 14.905 4.634 -26.310 1.00 92.94 374 LEU A C 1
ATOM 2843 O O . LEU A 1 374 ? 16.120 4.601 -26.467 1.00 92.94 374 LEU A O 1
ATOM 2847 N N . GLU A 1 375 ? 14.266 5.781 -26.076 1.00 91.56 375 GLU A N 1
ATOM 2848 C CA . GLU A 1 375 ? 14.956 7.077 -25.992 1.00 91.56 375 GLU A CA 1
ATOM 2849 C C . GLU A 1 375 ? 16.021 7.104 -24.885 1.00 91.56 375 GLU A C 1
ATOM 2851 O O . GLU A 1 375 ? 17.140 7.569 -25.118 1.00 91.56 375 GLU A O 1
ATOM 2856 N N . ARG A 1 376 ? 15.722 6.539 -23.706 1.00 91.62 376 ARG A N 1
ATOM 2857 C CA . ARG A 1 376 ? 16.687 6.410 -22.601 1.00 91.62 376 ARG A CA 1
ATOM 2858 C C . ARG A 1 376 ? 17.901 5.576 -22.986 1.00 91.62 376 ARG A C 1
ATOM 2860 O O . ARG A 1 376 ? 19.017 5.945 -22.614 1.00 91.62 376 ARG A O 1
ATOM 2867 N N . LEU A 1 377 ? 17.719 4.482 -23.724 1.00 91.56 377 LEU A N 1
ATOM 2868 C CA . LEU A 1 377 ? 18.823 3.646 -24.201 1.00 91.56 377 LEU A CA 1
ATOM 2869 C C . LEU A 1 377 ? 19.799 4.456 -25.074 1.00 91.56 377 LEU A C 1
ATOM 2871 O O . LEU A 1 377 ? 21.006 4.258 -24.971 1.00 91.56 377 LEU A O 1
ATOM 2875 N N . PHE A 1 378 ? 19.296 5.428 -25.844 1.00 92.25 378 PHE A N 1
ATOM 2876 C CA . PHE A 1 378 ? 20.087 6.339 -26.686 1.00 92.25 378 PHE A CA 1
ATOM 2877 C C . PHE A 1 378 ? 20.665 7.570 -25.973 1.00 92.25 378 PHE A C 1
ATOM 2879 O O . PHE A 1 378 ? 21.322 8.395 -26.615 1.00 92.25 378 PHE A O 1
ATOM 2886 N N . LEU A 1 379 ? 20.501 7.703 -24.654 1.00 88.94 379 LEU A N 1
ATOM 2887 C CA . LEU A 1 379 ? 21.161 8.774 -23.906 1.00 88.94 379 LEU A CA 1
ATOM 2888 C C . LEU A 1 379 ? 22.685 8.559 -23.838 1.00 88.94 379 LEU A C 1
ATOM 2890 O O . LEU A 1 379 ? 23.138 7.420 -23.702 1.00 88.94 379 LEU A O 1
ATOM 2894 N N . PRO A 1 380 ? 23.501 9.635 -23.818 1.00 88.12 380 PRO A N 1
ATOM 2895 C CA . PRO A 1 380 ? 24.963 9.527 -23.758 1.00 88.12 380 PRO A CA 1
ATOM 2896 C C . PRO A 1 380 ? 25.485 8.672 -22.594 1.00 88.12 380 PRO A C 1
ATOM 2898 O O . PRO A 1 380 ? 26.449 7.929 -22.765 1.00 88.12 380 PRO A O 1
ATOM 2901 N N . LYS A 1 381 ? 24.808 8.710 -21.436 1.00 86.62 381 LYS A N 1
ATOM 2902 C CA . LYS A 1 381 ? 25.144 7.892 -20.256 1.00 86.62 381 LYS A CA 1
ATOM 2903 C C . LYS A 1 381 ? 25.086 6.377 -20.511 1.00 86.62 381 LYS A C 1
ATOM 2905 O O . LYS A 1 381 ? 25.746 5.619 -19.811 1.00 86.62 381 LYS A O 1
ATOM 2910 N N . ASN A 1 382 ? 24.337 5.948 -21.527 1.00 89.19 382 ASN A N 1
ATOM 2911 C CA . ASN A 1 382 ? 24.158 4.549 -21.915 1.00 89.19 382 ASN A CA 1
ATOM 2912 C C . ASN A 1 382 ? 24.968 4.175 -23.173 1.00 89.19 382 ASN A C 1
ATOM 2914 O O . ASN A 1 382 ? 24.777 3.096 -23.729 1.00 89.19 382 ASN A O 1
ATOM 2918 N N . ARG A 1 383 ? 25.914 5.022 -23.615 1.00 88.19 383 ARG A N 1
ATOM 2919 C CA . ARG A 1 383 ? 26.741 4.775 -24.812 1.00 88.19 383 ARG A CA 1
ATOM 2920 C C . ARG A 1 383 ? 27.482 3.438 -24.766 1.00 88.19 383 ARG A C 1
ATOM 2922 O O . ARG A 1 383 ? 27.523 2.752 -25.781 1.00 88.19 383 ARG A O 1
ATOM 2929 N N . GLY A 1 384 ? 28.031 3.057 -23.611 1.00 88.00 384 GLY A N 1
ATOM 2930 C CA . GLY A 1 384 ? 28.701 1.760 -23.447 1.00 88.00 384 GLY A CA 1
ATOM 2931 C C . GLY A 1 384 ? 27.749 0.579 -23.655 1.00 88.00 384 GLY A C 1
ATOM 2932 O O . GLY A 1 384 ? 28.110 -0.401 -24.299 1.00 88.00 384 GLY A O 1
ATOM 2933 N N . ILE A 1 385 ? 26.500 0.719 -23.199 1.00 89.81 385 ILE A N 1
ATOM 2934 C CA . ILE A 1 385 ? 25.459 -0.301 -23.358 1.00 89.81 385 ILE A CA 1
ATOM 2935 C C . ILE A 1 385 ? 25.082 -0.453 -24.826 1.00 89.81 385 ILE A C 1
ATOM 2937 O O . ILE A 1 385 ? 25.055 -1.565 -25.346 1.00 89.81 385 ILE A O 1
ATOM 2941 N N . LEU A 1 386 ? 24.850 0.664 -25.514 1.00 90.19 386 LEU A N 1
ATOM 2942 C CA . LEU A 1 386 ? 24.562 0.655 -26.944 1.00 90.19 386 LEU A CA 1
ATOM 2943 C C . LEU A 1 386 ? 25.715 0.107 -27.781 1.00 90.19 386 LEU A C 1
ATOM 2945 O O . LEU A 1 386 ? 25.465 -0.672 -28.695 1.00 90.19 386 LEU A O 1
ATOM 2949 N N . GLY A 1 387 ? 26.958 0.486 -27.472 1.00 89.94 387 GLY A N 1
ATOM 2950 C CA . GLY A 1 387 ? 28.139 -0.043 -28.154 1.00 89.94 387 GLY A CA 1
ATOM 2951 C C . GLY A 1 387 ? 28.240 -1.559 -28.008 1.00 89.94 387 GLY A C 1
ATOM 2952 O O . GLY A 1 387 ? 28.408 -2.260 -29.002 1.00 89.94 387 GLY A O 1
ATOM 2953 N N . TYR A 1 388 ? 28.032 -2.067 -26.790 1.00 91.25 388 TYR A N 1
ATOM 2954 C CA . TYR A 1 388 ? 28.010 -3.503 -26.526 1.00 91.25 388 TYR A CA 1
ATOM 2955 C C . TYR A 1 388 ? 26.879 -4.215 -27.282 1.00 91.25 388 TYR A C 1
ATOM 2957 O O . TYR A 1 388 ? 27.111 -5.235 -27.928 1.00 91.25 388 TYR A O 1
ATOM 2965 N N . LEU A 1 389 ? 25.654 -3.676 -27.240 1.00 90.31 389 LEU A N 1
ATOM 2966 C CA . LEU A 1 389 ? 24.509 -4.256 -27.949 1.00 90.31 389 LEU A CA 1
ATOM 2967 C C . LEU A 1 389 ? 24.730 -4.271 -29.463 1.00 90.31 389 LEU A C 1
ATOM 2969 O O . LEU A 1 389 ? 24.443 -5.278 -30.099 1.00 90.31 389 LEU A O 1
ATOM 2973 N N . ALA A 1 390 ? 25.272 -3.197 -30.034 1.00 89.94 390 ALA A N 1
ATOM 2974 C CA . ALA A 1 390 ? 25.580 -3.131 -31.457 1.00 89.94 390 ALA A CA 1
ATOM 2975 C C . ALA A 1 390 ? 26.678 -4.129 -31.863 1.00 89.94 390 ALA A C 1
ATOM 2977 O O . ALA A 1 390 ? 26.571 -4.738 -32.921 1.00 89.94 390 ALA A O 1
ATOM 2978 N N . ALA A 1 391 ? 27.700 -4.324 -31.023 1.00 91.31 391 ALA A N 1
ATOM 2979 C CA . ALA A 1 391 ? 28.817 -5.222 -31.318 1.00 91.31 391 ALA A CA 1
ATOM 2980 C C . ALA A 1 391 ? 28.482 -6.710 -31.116 1.00 91.31 391 ALA A C 1
ATOM 2982 O O . ALA A 1 391 ? 28.945 -7.552 -31.881 1.00 91.31 391 ALA A O 1
ATOM 2983 N N . HIS A 1 392 ? 27.695 -7.048 -30.089 1.00 93.00 392 HIS A N 1
ATOM 2984 C CA . HIS A 1 392 ? 27.516 -8.439 -29.650 1.00 93.00 392 HIS A CA 1
ATOM 2985 C C . HIS A 1 392 ? 26.076 -8.955 -29.726 1.00 93.00 392 HIS A C 1
ATOM 2987 O O . HIS A 1 392 ? 25.859 -10.159 -29.619 1.00 93.00 392 HIS A O 1
ATOM 2993 N N . GLN A 1 393 ? 25.079 -8.076 -29.851 1.00 91.81 393 GLN A N 1
ATOM 2994 C CA . GLN A 1 393 ? 23.649 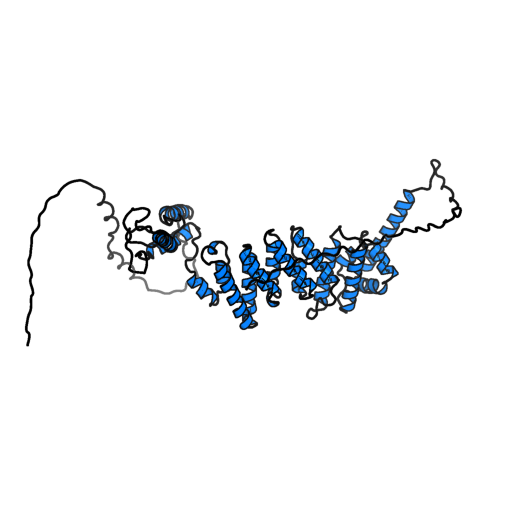-8.417 -29.794 1.00 91.81 393 GLN A CA 1
ATOM 2995 C C . GLN A 1 393 ? 22.837 -7.610 -30.823 1.00 91.81 393 GLN A C 1
ATOM 2997 O O . GLN A 1 393 ? 21.728 -7.149 -30.537 1.00 91.81 393 GLN A O 1
ATOM 3002 N N . GLN A 1 394 ? 23.388 -7.425 -32.026 1.00 92.88 394 GLN A N 1
ATOM 3003 C CA . GLN A 1 394 ? 22.801 -6.578 -33.068 1.00 92.88 394 GLN A CA 1
ATOM 3004 C C . GLN A 1 394 ? 21.351 -6.968 -33.388 1.00 92.88 394 GLN A C 1
ATOM 3006 O O . GLN A 1 394 ? 20.473 -6.109 -33.398 1.00 92.88 394 GLN A O 1
ATOM 3011 N N . GLU A 1 395 ? 21.076 -8.264 -33.558 1.00 91.81 395 GLU A N 1
ATOM 3012 C CA . GLU A 1 395 ? 19.731 -8.769 -33.868 1.00 91.81 395 GLU A CA 1
ATOM 3013 C C . GLU A 1 395 ? 18.693 -8.387 -32.803 1.00 91.81 395 GLU A C 1
ATOM 3015 O O . GLU A 1 395 ? 17.539 -8.092 -33.117 1.00 91.81 395 GLU A O 1
ATOM 3020 N N . LEU A 1 396 ? 19.093 -8.380 -31.526 1.00 89.75 396 LEU A N 1
ATOM 3021 C CA . LEU A 1 396 ? 18.219 -7.999 -30.419 1.00 89.75 396 LEU A CA 1
ATOM 3022 C C . LE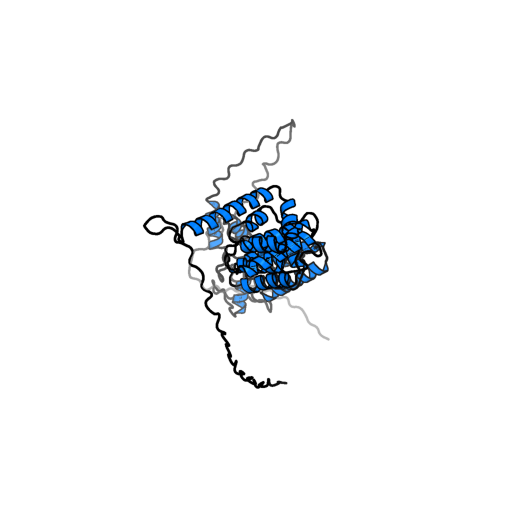U A 1 396 ? 17.883 -6.506 -30.487 1.00 89.75 396 LEU A C 1
ATOM 3024 O O . LEU A 1 396 ? 16.717 -6.127 -30.360 1.00 89.75 396 LEU A O 1
ATOM 3028 N N . LEU A 1 397 ? 18.893 -5.666 -30.724 1.00 89.31 397 LEU A N 1
ATOM 3029 C CA . LEU A 1 397 ? 18.716 -4.224 -30.871 1.00 89.31 397 LEU A CA 1
ATOM 3030 C C . LEU A 1 397 ? 17.837 -3.889 -32.089 1.00 89.31 397 LEU A C 1
ATOM 3032 O O . LEU A 1 397 ? 16.886 -3.114 -31.965 1.00 89.31 397 LEU A O 1
ATOM 3036 N N . GLU A 1 398 ? 18.092 -4.520 -33.236 1.00 90.31 398 GLU A N 1
ATOM 3037 C CA . GLU A 1 398 ? 17.295 -4.358 -34.456 1.00 90.31 398 GLU A CA 1
ATOM 3038 C C . GLU A 1 398 ? 15.840 -4.776 -34.251 1.00 90.31 398 GLU A C 1
ATOM 3040 O O . GLU A 1 398 ? 14.927 -4.049 -34.650 1.00 90.31 398 GLU A O 1
ATOM 3045 N N . TRP A 1 399 ? 15.604 -5.905 -33.577 1.00 89.50 399 TRP A N 1
ATOM 3046 C CA . TRP A 1 399 ? 14.256 -6.390 -33.283 1.00 89.50 399 TRP A CA 1
ATOM 3047 C C . TRP A 1 399 ? 13.431 -5.366 -32.498 1.00 89.50 399 TRP A C 1
ATOM 3049 O O . TRP A 1 399 ? 12.242 -5.171 -32.782 1.00 89.50 399 TRP A O 1
ATOM 3059 N N . HIS A 1 400 ? 14.056 -4.701 -31.523 1.00 88.06 400 HIS A N 1
ATOM 3060 C CA . HIS A 1 400 ? 13.423 -3.617 -30.785 1.00 88.06 400 HIS A CA 1
ATOM 3061 C C . HIS A 1 400 ? 13.213 -2.400 -31.686 1.00 88.06 400 HIS A C 1
ATOM 3063 O O . HIS A 1 400 ? 12.090 -1.920 -31.790 1.00 88.06 400 HIS A O 1
ATOM 3069 N N . MET A 1 401 ? 14.238 -1.944 -32.406 1.00 89.81 401 MET A N 1
ATOM 3070 C CA . MET A 1 401 ? 14.159 -0.752 -33.255 1.00 89.81 401 MET A CA 1
ATOM 3071 C C . MET A 1 401 ? 13.111 -0.845 -34.372 1.00 89.81 401 MET A C 1
ATOM 3073 O O . MET A 1 401 ? 12.402 0.130 -34.615 1.00 89.81 401 MET A O 1
ATOM 3077 N N . GLN A 1 402 ? 12.959 -2.004 -35.018 1.00 90.25 402 GLN A N 1
ATOM 3078 C CA . GLN A 1 402 ? 11.993 -2.217 -36.108 1.00 90.25 402 GLN A CA 1
ATOM 3079 C C . GLN A 1 402 ? 10.535 -1.969 -35.689 1.00 90.25 402 GLN A C 1
ATOM 3081 O O . GLN A 1 402 ? 9.676 -1.732 -36.537 1.00 90.25 402 GLN A O 1
ATOM 3086 N N . ARG A 1 403 ? 10.246 -1.998 -34.384 1.00 86.31 403 ARG A N 1
ATOM 3087 C CA . ARG A 1 403 ? 8.905 -1.769 -33.828 1.00 86.31 403 ARG A CA 1
ATOM 3088 C C . ARG A 1 403 ? 8.611 -0.302 -33.515 1.00 86.31 403 ARG A C 1
ATOM 3090 O O . ARG A 1 403 ? 7.472 0.018 -33.189 1.00 86.31 403 ARG A O 1
ATOM 3097 N N . HIS A 1 404 ? 9.593 0.592 -33.658 1.00 87.38 404 HIS A N 1
ATOM 3098 C CA . HIS A 1 404 ? 9.431 2.019 -33.380 1.00 87.38 404 HIS A CA 1
ATOM 3099 C C . HIS A 1 404 ? 9.788 2.868 -34.596 1.00 87.38 404 HIS A C 1
ATOM 3101 O O . HIS A 1 404 ? 10.936 2.935 -35.028 1.00 87.38 404 HIS A O 1
ATOM 3107 N N . THR A 1 405 ? 8.814 3.628 -35.092 1.00 86.38 405 THR A N 1
ATOM 3108 C CA . THR A 1 405 ? 8.987 4.533 -36.242 1.00 86.38 405 THR A CA 1
ATOM 3109 C C . THR A 1 405 ? 10.039 5.623 -36.005 1.00 86.38 405 THR A C 1
ATOM 3111 O O . THR A 1 405 ? 10.639 6.120 -36.955 1.00 86.38 405 THR A O 1
ATOM 3114 N N . LYS A 1 406 ? 10.305 5.977 -34.741 1.00 88.56 406 LYS A N 1
ATOM 3115 C CA . LYS A 1 406 ? 11.299 6.989 -34.347 1.00 88.56 406 LYS A CA 1
ATOM 3116 C C . LYS A 1 406 ? 12.714 6.442 -34.138 1.00 88.56 406 LYS A C 1
ATOM 3118 O O . LYS A 1 406 ? 13.629 7.242 -33.939 1.00 88.56 406 LYS A O 1
ATOM 3123 N N . ALA A 1 407 ? 12.921 5.124 -34.207 1.00 86.75 407 ALA A N 1
ATOM 3124 C CA . ALA A 1 407 ? 14.223 4.506 -33.944 1.00 86.75 407 ALA A CA 1
ATOM 3125 C C . ALA A 1 407 ? 15.335 5.073 -34.837 1.00 86.75 407 ALA A C 1
ATOM 3127 O O . ALA A 1 407 ? 16.396 5.446 -34.344 1.00 86.75 407 ALA A O 1
ATOM 3128 N N . LEU A 1 408 ? 15.054 5.254 -36.131 1.00 80.50 408 LEU A N 1
ATOM 3129 C CA . LEU A 1 408 ? 16.006 5.848 -37.072 1.00 80.50 408 LEU A CA 1
ATOM 3130 C C . LEU A 1 408 ? 16.438 7.263 -36.649 1.00 80.50 408 LEU A C 1
ATOM 3132 O O . LEU A 1 408 ? 17.622 7.592 -36.680 1.00 80.50 408 LEU A O 1
ATOM 3136 N N . GLY A 1 409 ? 15.486 8.092 -36.210 1.00 84.75 409 GLY A N 1
ATOM 3137 C CA . GLY A 1 409 ? 15.773 9.446 -35.735 1.00 84.75 409 GLY A CA 1
ATOM 3138 C C . GLY A 1 409 ? 16.664 9.455 -34.491 1.00 84.75 409 GLY A C 1
ATOM 3139 O O . GLY A 1 409 ? 17.550 10.303 -34.379 1.00 84.75 409 GLY A O 1
ATOM 3140 N N . MET A 1 410 ? 16.477 8.492 -33.586 1.00 86.56 410 MET A N 1
ATOM 3141 C CA . MET A 1 410 ? 17.329 8.325 -32.405 1.00 86.56 410 MET A CA 1
ATOM 3142 C C . MET A 1 410 ? 18.758 7.925 -32.782 1.00 86.56 410 MET A C 1
ATOM 3144 O O . MET A 1 410 ? 19.703 8.550 -32.301 1.00 86.56 410 MET A O 1
ATOM 3148 N N . CYS A 1 411 ? 18.926 6.976 -33.708 1.00 81.81 411 CYS A N 1
ATOM 3149 C CA . CYS A 1 411 ? 20.244 6.584 -34.213 1.00 81.81 411 CYS A CA 1
ATOM 3150 C C . CYS A 1 411 ? 20.991 7.756 -34.849 1.00 81.81 411 CYS A C 1
ATOM 3152 O O . CYS A 1 411 ? 22.158 7.980 -34.535 1.00 81.81 411 CYS A O 1
ATOM 3154 N N . ILE A 1 412 ? 20.316 8.542 -35.695 1.00 81.62 412 ILE A N 1
ATOM 3155 C CA . ILE A 1 412 ? 20.916 9.723 -36.334 1.00 81.62 412 ILE A CA 1
ATOM 3156 C C . ILE A 1 412 ? 21.402 10.724 -35.279 1.00 81.62 412 ILE A C 1
ATOM 3158 O O . ILE A 1 412 ? 22.543 11.183 -35.348 1.00 81.62 412 ILE A O 1
ATOM 3162 N N . ARG A 1 413 ? 20.575 11.040 -34.271 1.00 83.31 413 ARG A N 1
ATOM 3163 C CA . ARG A 1 413 ? 20.965 11.956 -33.181 1.00 83.31 413 ARG A CA 1
ATOM 3164 C C . ARG A 1 413 ? 22.150 11.424 -32.377 1.00 83.31 413 ARG A C 1
ATOM 3166 O O . ARG A 1 413 ? 23.057 12.188 -32.055 1.00 83.31 413 ARG A O 1
ATOM 3173 N N . PHE A 1 414 ? 22.157 10.130 -32.075 1.00 85.50 414 PHE A N 1
ATOM 3174 C CA . PHE A 1 414 ? 23.229 9.489 -31.321 1.00 85.50 414 PHE A CA 1
ATOM 3175 C C . PHE A 1 414 ? 24.564 9.489 -32.080 1.00 85.50 414 PHE A C 1
ATOM 3177 O O . PHE A 1 414 ? 25.603 9.826 -31.506 1.00 85.50 414 PHE A O 1
ATOM 3184 N N . MET A 1 415 ? 24.537 9.183 -33.383 1.00 79.56 415 MET A N 1
ATOM 3185 C CA . MET A 1 415 ? 25.713 9.276 -34.256 1.00 79.56 415 MET A CA 1
ATOM 3186 C C . MET A 1 415 ? 26.228 10.716 -34.345 1.00 79.56 415 MET A C 1
ATOM 3188 O O . MET A 1 415 ? 27.421 10.951 -34.161 1.00 79.56 415 MET A O 1
ATOM 3192 N N . ALA A 1 416 ? 25.333 11.693 -34.534 1.00 82.06 416 ALA A N 1
ATOM 3193 C CA . ALA A 1 416 ? 25.698 13.108 -34.580 1.00 82.06 416 ALA A CA 1
ATOM 3194 C C . ALA A 1 416 ? 26.343 13.591 -33.268 1.00 82.06 416 ALA A C 1
ATOM 3196 O O . ALA A 1 416 ? 27.324 14.335 -33.300 1.00 82.06 416 ALA A O 1
ATOM 3197 N N . HIS A 1 417 ? 25.835 13.146 -32.113 1.00 82.75 417 HIS A N 1
ATOM 3198 C CA . HIS A 1 417 ? 26.448 13.435 -30.814 1.00 82.75 417 HIS A CA 1
ATOM 3199 C C . HIS A 1 417 ? 27.829 12.796 -30.663 1.00 82.75 417 HIS A C 1
ATOM 3201 O O . HIS A 1 417 ? 28.769 13.476 -30.259 1.00 82.75 417 HIS A O 1
ATOM 3207 N N . SER A 1 418 ? 27.965 11.517 -31.018 1.00 80.44 418 SER A N 1
ATOM 3208 C CA . SER A 1 418 ? 29.245 10.803 -30.938 1.00 80.44 418 SER A CA 1
ATOM 3209 C C . SER A 1 418 ? 30.313 11.454 -31.816 1.00 80.44 418 SER A C 1
ATOM 3211 O O . SER A 1 418 ? 31.458 11.583 -31.388 1.00 80.44 418 SER A O 1
ATOM 3213 N N . TRP A 1 419 ? 29.927 11.916 -33.008 1.00 79.00 419 TRP A N 1
ATOM 3214 C CA . TRP A 1 419 ? 30.813 12.618 -33.931 1.00 79.00 419 TRP A CA 1
ATOM 3215 C C . TRP A 1 419 ? 31.268 13.974 -33.377 1.00 79.00 419 TRP A C 1
ATOM 3217 O O . TRP A 1 419 ? 32.461 14.268 -33.375 1.00 79.00 419 TRP A O 1
ATOM 3227 N N . ARG A 1 420 ? 30.347 14.766 -32.805 1.00 80.81 420 ARG A N 1
ATOM 3228 C CA . ARG A 1 420 ? 30.690 16.040 -32.146 1.00 80.81 420 ARG A CA 1
ATOM 3229 C C . ARG A 1 420 ? 31.614 15.853 -30.946 1.00 80.81 420 ARG A C 1
ATOM 3231 O O . ARG A 1 420 ? 32.524 16.650 -30.778 1.00 80.81 420 ARG A O 1
ATOM 3238 N N . SER A 1 421 ? 31.401 14.826 -30.121 1.00 80.38 421 SER A N 1
ATOM 3239 C CA . SER A 1 421 ? 32.262 14.567 -28.958 1.00 80.38 421 SER A CA 1
ATOM 3240 C C . SER A 1 421 ? 33.686 14.171 -29.350 1.00 80.38 421 SER A C 1
ATOM 3242 O O . SER A 1 421 ? 34.625 14.583 -28.677 1.00 80.38 421 SER A O 1
ATOM 3244 N N . HIS A 1 422 ? 33.852 13.404 -30.431 1.00 76.19 422 HIS A N 1
ATOM 3245 C CA . HIS A 1 422 ? 35.175 13.054 -30.959 1.00 76.19 422 HIS A CA 1
ATOM 3246 C C . HIS A 1 422 ? 35.885 14.265 -31.573 1.00 76.19 422 HIS A C 1
ATOM 3248 O O . HIS A 1 422 ? 37.052 14.493 -31.280 1.00 76.19 422 HIS A O 1
ATOM 3254 N N . HIS A 1 423 ? 35.168 15.103 -32.329 1.00 75.25 423 HIS A N 1
ATOM 3255 C CA . HIS A 1 423 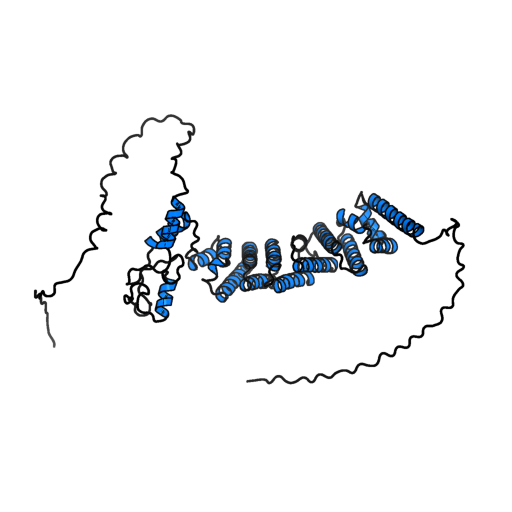? 35.737 16.342 -32.871 1.00 75.25 423 HIS A CA 1
ATOM 3256 C C . HIS A 1 423 ? 36.050 17.395 -31.804 1.00 75.25 423 HIS A C 1
ATOM 3258 O O . HIS A 1 423 ? 37.034 18.107 -31.940 1.00 75.25 423 HIS A O 1
ATOM 3264 N N . ALA A 1 424 ? 35.243 17.497 -30.745 1.00 73.06 424 ALA A N 1
ATOM 3265 C CA . ALA A 1 424 ? 35.514 18.425 -29.650 1.00 73.06 424 ALA A CA 1
ATOM 3266 C C . ALA A 1 424 ? 36.780 18.035 -28.872 1.00 73.06 424 ALA A C 1
ATOM 3268 O O . ALA A 1 424 ? 37.553 18.912 -28.516 1.00 73.06 424 ALA A O 1
ATOM 3269 N N . ARG A 1 425 ? 37.028 16.734 -28.658 1.00 66.12 425 ARG A N 1
ATOM 3270 C CA . ARG A 1 425 ? 38.267 16.263 -28.016 1.00 66.12 425 ARG A CA 1
ATOM 3271 C C . ARG A 1 425 ? 39.494 16.427 -28.911 1.00 66.12 425 ARG A C 1
ATOM 3273 O O . ARG A 1 425 ? 40.528 16.858 -28.427 1.00 66.12 425 ARG A O 1
ATOM 3280 N N . GLY A 1 426 ? 39.359 16.176 -30.214 1.00 58.09 426 GLY A N 1
ATOM 3281 C CA . GLY A 1 426 ? 40.448 16.385 -31.177 1.00 58.09 426 GLY A CA 1
ATOM 3282 C C . GLY A 1 426 ? 40.796 17.853 -31.463 1.00 58.09 426 GLY A C 1
ATOM 3283 O O . GLY A 1 426 ? 41.736 18.102 -32.205 1.00 58.09 426 GLY A O 1
ATOM 3284 N N . LEU A 1 427 ? 40.042 18.822 -30.926 1.00 58.31 427 LEU A N 1
ATOM 3285 C CA . LEU A 1 427 ? 40.333 20.255 -31.065 1.00 58.31 427 LEU A CA 1
ATOM 3286 C C . LEU A 1 427 ? 40.877 20.898 -29.779 1.00 58.31 427 LEU A C 1
ATOM 3288 O O . LEU A 1 427 ? 41.392 22.008 -29.863 1.00 58.31 427 LEU A O 1
ATOM 3292 N N . ASP A 1 428 ? 40.763 20.235 -28.621 1.00 53.72 428 ASP A N 1
ATOM 3293 C CA . ASP A 1 428 ? 41.152 20.796 -27.313 1.00 53.72 428 ASP A CA 1
ATOM 3294 C C . ASP A 1 428 ? 42.466 20.193 -26.770 1.00 53.72 428 ASP A C 1
ATOM 3296 O O . ASP A 1 428 ? 43.171 20.830 -25.995 1.00 53.72 428 ASP A O 1
ATOM 3300 N N . GLU A 1 429 ? 42.864 19.002 -27.234 1.00 51.06 429 GLU A N 1
ATOM 3301 C CA . GLU A 1 429 ? 44.127 18.353 -26.855 1.00 51.06 429 GLU A CA 1
ATOM 3302 C C . GLU A 1 429 ? 45.041 18.164 -28.077 1.00 51.06 429 GLU A C 1
ATOM 3304 O O . GLU A 1 429 ? 45.249 17.062 -28.569 1.00 51.06 429 GLU A O 1
ATOM 3309 N N . GLY A 1 430 ? 45.601 19.280 -28.553 1.00 52.06 430 GLY A N 1
ATOM 3310 C CA . GLY A 1 430 ? 46.860 19.305 -29.303 1.00 52.06 430 GLY A CA 1
ATOM 3311 C C . GLY A 1 430 ? 46.765 19.170 -30.825 1.00 52.06 430 GLY A C 1
ATOM 3312 O O . GLY A 1 430 ? 46.257 18.190 -31.350 1.00 52.06 430 GLY A O 1
ATOM 3313 N N . ALA A 1 431 ? 47.352 20.146 -31.523 1.00 49.00 431 ALA A N 1
ATOM 3314 C CA . ALA A 1 431 ? 48.308 19.867 -32.604 1.00 49.00 431 ALA A CA 1
ATOM 3315 C C . ALA A 1 431 ? 48.875 21.136 -33.242 1.00 49.00 431 ALA A C 1
ATOM 3317 O O . ALA A 1 431 ? 49.726 21.004 -34.098 1.00 49.00 431 ALA A O 1
ATOM 3318 N N . PHE A 1 432 ? 48.460 22.345 -32.869 1.00 55.72 432 PHE A N 1
ATOM 3319 C CA . PHE A 1 432 ? 49.097 23.547 -33.398 1.00 55.72 432 PHE A CA 1
ATOM 3320 C C . PHE A 1 432 ? 50.019 24.147 -32.344 1.00 55.72 432 PHE A C 1
ATOM 3322 O O . PHE A 1 432 ? 49.577 24.484 -31.244 1.00 55.72 432 PHE A O 1
ATOM 3329 N N . ASP A 1 433 ? 51.307 24.234 -32.669 1.00 63.00 433 ASP A N 1
ATOM 3330 C CA . ASP A 1 433 ? 52.254 25.019 -31.885 1.00 63.00 433 ASP A CA 1
ATOM 3331 C C . ASP A 1 433 ? 51.852 26.511 -31.898 1.00 63.00 433 ASP A C 1
ATOM 3333 O O . ASP A 1 433 ? 50.892 26.927 -32.556 1.00 63.00 433 ASP A O 1
ATOM 3337 N N . SER A 1 434 ? 52.591 27.364 -31.185 1.00 69.06 434 SER A N 1
ATOM 3338 C CA . SER A 1 434 ? 52.336 28.814 -31.181 1.00 69.06 434 SER A CA 1
ATOM 3339 C C . SER A 1 434 ? 52.425 29.477 -32.566 1.00 69.06 434 SER A C 1
ATOM 3341 O O . SER A 1 434 ? 52.095 30.657 -32.686 1.00 69.06 434 SER A O 1
ATOM 3343 N N . ASN A 1 435 ? 52.867 28.747 -33.595 1.00 68.88 435 ASN A N 1
ATOM 3344 C CA . ASN A 1 435 ? 53.004 29.215 -34.968 1.00 68.88 435 ASN A CA 1
ATOM 3345 C C . ASN A 1 435 ? 51.910 28.675 -35.901 1.00 68.88 435 ASN A C 1
ATOM 3347 O O . ASN A 1 435 ? 51.859 29.083 -37.060 1.00 68.88 435 ASN A O 1
ATOM 3351 N N . GLY A 1 436 ? 50.999 27.826 -35.417 1.00 62.81 436 GLY A N 1
ATOM 3352 C CA . GLY A 1 436 ? 49.915 27.306 -36.243 1.00 62.81 436 GLY A CA 1
ATOM 3353 C C . GLY A 1 436 ? 50.342 26.200 -37.207 1.00 62.81 436 GLY A C 1
ATOM 3354 O O . GLY A 1 436 ? 49.633 25.979 -38.191 1.00 62.81 436 GLY A O 1
ATOM 3355 N N . GLU A 1 437 ? 51.431 25.473 -36.929 1.00 63.56 437 GLU A N 1
ATOM 3356 C CA . GLU A 1 437 ? 51.801 24.273 -37.694 1.00 63.56 437 GLU A CA 1
ATOM 3357 C C . GLU A 1 437 ? 51.404 22.973 -36.971 1.00 63.56 437 GLU A C 1
ATOM 3359 O O . GLU A 1 437 ? 51.517 22.906 -35.744 1.00 63.56 437 GLU A O 1
ATOM 3364 N N . PRO A 1 438 ? 50.907 21.952 -37.705 1.00 56.66 438 PRO A N 1
ATOM 3365 C CA . PRO A 1 438 ? 50.583 20.656 -37.126 1.00 56.66 438 PRO A CA 1
ATOM 3366 C C . PRO A 1 438 ? 51.868 20.018 -36.580 1.00 56.66 438 PRO A C 1
ATOM 3368 O O . PRO A 1 438 ? 52.792 19.760 -37.351 1.00 56.66 438 PRO A O 1
ATOM 3371 N N . MET A 1 439 ? 51.949 19.781 -35.268 1.00 53.44 439 MET A N 1
ATOM 3372 C CA . MET A 1 439 ? 53.080 19.079 -34.659 1.00 53.44 439 MET A CA 1
ATOM 3373 C C . MET A 1 439 ? 53.216 17.698 -35.307 1.00 53.44 439 MET A C 1
ATOM 3375 O O . MET A 1 439 ? 52.291 16.887 -35.276 1.00 53.44 439 MET A O 1
ATOM 3379 N N . VAL A 1 440 ? 54.365 17.501 -35.952 1.00 52.28 440 VAL A N 1
ATOM 3380 C CA . VAL A 1 440 ? 54.757 16.306 -36.700 1.00 52.28 440 VAL A CA 1
ATOM 3381 C C . VAL A 1 440 ? 54.666 15.075 -35.799 1.00 52.28 440 VAL A C 1
ATOM 3383 O O . VAL A 1 440 ? 55.016 15.143 -34.622 1.00 52.28 440 VAL A O 1
ATOM 3386 N N . GLU A 1 441 ? 54.168 13.981 -36.380 1.00 48.84 441 GLU A N 1
ATOM 3387 C CA . GLU A 1 441 ? 54.056 12.648 -35.787 1.00 48.84 441 GLU A CA 1
ATOM 3388 C C . GLU A 1 441 ? 55.289 12.313 -34.936 1.00 48.84 441 GLU A C 1
ATOM 3390 O O . GLU A 1 441 ? 56.417 12.285 -35.425 1.00 48.84 441 GLU A O 1
ATOM 3395 N N . PHE A 1 442 ? 55.057 12.086 -33.643 1.00 44.06 442 PHE A N 1
ATOM 3396 C CA . PHE A 1 442 ? 56.025 11.425 -32.782 1.00 44.06 442 PHE A CA 1
ATOM 3397 C C . PHE A 1 442 ? 56.049 9.960 -33.224 1.00 44.06 442 PHE A C 1
ATOM 3399 O O . PHE A 1 442 ? 55.073 9.236 -33.005 1.00 44.06 442 PHE A O 1
ATOM 3406 N N . ASP A 1 443 ? 57.126 9.554 -33.895 1.00 46.53 443 ASP A N 1
ATOM 3407 C CA . ASP A 1 443 ? 57.446 8.145 -34.095 1.00 46.53 443 ASP A CA 1
ATOM 3408 C C . ASP A 1 443 ? 57.460 7.480 -32.712 1.00 46.53 443 ASP A C 1
ATOM 3410 O O . ASP A 1 443 ? 58.239 7.848 -31.831 1.00 46.53 443 ASP A O 1
ATOM 3414 N N . PHE A 1 444 ? 56.535 6.543 -32.499 1.00 43.09 444 PHE A N 1
ATOM 3415 C CA . PHE A 1 444 ? 56.594 5.621 -31.374 1.00 43.09 444 PHE A CA 1
ATOM 3416 C C . PHE A 1 444 ? 57.807 4.720 -31.616 1.00 43.09 444 PHE A C 1
ATOM 3418 O O . PHE A 1 444 ? 57.720 3.749 -32.367 1.00 43.09 444 PHE A O 1
ATOM 3425 N N . GLU A 1 445 ? 58.946 5.068 -31.021 1.00 47.19 445 GLU A N 1
ATOM 3426 C CA . GLU A 1 445 ? 59.984 4.078 -30.765 1.00 47.19 445 GLU A CA 1
ATOM 3427 C C . GLU A 1 445 ? 59.377 3.021 -29.829 1.00 47.19 445 GLU A C 1
ATOM 3429 O O . GLU A 1 445 ? 58.700 3.334 -28.846 1.00 47.19 445 GLU A O 1
ATOM 3434 N N . GLU A 1 446 ? 59.519 1.762 -30.238 1.00 50.22 446 GLU A N 1
ATOM 3435 C CA . GLU A 1 446 ? 59.115 0.568 -29.506 1.00 50.22 446 GLU A CA 1
ATOM 3436 C C . GLU A 1 446 ? 59.912 0.510 -28.196 1.00 50.22 446 GLU A C 1
ATOM 3438 O O . GLU A 1 446 ? 61.009 -0.035 -28.165 1.00 50.22 446 GLU A O 1
ATOM 3443 N N . ASP A 1 447 ? 59.384 1.106 -27.126 1.00 48.00 447 ASP A N 1
ATOM 3444 C CA . ASP A 1 447 ? 59.933 0.912 -25.787 1.00 48.00 447 ASP A CA 1
ATOM 3445 C C . ASP A 1 447 ? 59.534 -0.475 -25.271 1.00 48.00 447 ASP A C 1
ATOM 3447 O O . ASP A 1 447 ? 58.354 -0.829 -25.148 1.00 48.00 447 ASP A O 1
ATOM 3451 N N . ASP A 1 448 ? 60.582 -1.246 -25.003 1.00 52.47 448 ASP A N 1
ATOM 3452 C CA . ASP A 1 448 ? 60.618 -2.594 -24.469 1.00 52.47 448 ASP A CA 1
ATOM 3453 C C . ASP A 1 448 ? 59.686 -2.776 -23.260 1.00 52.47 448 ASP A C 1
ATOM 3455 O O . ASP A 1 448 ? 59.847 -2.176 -22.195 1.00 52.47 448 ASP A O 1
ATOM 3459 N N . PHE A 1 449 ? 58.707 -3.665 -23.425 1.00 45.28 449 PHE A N 1
ATOM 3460 C CA . PHE A 1 449 ? 57.908 -4.212 -22.333 1.00 45.28 449 PHE A CA 1
ATOM 3461 C C . PHE A 1 449 ? 58.785 -5.232 -21.587 1.00 45.28 449 PHE A C 1
ATOM 3463 O O . PHE A 1 449 ? 58.767 -6.420 -21.905 1.00 45.28 449 PHE A O 1
ATOM 3470 N N . GLU A 1 450 ? 59.609 -4.762 -20.649 1.00 54.66 450 GLU A N 1
ATOM 3471 C CA . GLU A 1 450 ? 60.292 -5.648 -19.704 1.00 54.66 450 GLU A CA 1
ATOM 3472 C C . GLU A 1 450 ? 59.279 -6.268 -18.728 1.00 54.66 450 GLU A C 1
ATOM 3474 O O . GLU A 1 450 ? 58.375 -5.605 -18.208 1.00 54.66 450 GLU A O 1
ATOM 3479 N N . ASP A 1 451 ? 59.451 -7.573 -18.534 1.00 53.50 451 ASP A N 1
ATOM 3480 C CA . ASP A 1 451 ? 58.671 -8.481 -17.706 1.00 53.50 451 ASP A CA 1
ATOM 3481 C C . ASP A 1 451 ? 58.514 -7.976 -16.258 1.00 53.50 451 ASP A C 1
ATOM 3483 O O . ASP A 1 451 ? 59.487 -7.832 -15.517 1.00 53.50 451 ASP A O 1
ATOM 3487 N N . PHE A 1 452 ? 57.268 -7.751 -15.834 1.00 48.19 452 PHE A N 1
ATOM 3488 C CA . PHE A 1 452 ? 56.907 -7.622 -14.421 1.00 48.19 452 PHE A CA 1
ATOM 3489 C C . PHE A 1 452 ? 56.457 -8.999 -13.913 1.00 48.19 452 PHE A C 1
ATOM 3491 O O . PHE A 1 452 ? 55.282 -9.364 -13.999 1.00 48.19 452 PHE A O 1
ATOM 3498 N N . ASP A 1 453 ? 57.429 -9.776 -13.433 1.00 58.69 453 ASP A N 1
ATOM 3499 C CA . ASP A 1 453 ? 57.210 -10.938 -12.573 1.00 58.69 453 ASP A CA 1
ATOM 3500 C C . ASP A 1 453 ? 56.864 -10.438 -11.158 1.00 58.69 453 ASP A C 1
ATOM 3502 O O . ASP A 1 453 ? 57.749 -10.196 -10.338 1.00 58.69 453 ASP A O 1
ATOM 3506 N N . ASP A 1 454 ? 55.572 -10.269 -10.869 1.00 56.38 454 ASP A N 1
ATOM 3507 C CA . ASP A 1 454 ? 55.083 -10.067 -9.501 1.00 56.38 454 ASP A CA 1
ATOM 3508 C C . ASP A 1 454 ? 54.822 -11.441 -8.852 1.00 56.38 454 ASP A C 1
ATOM 3510 O O . ASP A 1 454 ? 53.720 -11.997 -8.901 1.00 56.38 454 ASP A O 1
ATOM 3514 N N . GLU A 1 455 ? 55.880 -12.005 -8.259 1.00 59.84 455 GLU A N 1
ATOM 3515 C CA . GLU A 1 455 ? 55.778 -12.972 -7.163 1.00 59.84 455 GLU A CA 1
ATOM 3516 C C . GLU A 1 455 ? 55.283 -12.234 -5.908 1.00 59.84 455 GLU A C 1
ATOM 3518 O O . GLU A 1 455 ? 56.079 -11.663 -5.168 1.00 59.84 455 GLU A O 1
ATOM 3523 N N . ASP A 1 456 ? 53.973 -12.254 -5.655 1.00 59.44 456 ASP A N 1
ATOM 3524 C CA . ASP A 1 456 ? 53.420 -11.919 -4.340 1.00 59.44 456 ASP A CA 1
ATOM 3525 C C . ASP A 1 456 ? 52.867 -13.187 -3.677 1.00 59.44 456 ASP A C 1
ATOM 3527 O O . ASP A 1 456 ? 51.750 -13.652 -3.938 1.00 59.44 456 ASP A O 1
ATOM 3531 N N . ASP A 1 457 ? 53.711 -13.736 -2.804 1.00 57.75 457 ASP A N 1
ATOM 3532 C CA . ASP A 1 457 ? 53.407 -14.727 -1.780 1.00 57.75 457 ASP A CA 1
ATOM 3533 C C . ASP A 1 457 ? 52.236 -14.251 -0.901 1.00 57.75 457 ASP A C 1
ATOM 3535 O O . ASP A 1 457 ? 52.377 -13.379 -0.041 1.00 57.75 457 ASP A O 1
ATOM 3539 N N . PHE A 1 458 ? 51.062 -14.858 -1.077 1.00 57.25 458 PHE A N 1
ATOM 3540 C CA . PHE A 1 458 ? 49.992 -14.777 -0.086 1.00 57.25 458 PHE A CA 1
ATOM 3541 C C . PHE A 1 458 ? 50.247 -15.818 1.006 1.00 57.25 458 PHE A C 1
ATOM 3543 O O . PHE A 1 458 ? 49.977 -17.004 0.825 1.00 57.25 458 PHE A O 1
ATOM 3550 N N . GLU A 1 459 ? 50.776 -15.345 2.137 1.00 60.81 459 GLU A N 1
ATOM 3551 C CA . GLU A 1 459 ? 50.902 -16.098 3.384 1.00 60.81 459 GLU A CA 1
ATOM 3552 C C . GLU A 1 459 ? 49.543 -16.647 3.853 1.00 60.81 459 GLU A C 1
ATOM 3554 O O . GLU A 1 459 ? 48.538 -15.933 3.937 1.00 60.81 459 GLU A O 1
ATOM 3559 N N . ASP A 1 460 ? 49.554 -17.935 4.196 1.00 57.97 460 ASP A N 1
ATOM 3560 C CA . ASP A 1 460 ? 48.466 -18.683 4.812 1.00 57.97 460 ASP A CA 1
ATOM 3561 C C . ASP A 1 460 ? 48.039 -18.047 6.148 1.00 57.97 460 ASP A C 1
ATOM 3563 O O . ASP A 1 460 ? 48.738 -18.106 7.163 1.00 57.97 460 ASP A O 1
ATOM 3567 N N . GLY A 1 461 ? 46.852 -17.441 6.147 1.00 53.59 461 GLY A N 1
ATOM 3568 C CA . GLY A 1 461 ? 46.166 -16.961 7.342 1.00 53.59 461 GLY A CA 1
ATOM 3569 C C . GLY A 1 461 ? 45.445 -18.099 8.062 1.00 53.59 461 GLY A C 1
ATOM 3570 O O . GLY A 1 461 ? 44.327 -18.454 7.697 1.00 53.59 461 GLY A O 1
ATOM 3571 N N . ASP A 1 462 ? 46.129 -18.614 9.078 1.00 59.44 462 ASP A N 1
ATOM 3572 C CA . ASP A 1 462 ? 45.764 -19.606 10.096 1.00 59.44 462 ASP A CA 1
ATOM 3573 C C . ASP A 1 462 ? 44.271 -19.642 10.506 1.00 59.44 462 ASP A C 1
ATOM 3575 O O . ASP A 1 462 ? 43.644 -18.625 10.830 1.00 59.44 462 ASP A O 1
ATOM 3579 N N . GLU A 1 463 ? 43.710 -20.854 10.517 1.00 55.41 463 GLU A N 1
ATOM 3580 C CA . GLU A 1 463 ? 42.331 -21.162 10.889 1.00 55.41 463 GLU A CA 1
ATOM 3581 C C . GLU A 1 463 ? 42.158 -21.068 12.414 1.00 55.41 463 GLU A C 1
ATOM 3583 O O . GLU A 1 463 ? 42.518 -21.966 13.172 1.00 55.41 463 GLU A O 1
ATOM 3588 N N . GLY A 1 464 ? 41.558 -19.969 12.874 1.00 53.72 464 GLY A N 1
ATOM 3589 C CA . GLY A 1 464 ? 41.120 -19.804 14.258 1.00 53.72 464 GLY A CA 1
ATOM 3590 C C . GLY A 1 464 ? 39.977 -20.758 14.616 1.00 53.72 464 GLY A C 1
ATOM 3591 O O . GLY A 1 464 ? 38.807 -20.475 14.355 1.00 53.72 464 GLY A O 1
ATOM 3592 N N . GLU A 1 465 ? 40.346 -21.871 15.240 1.00 59.38 465 GLU A N 1
ATOM 3593 C CA . GLU A 1 465 ? 39.508 -22.823 15.969 1.00 59.38 465 GLU A CA 1
ATOM 3594 C C . GLU A 1 465 ? 38.716 -22.086 17.072 1.00 59.38 465 GLU A C 1
ATOM 3596 O O . GLU A 1 465 ? 39.276 -21.613 18.060 1.00 59.38 465 GLU A O 1
ATOM 3601 N N . TYR A 1 466 ? 37.400 -21.923 16.889 1.00 60.25 466 TYR A N 1
ATOM 3602 C CA . TYR A 1 466 ? 36.513 -21.414 17.937 1.00 60.25 466 TYR A CA 1
ATOM 3603 C C . TYR A 1 466 ? 35.897 -22.585 18.699 1.00 60.25 466 TYR A C 1
ATOM 3605 O O . TYR A 1 466 ? 35.008 -23.275 18.196 1.00 60.25 466 TYR A O 1
ATOM 3613 N N . ASP A 1 467 ? 36.364 -22.753 19.935 1.00 54.62 467 ASP A N 1
ATOM 3614 C CA . ASP A 1 467 ? 35.796 -23.637 20.943 1.00 54.62 467 ASP A CA 1
ATOM 3615 C C . ASP A 1 467 ? 34.304 -23.347 21.158 1.00 54.62 467 ASP A C 1
ATOM 3617 O O . ASP A 1 467 ? 33.878 -22.257 21.550 1.00 54.62 467 ASP A O 1
ATOM 3621 N N . SER A 1 468 ? 33.492 -24.369 20.915 1.00 54.59 468 SER A N 1
ATOM 3622 C CA . SER A 1 468 ? 32.082 -24.413 21.273 1.00 54.59 468 SER A CA 1
ATOM 3623 C C . SER A 1 468 ? 31.932 -24.590 22.787 1.00 54.59 468 SER A C 1
ATOM 3625 O O . SER A 1 468 ? 31.984 -25.714 23.291 1.00 54.59 468 SER A O 1
ATOM 3627 N N . GLU A 1 469 ? 31.719 -23.492 23.516 1.00 57.03 469 GLU A N 1
ATOM 3628 C CA . GLU A 1 469 ? 31.257 -23.550 24.905 1.00 57.03 469 GLU A CA 1
ATOM 3629 C C . GLU A 1 469 ? 29.791 -24.003 24.976 1.00 57.03 469 GLU A C 1
ATOM 3631 O O . GLU A 1 469 ? 28.913 -23.543 24.240 1.00 57.03 469 GLU A O 1
ATOM 3636 N N . GLY A 1 470 ? 29.560 -24.967 25.866 1.00 47.97 470 GLY A N 1
ATOM 3637 C CA . GLY A 1 470 ? 28.323 -25.713 26.008 1.00 47.97 470 GLY A CA 1
ATOM 3638 C C . GLY A 1 470 ? 27.159 -24.913 26.587 1.00 47.97 470 GLY A C 1
ATOM 3639 O O . GLY A 1 470 ? 27.298 -24.086 27.485 1.00 47.97 470 GLY A O 1
ATOM 3640 N N . ILE A 1 471 ? 25.972 -25.251 26.093 1.00 54.09 471 ILE A N 1
ATOM 3641 C CA . ILE A 1 471 ? 24.690 -24.897 26.694 1.00 54.09 471 ILE A CA 1
ATOM 3642 C C . ILE A 1 471 ? 24.357 -25.988 27.726 1.00 54.09 471 ILE A C 1
ATOM 3644 O O . ILE A 1 471 ? 24.357 -27.163 27.352 1.00 54.09 471 ILE A O 1
ATOM 3648 N N . PRO A 1 472 ? 24.070 -25.655 28.997 1.00 64.12 472 PRO A N 1
ATOM 3649 C CA . PRO A 1 472 ? 23.563 -26.631 29.948 1.00 64.12 472 PRO A CA 1
ATOM 3650 C C . PRO A 1 472 ? 22.077 -26.899 29.675 1.00 64.12 472 PRO A C 1
ATOM 3652 O O . PRO A 1 472 ? 21.272 -25.974 29.554 1.00 64.12 472 PRO A O 1
ATOM 3655 N N . GLU A 1 473 ? 21.729 -28.179 29.575 1.00 64.81 473 GLU A N 1
ATOM 3656 C CA . GLU A 1 473 ? 20.355 -28.662 29.696 1.00 64.81 473 GLU A CA 1
ATOM 3657 C C . GLU A 1 473 ? 19.908 -28.496 31.158 1.00 64.81 473 GLU A C 1
ATOM 3659 O O . GLU A 1 473 ? 20.586 -28.973 32.069 1.00 64.81 473 GLU A O 1
ATOM 3664 N N . GLU A 1 474 ? 18.780 -27.822 31.385 1.00 61.53 474 GLU A N 1
ATOM 3665 C CA . GLU A 1 474 ? 18.055 -27.880 32.658 1.00 61.53 474 GLU A CA 1
ATOM 3666 C C . GLU A 1 474 ? 16.762 -28.688 32.480 1.00 61.53 474 GLU A C 1
ATOM 3668 O O . GLU A 1 474 ? 16.031 -28.515 31.498 1.00 61.53 474 GLU A O 1
ATOM 3673 N N . GLU A 1 475 ? 16.552 -29.583 33.452 1.00 60.97 475 GLU A N 1
ATOM 3674 C CA . GLU A 1 475 ? 15.377 -30.428 33.708 1.00 60.97 475 GLU A CA 1
ATOM 3675 C C . GLU A 1 475 ? 14.125 -29.645 34.133 1.00 60.97 475 GLU A C 1
ATOM 3677 O O . GLU A 1 475 ? 14.256 -28.614 34.836 1.00 60.97 475 GLU A O 1
#

Sequence (475 aa):
MSSFASSTVAMETFLPSHWLRAGGERAVELQSAMAISPRAKKAEIVGLVSSGTSLKATRAPRLKLPGKKKGSKRARELVEQYGHCPISMEPMRRPVLPSSGQAFEEINIVRYCAAGNKRCPISGVTLKFSKGKGVCRVADHALRNVIRAQADVAKVYIPPLEKDRLLKDLEGPHMVDAVKALVDDTYLGYVSLADLQSYLGDLVGRSLARGSQQAHIFFAIVAECLACRSPDIVRVGVHSMSKHKAAWEHPRVILEALSVAQDPDCRGTVLCVIENRFRNCEYTAQQAKAVLSFETESVPVQQCQVKVAQLILEGSNAAGRSSAAESGAVINQALEIMSDLSGYDVYGRLQCWMRALDRLRKSGIGCSLDEANLERLFLPKNRGILGYLAAHQQELLEWHMQRHTKALGMCIRFMAHSWRSHHARGLDEGAFDSNGEPMVEFDFEEDDFEDFDDEDDFEDGDEGEYDSEGIPEEE

Radius of gyration: 41.1 Å; chains: 1; bounding box: 123×65×109 Å

pLDDT: mean 75.36, std 21.7, range [26.48, 98.0]

Foldseek 3Di:
DDDDDDDDDDDDDDDDDDDDDDDDDDPDPPPPPPDDDPPPPDPPPDDDDDDDDDDDDDDDDPPDDPDLPPLLVVLVVCCQPQQAAPQPRHGAQFFKQWPVRHTHRPVRVQVCVVVVDQADPPPRHGFDADVPPGTDIGTDPPSNVSSVVSCVSNVNDDQHDPPPVLVVCCVDPNVLVSLLSCLAPVNCVPAPLVRNLVVLVVSLVVLVVVPDVSLVVNLSNLLSLLQSLPQSSPCSSLVSLQPDLSNLVDLSNLLSLLVSLLPPSNVVSSLVSVLVCLLVLSHALSSLCSLLVHDDPRPSSLVSNLSSLQSLLPDPRNCPPYQLQSSLVSNLSSLVSNLPDPPDDLVSNLSSVVSSLVSQVVSDDPRAHPPVSLLSCLDPSNVVSVVCCVVPVVVSNVVRLVVDPCSVVSVVVSVVVVVVVVVVVVVPPDAQDVVGHGNDDDPPDPDDPPDDPPPDDDDDDDDDDDDDDDDDDDD

InterPro domains:
  IPR003613 U-box domain [SM00504] (82-150)
  IPR013083 Zinc finger, RING/FYVE/PHD-type [G3DSA:3.30.40.10] (79-155)

Secondary structure (DSSP, 8-state):
--------------------------SSSSSTTS---TTS-SSSS------------PPPP------THHHHHHHHHHHHHHSB-TTT-SB-SSEEEETT---EEHHHHHHHHHTT--B-TTT-PBPPEETTTEE-EEE-HHHHHHHHHHHHHHT-----S-HHHHHHHTTSTTHHHHHHHHHSGGGTTTS-HHHHHHHHHHHHHHHHHT-GGGHHHHHHHHHHHHHT--HHHHHHHHHHHHH-HHHHHSHHHHHHHHHHTTSHHHHHHHHHHHHHHHHTT---HHHHHHHHT-----HHHHHHHHHHHHHHHH-TTTTTTS-HHHHHHHHHHHHHHHHH-TTS-HHHHHHHHHHHHHHHHHT-TT----HHHHHHHTSGGGHHHHHHHHHH-HHHHHHHHTT-TTHHHHHHHHHHHHHHHHHHHHHHS--B-TTSPBPP----------------------------PPPPP--

Organism: NCBI:txid41462